Protein 1EQ9 (pdb70)

CATH classification: 2.40.10.10 (+1 more: 2.40.10.10)

Sequence (444 aa):
IVGGKDAPVGKYPYQVSLRLSGSHRCGASILDNNNVLTAAHCVDGLSNLNRLKVHVGTNYLSESGDVYDVEDAVVNKNYDDFLLRNDVALVHLTNPIKFNDLVQPIKLSTNDEDLESNPCTLTGWGSTRLGGNTPNALQEIELIVHPQKQCERDQWRVIDSHICTLTKRGEGACHGDSGGPLVANGAQIGIVSFGSPCALGEPDVYTRVSSFVSWINANLKKIVGGKDAPVGKYPYQVSLRLSGSHRCGASILDNNNVLTAAHCVDGLSNLNRLKVHVGTNYLSESGDVYDVEDAVVNKNYDDFLLRNDVALVHLTNPIKFNDLVQPIKLSTNDEDLESNPCTLTGWGSTRLGGNTPNALQEIELIVHPQKQCERDQWRVIDSHICTLTKRGEGACHGDSGGPLVANGAQIGIVSFGSPCALGEPDVYTRVSSFVSWINANLKK

Secondary structure (DSSP, 8-state):
-BS-EEPPTTS-TTEEEEEETTEEEEEEEE-SSSEEEE-HHHHTT-S-GGGEEEEES-SBTTS--EEEEEEEEEE-TT-BTTTTB---EEEEESS----BTTB---EEPS--TT-TTSEEEEEE---SSTTPPPPSB-EEEEEEEE-HHHHHHHSSS--TTEEEE---TT-B--TT-TT-EEEETTEEEEEEEE-STTTSSS-EEEEEGGGGHHHHHHTS--/-BS-EEPPTTS-TTEEEEEETTEEEEEEEEEETTEEEE-HHHHTT-S-GGGEEEEES-SBTTS--EEEEEEEEEE-TT-BTTTTB---EEEEESS----BTTB---EEPS--TT-TTSEEEEEE---SSTTPPPPSB-EEEEEEEE-HHHHHHHSSS--TTEEEE---TT-B--TT-TT-EEEETTEEEEEEEE-SSSSSSS-EEEEEGGGGHHHHHHTS--

InterPro domains:
  IPR001254 Serine proteases, trypsin domain [PF00089] (1-216)
  IPR001254 Serine proteases, trypsin domain [PS50240] (1-221)
  IPR001254 Serine proteases, trypsin domain [SM00020] (1-216)
  IPR001254 Serine proteases, trypsin domain [cd00190] (1-219)
  IPR001314 Peptidase S1A, chymotrypsin family [PR00722] (27-42)
  IPR001314 Peptidase S1A, chymotrypsin family [PR00722] (83-97)
  IPR001314 Peptidase S1A, chymotrypsin family [PR00722] (171-183)
  IPR009003 Peptidase S1, PA clan [SSF50494] (1-221)
  IPR018114 Serine proteases, trypsin family, histidine active site [PS00134] (37-42)
  IPR033116 Serine proteases, trypsin family, serine active site [PS00135] (172-183)

Organism: Solenopsis invicta (NCBI:txid13686)

Structure (mmCIF, N/CA/C/O backbone):
data_1EQ9
#
_entry.id   1EQ9
#
_cell.length_a   61.120
_cell.length_b   85.840
_cell.length_c   97.610
_cell.angle_alpha   90.00
_cell.angle_beta   90.00
_cell.angle_gamma   90.00
#
_symmetry.space_group_name_H-M   'P 21 21 21'
#
loop_
_entity.id
_entity.type
_entity.pdbx_description
1 polymer CHYMOTRYPSIN
2 non-polymer 'phenylmethanesulfonic acid'
3 water water
#
loop_
_atom_site.group_PDB
_atom_site.id
_atom_site.type_symbol
_atom_site.label_atom_id
_atom_site.label_alt_id
_atom_site.label_comp_id
_atom_site.label_asym_id
_atom_site.label_entity_id
_atom_site.label_seq_id
_atom_site.pdbx_PDB_ins_code
_atom_site.Cartn_x
_atom_site.Cartn_y
_atom_site.Cartn_z
_atom_site.occupancy
_atom_site.B_iso_or_equiv
_atom_site.auth_seq_id
_atom_site.auth_comp_id
_atom_site.auth_asym_id
_atom_site.auth_atom_id
_atom_site.pdbx_PDB_model_num
ATOM 1 N N . ILE A 1 1 ? 38.720 5.506 44.348 1.00 13.41 16 ILE A N 1
ATOM 2 C CA . ILE A 1 1 ? 39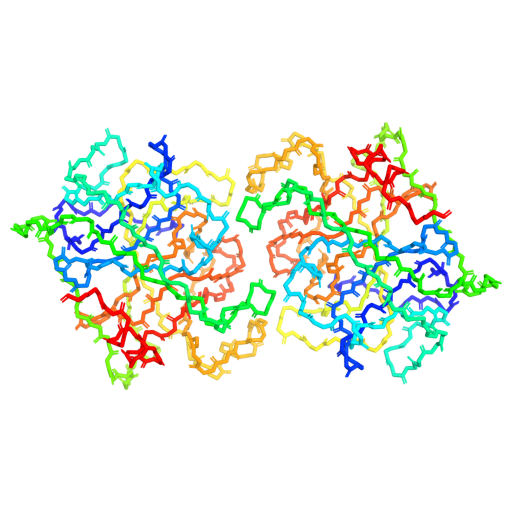.284 6.364 45.425 1.00 14.47 16 ILE A CA 1
ATOM 3 C C . ILE A 1 1 ? 40.674 5.894 45.832 1.00 14.56 16 ILE A C 1
ATOM 4 O O . ILE A 1 1 ? 40.883 4.715 46.132 1.00 14.56 16 ILE A O 1
ATOM 9 N N . VAL A 1 2 ? 41.619 6.826 45.828 1.00 15.06 17 VAL A N 1
ATOM 10 C CA . VAL A 1 2 ? 42.994 6.537 46.215 1.00 15.35 17 VAL A CA 1
ATOM 11 C C . VAL A 1 2 ? 43.176 6.972 47.665 1.00 15.56 17 VAL A C 1
ATOM 12 O O . VAL A 1 2 ? 42.746 8.060 48.041 1.00 15.20 17 VAL A O 1
ATOM 16 N N . GLY A 1 3 ? 43.792 6.116 48.477 1.00 15.83 18 GLY A N 1
ATOM 17 C CA . GLY A 1 3 ? 44.035 6.461 49.867 1.00 16.89 18 GLY A CA 1
ATOM 18 C C . GLY A 1 3 ? 42.854 6.365 50.814 1.00 17.47 18 GLY A C 1
ATOM 19 O O . GLY A 1 3 ? 42.885 6.934 51.911 1.00 17.40 18 GLY A O 1
ATOM 20 N N . GLY A 1 4 ? 41.814 5.650 50.405 1.00 17.75 19 GLY A N 1
ATOM 21 C CA . GLY A 1 4 ? 40.649 5.506 51.254 1.00 18.86 19 GLY A CA 1
ATOM 22 C C . GLY A 1 4 ? 40.691 4.218 52.052 1.00 19.68 19 GLY A C 1
ATOM 23 O O . GLY A 1 4 ? 41.761 3.645 52.274 1.00 19.78 19 GLY A O 1
ATOM 24 N N . LYS A 1 5 ? 39.524 3.762 52.488 1.00 20.26 20 LYS A N 1
ATOM 25 C CA . LYS A 1 5 ? 39.425 2.528 53.260 1.00 21.10 20 LYS A CA 1
ATOM 26 C C . LYS A 1 5 ? 38.113 1.825 52.940 1.00 21.03 20 LYS A C 1
ATOM 27 O O . LYS A 1 5 ? 37.178 2.451 52.438 1.00 20.84 20 LYS A O 1
ATOM 33 N N . ASP A 1 6 ? 38.044 0.524 53.217 1.00 20.98 21 ASP A N 1
ATOM 34 C CA . ASP A 1 6 ? 36.819 -0.231 52.972 1.00 21.34 21 ASP A CA 1
ATOM 35 C C . ASP A 1 6 ? 35.707 0.361 53.826 1.00 21.46 21 ASP A C 1
ATOM 36 O O . ASP A 1 6 ? 35.874 0.542 55.031 1.00 21.50 21 ASP A O 1
ATOM 41 N N . ALA A 1 7 ? 34.574 0.658 53.201 1.00 21.26 22 ALA A N 1
ATOM 42 C CA . ALA A 1 7 ? 33.440 1.220 53.919 1.00 21.57 22 ALA A CA 1
ATOM 43 C C . ALA A 1 7 ? 32.666 0.126 54.644 1.00 21.68 22 ALA A C 1
ATOM 44 O O . ALA A 1 7 ? 32.571 -1.001 54.163 1.00 21.61 22 ALA A O 1
ATOM 46 N N . PRO A 1 8 ? 32.116 0.442 55.825 1.00 21.91 23 PRO A N 1
ATOM 47 C CA . PRO A 1 8 ? 31.345 -0.544 56.585 1.00 22.23 23 PRO A CA 1
ATOM 48 C C . PRO A 1 8 ? 30.087 -0.894 55.796 1.00 22.41 23 PRO A C 1
ATOM 49 O O . PRO A 1 8 ? 29.568 -0.057 55.061 1.00 22.43 23 PRO A O 1
ATOM 53 N N . VAL A 1 9 ? 29.596 -2.118 55.943 1.00 22.71 24 VAL A N 1
ATO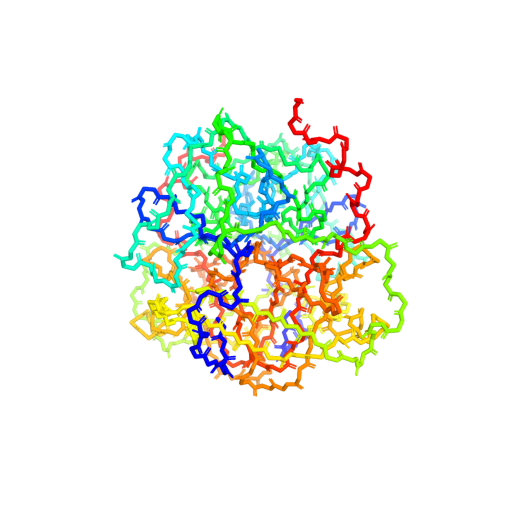M 54 C CA . VAL A 1 9 ? 28.384 -2.520 55.238 1.00 22.91 24 VAL A CA 1
ATOM 55 C C . VAL A 1 9 ? 27.193 -1.685 55.707 1.00 22.66 24 VAL A C 1
ATOM 56 O O . VAL A 1 9 ? 26.971 -1.523 56.907 1.00 22.75 24 VAL A O 1
ATOM 60 N N . GLY A 1 10 ? 26.443 -1.145 54.751 1.00 22.59 25 GLY A N 1
ATOM 61 C CA . GLY A 1 10 ? 25.271 -0.348 55.066 1.00 22.09 25 GLY A CA 1
ATOM 62 C C . GLY A 1 10 ? 25.487 1.074 55.563 1.00 21.98 25 GLY A C 1
ATOM 63 O O . GLY A 1 10 ? 24.522 1.769 55.871 1.00 22.05 25 GLY A O 1
ATOM 64 N N . LYS A 1 11 ? 26.735 1.526 55.632 1.00 21.55 26 LYS A N 1
ATOM 65 C CA . LYS A 1 11 ? 27.003 2.875 56.118 1.00 20.95 26 LYS A CA 1
ATOM 66 C C . LYS A 1 11 ? 26.567 3.961 55.136 1.00 20.26 26 LYS A C 1
ATOM 67 O O . LYS A 1 11 ? 26.236 5.074 55.542 1.00 19.99 26 LYS A O 1
ATOM 73 N N . TYR A 1 12 ? 26.568 3.637 53.846 1.00 19.41 27 TYR A N 1
ATOM 74 C CA . TYR A 1 12 ? 26.175 4.594 52.812 1.00 18.53 27 TYR A CA 1
ATOM 75 C C . TYR A 1 12 ? 25.047 4.019 51.969 1.00 17.96 27 TYR A C 1
ATOM 76 O O . TYR A 1 12 ? 25.246 3.629 50.820 1.00 17.64 27 TYR A O 1
ATOM 85 N N . PRO A 1 13 ? 23.832 3.980 52.533 1.00 17.56 28 PRO A N 1
ATOM 86 C CA . PRO A 1 13 ? 22.658 3.439 51.843 1.00 16.84 28 PRO A CA 1
ATOM 87 C C . PRO A 1 13 ? 22.183 4.180 50.597 1.00 16.18 28 PRO A C 1
ATOM 88 O O . PRO A 1 13 ? 21.370 3.653 49.844 1.00 15.92 28 PRO A O 1
ATOM 92 N N . TYR A 1 14 ? 22.689 5.393 50.383 1.00 15.16 29 TYR A N 1
ATOM 93 C CA . TYR A 1 14 ? 22.298 6.191 49.224 1.00 14.85 29 TYR A CA 1
ATOM 94 C C . TYR A 1 14 ? 23.220 5.957 48.028 1.00 14.52 29 TYR A C 1
ATOM 95 O O . TYR A 1 14 ? 22.965 6.458 46.931 1.00 14.02 29 TYR A O 1
ATOM 104 N N . GLN A 1 15 ? 24.286 5.188 48.242 1.00 14.70 30 GLN A N 1
ATOM 105 C CA . GLN A 1 15 ? 25.250 4.911 47.181 1.00 14.77 30 GLN A CA 1
ATOM 106 C C . GLN A 1 15 ? 24.711 3.977 46.106 1.00 14.63 30 GLN A C 1
ATOM 107 O O . GLN A 1 15 ? 24.120 2.934 46.399 1.00 14.68 30 GLN A O 1
ATOM 113 N N . VAL A 1 16 ? 24.937 4.365 44.857 1.00 14.30 31 VAL A N 1
ATOM 114 C CA . VAL A 1 16 ? 24.495 3.596 43.702 1.00 14.08 31 VAL A CA 1
ATOM 115 C C . VAL A 1 16 ? 25.679 3.216 42.820 1.00 14.02 31 VAL A C 1
ATOM 116 O O . VAL A 1 16 ? 26.647 3.967 42.706 1.00 13.17 31 VAL A O 1
ATOM 120 N N . SER A 1 17 ? 25.598 2.037 42.216 1.00 14.00 32 SER A N 1
ATOM 121 C CA . SER A 1 17 ? 26.611 1.583 41.281 1.00 14.22 32 SER A CA 1
ATOM 122 C C . SER A 1 17 ? 25.879 1.454 39.952 1.00 14.39 32 SER A C 1
ATOM 123 O O . SER A 1 17 ? 24.962 0.645 39.833 1.00 14.31 32 SER A O 1
ATOM 126 N N . LEU A 1 18 ? 26.243 2.277 38.973 1.00 14.08 33 LEU A N 1
ATOM 127 C CA . LEU A 1 18 ? 25.624 2.191 37.651 1.00 14.39 33 LEU A CA 1
ATOM 128 C C . LEU A 1 18 ? 26.471 1.200 36.870 1.00 14.62 33 LEU A C 1
ATOM 129 O O . LEU A 1 18 ? 27.655 1.437 36.643 1.00 13.99 33 LEU A O 1
ATOM 134 N N . ARG A 1 19 ? 25.864 0.090 36.461 1.00 14.42 34 ARG A N 1
ATOM 135 C CA . ARG A 1 19 ? 26.589 -0.934 35.725 1.00 14.74 34 ARG A CA 1
ATOM 136 C C . ARG A 1 19 ? 26.068 -1.100 34.304 1.00 15.28 34 ARG A C 1
ATOM 137 O O . ARG A 1 19 ? 24.858 -1.123 34.071 1.00 15.11 34 ARG A O 1
ATOM 145 N N . LEU A 1 20 ? 26.999 -1.192 33.361 1.00 15.64 35 LEU A N 1
ATOM 146 C CA . LEU A 1 20 ? 26.675 -1.350 31.950 1.00 16.84 35 LEU A CA 1
ATOM 147 C C . LEU A 1 20 ? 27.014 -2.784 31.561 1.00 17.42 35 LEU A C 1
ATOM 148 O O . LEU A 1 20 ? 28.180 -3.179 31.575 1.00 17.28 35 LEU A O 1
ATOM 153 N N . SER A 1 21 ? 25.985 -3.554 31.221 1.00 18.20 36 SER A N 1
ATOM 154 C CA . SER A 1 21 ? 26.154 -4.955 30.855 1.00 18.77 36 SER A CA 1
ATOM 155 C C . SER A 1 21 ? 26.889 -5.712 31.955 1.00 18.98 36 SER A C 1
ATOM 156 O O . SER A 1 21 ? 27.759 -6.546 31.687 1.00 19.34 36 SER A O 1
ATOM 159 N N . GLY A 1 22 ? 26.538 -5.399 33.200 1.00 18.78 38 GLY A N 1
ATOM 160 C CA . GLY A 1 22 ? 27.136 -6.068 34.340 1.00 18.65 38 GLY A CA 1
ATOM 161 C C . GLY A 1 22 ? 28.413 -5.486 34.924 1.00 18.67 38 GLY A C 1
ATOM 162 O O . GLY A 1 22 ? 28.837 -5.915 35.992 1.00 19.05 38 GLY A O 1
ATOM 163 N N . SER A 1 23 ? 29.028 -4.517 34.252 1.00 18.19 39 SER A N 1
ATOM 164 C CA . SER A 1 23 ? 30.270 -3.932 34.760 1.00 18.01 39 SER A CA 1
ATOM 165 C C . SER A 1 23 ? 30.124 -2.496 35.271 1.00 16.98 39 SER A C 1
ATOM 166 O O . SER A 1 23 ? 29.513 -1.650 34.616 1.00 16.81 39 SER A O 1
ATOM 169 N N . HIS A 1 24 ? 30.699 -2.230 36.439 1.00 16.02 40 HIS A N 1
ATOM 170 C CA . HIS A 1 24 ? 30.630 -0.902 37.037 1.00 15.38 40 HIS A CA 1
ATOM 171 C C . HIS A 1 24 ? 31.151 0.163 36.085 1.00 15.00 40 HIS A C 1
ATOM 172 O O . HIS A 1 24 ? 32.248 0.034 35.534 1.00 14.93 40 HIS A O 1
ATOM 179 N N . ARG A 1 25 ? 30.368 1.223 35.902 1.00 14.45 41 ARG A N 1
ATOM 180 C CA . ARG A 1 25 ? 30.762 2.318 35.021 1.00 13.83 41 ARG A CA 1
ATOM 181 C C . ARG A 1 25 ? 30.940 3.618 35.795 1.00 13.41 41 ARG A C 1
ATOM 182 O O . ARG A 1 25 ? 31.919 4.337 35.594 1.00 12.75 41 ARG A O 1
ATOM 190 N N . CYS A 1 26 ? 29.996 3.906 36.686 1.00 12.93 42 CYS A N 1
ATOM 191 C CA . CYS A 1 26 ? 30.028 5.135 37.477 1.00 12.75 42 CYS A CA 1
ATOM 192 C C . CYS A 1 26 ? 29.255 5.010 38.768 1.00 12.65 42 CYS A C 1
ATOM 193 O O . CYS A 1 26 ? 28.460 4.094 38.945 1.00 12.73 42 CYS A O 1
ATOM 196 N N . GLY A 1 27 ? 29.480 5.975 39.652 1.00 12.27 43 GLY A N 1
ATOM 197 C CA . GLY A 1 27 ? 28.748 6.011 40.896 1.00 12.10 43 GLY A CA 1
ATOM 198 C C . GLY A 1 27 ? 27.545 6.900 40.641 1.00 12.05 43 GLY A C 1
ATOM 199 O O . GLY A 1 27 ? 27.441 7.526 39.584 1.00 11.64 43 GLY A O 1
ATOM 200 N N . ALA A 1 28 ? 26.633 6.949 41.605 1.00 12.14 44 ALA A N 1
ATOM 201 C CA . ALA A 1 28 ? 25.436 7.776 41.506 1.00 12.20 44 ALA A CA 1
ATOM 202 C C . ALA A 1 28 ? 24.810 7.779 42.894 1.00 12.32 44 ALA A C 1
ATOM 203 O O . ALA A 1 28 ? 25.304 7.101 43.787 1.00 12.39 44 ALA A O 1
ATOM 205 N N . SER A 1 29 ? 23.738 8.542 43.082 1.00 12.82 45 SER A N 1
ATOM 206 C CA . SER A 1 29 ? 23.082 8.587 44.385 1.00 13.15 45 SER A CA 1
ATOM 207 C C . SER A 1 29 ? 21.572 8.528 44.229 1.00 13.60 45 SER A C 1
ATOM 208 O O . SER A 1 29 ? 21.032 8.901 43.187 1.00 13.12 45 SER A O 1
ATOM 211 N N . ILE A 1 30 ? 20.902 8.046 45.271 1.00 14.09 46 ILE A N 1
ATOM 212 C CA . ILE A 1 30 ? 19.446 7.933 45.276 1.00 14.71 46 ILE A CA 1
ATOM 213 C C . ILE A 1 30 ? 18.802 9.235 45.758 1.00 15.27 46 ILE A C 1
ATOM 214 O O . ILE A 1 30 ? 19.084 9.698 46.865 1.00 15.35 46 ILE A O 1
ATOM 219 N N . LEU A 1 31 ? 17.936 9.814 44.931 1.00 15.92 47 LEU A N 1
ATOM 220 C CA . LEU A 1 31 ? 17.238 11.044 45.296 1.00 16.78 47 LEU A CA 1
ATOM 221 C C . LEU A 1 31 ? 15.878 10.695 45.901 1.00 17.61 47 LEU A C 1
ATOM 222 O O . LEU A 1 31 ? 15.486 11.251 46.922 1.00 17.47 47 LEU A O 1
ATOM 227 N N . ASP A 1 32 ? 15.162 9.786 45.244 1.00 18.49 48 ASP A N 1
ATOM 228 C CA . ASP A 1 32 ? 13.863 9.316 45.724 1.00 19.48 48 ASP A CA 1
ATOM 229 C C . ASP A 1 32 ? 13.544 7.967 45.078 1.00 20.08 48 ASP A C 1
ATOM 230 O O . ASP A 1 32 ? 14.428 7.341 44.488 1.00 19.99 48 ASP A O 1
ATOM 235 N N . ASN A 1 33 ? 12.301 7.509 45.184 1.00 20.50 49 ASN A N 1
ATOM 236 C CA . ASN A 1 33 ? 11.943 6.202 44.635 1.00 21.14 49 ASN A CA 1
ATOM 237 C C . ASN A 1 33 ? 12.124 5.994 43.130 1.00 20.81 49 ASN A C 1
ATOM 238 O O . ASN A 1 33 ? 12.316 4.858 42.685 1.00 20.63 49 ASN A O 1
ATOM 243 N N . ASN A 1 34 ? 12.066 7.066 42.346 1.00 20.23 50 ASN A N 1
ATOM 244 C CA . ASN A 1 34 ? 12.214 6.926 40.899 1.00 19.92 50 ASN A CA 1
ATOM 245 C C . ASN A 1 34 ? 13.380 7.681 40.275 1.00 19.10 50 ASN A C 1
ATOM 246 O O . ASN A 1 34 ? 13.546 7.636 39.059 1.00 18.34 50 ASN A O 1
ATOM 251 N N . ASN A 1 35 ? 14.190 8.365 41.079 1.00 18.10 51 ASN A N 1
ATOM 252 C CA . ASN A 1 35 ? 15.285 9.132 40.499 1.00 17.13 51 ASN A CA 1
ATOM 253 C C . ASN A 1 35 ? 16.656 8.931 41.117 1.00 16.54 51 ASN A C 1
ATOM 254 O O . ASN A 1 35 ? 16.806 8.923 42.329 1.00 16.21 51 ASN A O 1
ATOM 259 N N . VAL A 1 36 ? 17.653 8.786 40.252 1.00 15.86 52 VAL A N 1
ATOM 260 C CA . VAL A 1 36 ? 19.037 8.611 40.679 1.00 15.33 52 VAL A CA 1
ATOM 261 C C . VAL A 1 36 ? 19.849 9.746 40.056 1.00 14.78 52 VAL A C 1
ATOM 262 O O . VAL A 1 36 ? 19.680 10.062 38.881 1.00 14.59 52 VAL A O 1
ATOM 266 N N . LEU A 1 37 ? 20.717 10.366 40.853 1.00 13.81 53 LEU A N 1
ATOM 267 C CA . LEU A 1 37 ? 21.535 11.480 40.385 1.00 13.22 53 LEU A CA 1
ATOM 268 C C . LEU A 1 37 ? 22.953 11.025 40.017 1.00 12.46 53 LEU A C 1
ATOM 269 O O . LEU A 1 37 ? 23.570 10.261 40.752 1.00 12.07 53 LEU A O 1
ATOM 274 N N . THR A 1 38 ? 23.453 11.493 38.873 1.00 12.03 54 THR A N 1
ATOM 275 C CA . THR A 1 38 ? 24.794 11.133 38.431 1.00 11.57 54 THR A CA 1
ATOM 276 C C . THR A 1 38 ? 25.395 12.225 37.547 1.00 11.73 54 THR A C 1
ATOM 277 O O . THR A 1 38 ? 24.842 13.315 37.440 1.00 11.15 54 THR A O 1
ATOM 281 N N . ALA A 1 39 ? 26.544 11.940 36.939 1.00 11.48 55 ALA A N 1
ATOM 282 C CA . ALA A 1 39 ? 27.196 12.898 36.059 1.00 11.87 55 ALA A CA 1
ATOM 283 C C . ALA A 1 39 ? 26.746 12.647 34.623 1.00 11.98 55 ALA A C 1
ATOM 284 O O . ALA A 1 39 ? 26.539 11.500 34.219 1.00 12.35 55 ALA A O 1
ATOM 286 N N . ALA A 1 40 ? 26.579 13.719 33.862 1.00 12.36 56 ALA A N 1
ATOM 287 C CA . ALA A 1 40 ? 26.165 13.600 32.471 1.00 12.77 56 ALA A CA 1
ATOM 288 C C . ALA A 1 40 ? 27.207 12.798 31.703 1.00 13.30 56 ALA A C 1
ATOM 289 O O . ALA A 1 40 ? 26.880 12.038 30.793 1.00 12.84 56 ALA A O 1
ATOM 291 N N . HIS A 1 41 ? 28.467 12.971 32.084 1.00 13.48 57 HIS A N 1
ATOM 292 C CA . HIS A 1 41 ? 29.571 12.282 31.432 1.00 14.43 57 HIS A CA 1
ATOM 293 C C . HIS A 1 41 ? 29.368 10.772 31.429 1.00 14.47 57 HIS A C 1
ATOM 294 O O . HIS A 1 41 ? 29.820 10.074 30.524 1.00 14.90 57 HIS A O 1
ATOM 301 N N . CYS A 1 42 ? 28.679 10.280 32.453 1.00 14.51 58 CYS A N 1
ATOM 302 C CA . CYS A 1 42 ? 28.428 8.854 32.607 1.00 15.15 58 CYS A CA 1
ATOM 303 C C . CYS A 1 42 ? 27.352 8.248 31.713 1.00 16.06 58 CYS A C 1
ATOM 304 O O . CYS A 1 42 ? 27.382 7.044 31.441 1.00 15.91 58 CYS A O 1
ATOM 307 N N . VAL A 1 43 ? 26.404 9.063 31.260 1.00 17.22 59 VAL A N 1
ATOM 308 C CA . VAL A 1 43 ? 25.320 8.534 30.438 1.00 18.73 59 VAL A CA 1
ATOM 309 C C . VAL A 1 43 ? 25.087 9.203 29.091 1.00 19.90 59 VAL A C 1
ATOM 310 O O . VAL A 1 43 ? 24.352 8.671 28.257 1.00 20.09 59 VAL A O 1
ATOM 314 N N . ASP A 1 44 ? 25.710 10.353 28.869 1.00 21.36 60 ASP A N 1
ATOM 315 C CA . ASP A 1 44 ? 25.516 11.086 27.624 1.00 23.32 60 ASP A CA 1
ATOM 316 C C . ASP A 1 44 ? 25.791 10.282 26.352 1.00 24.61 60 ASP A C 1
ATOM 317 O O . ASP A 1 44 ? 25.049 10.390 25.380 1.00 24.88 60 ASP A O 1
ATOM 322 N N . GLY A 1 45 A 26.837 9.464 26.356 1.00 25.91 60 GLY A N 1
ATOM 323 C CA . GLY A 1 45 A 27.156 8.697 25.161 1.00 28.26 60 GLY A CA 1
ATOM 324 C C . GLY A 1 45 A 26.532 7.322 25.000 1.00 29.42 60 GLY A C 1
ATOM 325 O O . GLY A 1 45 A 26.904 6.584 24.088 1.00 30.16 60 GLY A O 1
ATOM 326 N N . LEU A 1 46 B 25.578 6.970 25.857 1.00 30.34 60 LEU A N 1
ATOM 327 C CA . LEU A 1 46 B 24.940 5.657 25.781 1.00 31.26 60 LEU A CA 1
ATOM 328 C C . LEU A 1 46 B 23.800 5.604 24.768 1.00 31.90 60 LEU A C 1
ATOM 329 O O . LEU A 1 46 B 22.898 6.440 24.788 1.00 32.13 60 LEU A O 1
ATOM 334 N N . SER A 1 47 C 23.847 4.608 23.88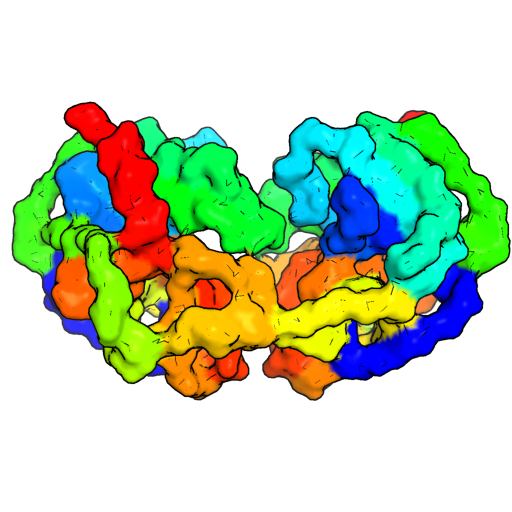5 1.00 32.77 60 SER A N 1
ATOM 335 C CA . SER A 1 47 C 22.827 4.442 22.852 1.00 33.39 60 SER A CA 1
ATOM 336 C C . SER A 1 47 C 21.677 3.530 23.271 1.00 33.58 60 SER A C 1
ATOM 337 O O . SER A 1 47 C 20.541 3.715 22.827 1.00 34.04 60 SER A O 1
ATOM 340 N N . ASN A 1 48 D 21.968 2.546 24.117 1.00 33.32 60 ASN A N 1
ATOM 341 C CA . ASN A 1 48 D 20.944 1.618 24.589 1.00 33.11 60 ASN A CA 1
ATOM 342 C C . ASN A 1 48 D 20.944 1.533 26.111 1.00 32.34 60 ASN A C 1
ATOM 343 O O . ASN A 1 48 D 21.794 0.876 26.710 1.00 32.50 60 ASN A O 1
ATOM 348 N N . LEU A 1 49 ? 19.973 2.196 26.731 1.00 31.48 61 LEU A N 1
ATOM 349 C CA . LEU A 1 49 ? 19.869 2.223 28.182 1.00 30.23 61 LEU A CA 1
ATOM 350 C C . LEU A 1 49 ? 19.403 0.910 28.788 1.00 29.44 61 LEU A C 1
ATOM 351 O O . LEU A 1 49 ? 19.501 0.713 29.997 1.00 29.05 61 LEU A O 1
ATOM 356 N N . ASN A 1 50 ? 18.893 0.009 27.956 1.00 28.36 62 ASN A N 1
ATOM 357 C CA . ASN A 1 50 ? 18.425 -1.276 28.456 1.00 27.44 62 ASN A CA 1
ATOM 358 C C . ASN A 1 50 ? 19.569 -2.076 29.067 1.00 26.21 62 ASN A C 1
ATOM 359 O O . ASN A 1 50 ? 19.342 -3.005 29.846 1.00 25.93 62 ASN A O 1
ATOM 364 N N . ARG A 1 51 ? 20.797 -1.705 28.716 1.00 24.73 63 ARG A N 1
ATOM 365 C CA . ARG A 1 51 ? 21.975 -2.385 29.233 1.00 23.94 63 ARG A CA 1
ATOM 366 C C . ARG A 1 51 ? 22.548 -1.696 30.472 1.00 22.43 63 ARG A C 1
ATOM 367 O O . ARG A 1 51 ? 23.501 -2.188 31.075 1.00 22.23 63 ARG A O 1
ATOM 375 N N . LEU A 1 52 A 21.964 -0.561 30.846 1.00 20.96 63 LEU A N 1
ATOM 376 C CA . LEU A 1 52 A 22.410 0.174 32.028 1.00 19.43 63 LEU A CA 1
ATOM 377 C C . LEU A 1 52 A 21.491 -0.157 33.196 1.00 18.58 63 LEU A C 1
ATOM 378 O O . LEU A 1 52 A 20.280 0.039 33.109 1.00 18.56 63 LEU A O 1
ATOM 383 N N . LYS A 1 53 ? 22.064 -0.652 34.289 1.00 17.50 64 LYS A N 1
ATOM 384 C CA . LYS A 1 53 ? 21.270 -1.008 35.457 1.00 16.97 64 LYS A CA 1
ATOM 385 C C . LYS A 1 53 ? 21.716 -0.254 36.704 1.00 16.69 64 LYS A C 1
ATOM 386 O O . LYS A 1 53 ? 22.887 0.097 36.850 1.00 16.27 64 LYS A O 1
ATOM 392 N N . VAL A 1 54 ? 20.759 -0.013 37.595 1.00 16.00 65 VAL A N 1
ATOM 393 C CA . VAL A 1 54 ? 20.995 0.690 38.850 1.00 15.98 65 VAL A CA 1
ATOM 394 C C . VAL A 1 54 ? 21.095 -0.343 39.965 1.00 15.89 65 VAL A C 1
ATOM 395 O O . VAL A 1 54 ? 20.145 -1.075 40.223 1.00 15.74 65 VAL A O 1
ATOM 399 N N . HIS A 1 55 ? 22.251 -0.404 40.618 1.00 15.54 66 HIS A N 1
ATOM 400 C CA . HIS A 1 55 ? 22.465 -1.359 41.701 1.00 15.61 66 HIS A CA 1
ATOM 401 C C . HIS A 1 55 ? 22.588 -0.658 43.046 1.00 15.99 66 HIS A C 1
ATOM 402 O O . HIS A 1 55 ? 23.421 0.232 43.220 1.00 15.57 66 HIS A O 1
ATOM 409 N N . VAL A 1 56 ? 21.752 -1.068 43.995 1.00 16.03 67 VAL A N 1
ATOM 410 C CA . VAL A 1 56 ? 21.762 -0.487 45.330 1.00 16.26 67 VAL A CA 1
ATOM 411 C C . VAL A 1 56 ? 21.696 -1.577 46.391 1.00 16.71 67 VAL A C 1
ATOM 412 O O . VAL A 1 56 ? 21.474 -2.746 46.077 1.00 16.11 67 VAL A O 1
ATOM 416 N N . GLY A 1 57 ? 21.903 -1.188 47.647 1.00 17.07 69 GLY A N 1
ATOM 417 C CA . GLY A 1 57 ? 21.834 -2.141 48.741 1.00 17.91 69 GLY A CA 1
ATOM 418 C C . GLY A 1 57 ? 23.026 -3.062 48.918 1.00 18.20 69 GLY A C 1
ATOM 419 O O . GLY A 1 57 ? 22.926 -4.060 49.628 1.00 18.79 69 GLY A O 1
ATOM 420 N N . THR A 1 58 ? 24.149 -2.746 48.280 1.00 18.27 70 THR A N 1
ATOM 421 C CA . THR A 1 58 ? 25.342 -3.578 48.405 1.00 18.48 70 THR A CA 1
ATOM 422 C C . THR A 1 58 ? 26.630 -2.762 48.382 1.00 18.54 70 THR A C 1
ATOM 423 O O . THR A 1 58 ? 26.696 -1.697 47.770 1.00 18.35 70 THR A O 1
ATOM 427 N N . ASN A 1 59 ? 27.650 -3.278 49.061 1.00 18.83 72 ASN A N 1
ATOM 428 C CA . ASN A 1 59 ? 28.957 -2.628 49.136 1.00 18.84 72 ASN A CA 1
ATOM 429 C C . ASN A 1 59 ? 29.937 -3.281 48.173 1.00 19.00 72 ASN A C 1
ATOM 430 O O . ASN A 1 59 ? 31.063 -2.808 48.010 1.00 18.78 72 ASN A O 1
ATOM 435 N N . TYR A 1 60 ? 29.506 -4.362 47.532 1.00 18.88 73 TYR A N 1
ATOM 436 C CA . TYR A 1 60 ? 30.384 -5.113 46.643 1.00 19.14 73 TYR A CA 1
ATOM 437 C C . TYR A 1 60 ? 29.970 -5.206 45.181 1.00 18.93 73 TYR A C 1
ATOM 438 O O . TYR A 1 60 ? 28.794 -5.366 44.862 1.00 18.47 73 TYR A O 1
ATOM 447 N N . LEU A 1 61 ? 30.953 -5.122 44.289 1.00 18.23 74 LEU A N 1
ATOM 448 C CA . LEU A 1 61 ? 30.669 -5.218 42.865 1.00 18.44 74 LEU A CA 1
ATOM 449 C C . LEU A 1 61 ? 30.363 -6.666 42.503 1.00 18.70 74 LEU A C 1
ATOM 450 O O . LEU A 1 61 ? 29.683 -6.935 41.514 1.00 18.59 74 LEU A O 1
ATOM 455 N N . SER A 1 62 ? 30.867 -7.593 43.311 1.00 19.11 75 SER A N 1
ATOM 456 C CA . SER A 1 62 ? 30.645 -9.019 43.073 1.00 20.02 75 SER A CA 1
ATOM 457 C C . SER A 1 62 ? 29.212 -9.422 43.422 1.00 20.43 75 SER A C 1
ATOM 458 O O . SER A 1 62 ? 28.775 -10.536 43.118 1.00 20.94 75 SER A O 1
ATOM 461 N N . GLU A 1 63 ? 28.484 -8.514 44.064 1.00 20.63 76 GLU A N 1
ATOM 462 C CA . GLU A 1 63 ? 27.098 -8.771 44.443 1.00 20.90 76 GLU A CA 1
ATOM 463 C C . GLU A 1 63 ? 26.161 -7.910 43.609 1.00 20.47 76 GLU A C 1
ATOM 464 O O . GLU A 1 63 ? 26.526 -6.821 43.174 1.00 20.46 76 GLU A O 1
ATOM 470 N N . SER A 1 64 ? 24.947 -8.404 43.391 1.00 19.73 77 SER A N 1
ATOM 471 C CA . SER A 1 64 ? 23.963 -7.675 42.609 1.00 19.23 77 SER A CA 1
ATOM 472 C C . SER A 1 64 ? 23.172 -6.667 43.438 1.00 19.04 77 SER A C 1
ATOM 473 O O . SER A 1 64 ? 22.778 -5.620 42.928 1.00 18.87 77 SER A O 1
ATOM 476 N N . GLY A 1 65 ? 22.942 -6.986 44.709 1.00 18.86 78 GLY A N 1
ATOM 477 C CA . GLY A 1 65 ? 22.161 -6.101 45.557 1.00 18.93 78 GLY A CA 1
ATOM 478 C C . GLY A 1 65 ? 20.773 -6.040 44.948 1.00 18.92 78 GLY A C 1
ATOM 479 O O . GLY A 1 65 ? 20.324 -7.023 44.356 1.00 19.00 78 GLY A O 1
ATOM 480 N N . ASP A 1 66 ? 20.089 -4.908 45.095 1.00 18.79 79 ASP A N 1
ATOM 481 C CA . ASP A 1 66 ? 18.764 -4.734 44.504 1.00 18.89 79 ASP A CA 1
ATOM 482 C C . ASP A 1 66 ? 18.995 -4.041 43.157 1.00 18.80 79 ASP A C 1
ATOM 483 O O . ASP A 1 66 ? 19.667 -3.013 43.086 1.00 18.36 79 ASP A O 1
ATOM 488 N N . VAL A 1 67 ? 18.439 -4.604 42.090 1.00 18.29 80 VAL A N 1
ATOM 489 C CA . VAL A 1 67 ? 18.652 -4.051 40.757 1.00 18.12 80 VAL A CA 1
ATOM 490 C C . VAL A 1 67 ? 17.407 -3.409 40.163 1.00 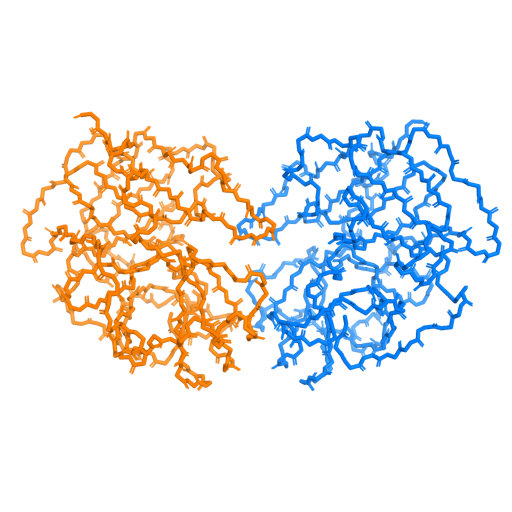18.29 80 VAL A C 1
ATOM 491 O O . VAL A 1 67 ? 16.328 -4.000 40.167 1.00 17.94 80 VAL A O 1
ATOM 495 N N . TYR A 1 68 ? 17.564 -2.191 39.656 1.00 18.31 83 TYR A N 1
ATOM 496 C CA . TYR A 1 68 ? 16.455 -1.473 39.050 1.00 18.63 83 TYR A CA 1
ATOM 497 C C . TYR A 1 68 ? 16.771 -1.112 37.610 1.00 18.82 83 TYR A C 1
ATOM 498 O O . TYR A 1 68 ? 17.924 -0.881 37.252 1.00 18.97 83 TYR A O 1
ATOM 507 N N . ASP A 1 69 ? 15.729 -1.075 36.790 1.00 19.41 84 ASP A N 1
ATOM 508 C CA . ASP A 1 69 ? 15.876 -0.787 35.375 1.00 19.75 84 ASP A CA 1
ATOM 509 C C . ASP A 1 69 ? 15.711 0.683 35.050 1.00 20.12 84 ASP A C 1
ATOM 510 O O . ASP A 1 69 ? 14.965 1.404 35.713 1.00 19.87 84 ASP A O 1
ATOM 515 N N . VAL A 1 70 ? 16.423 1.113 34.018 1.00 20.67 85 VAL A N 1
ATOM 516 C CA . VAL A 1 70 ? 16.402 2.500 33.583 1.00 21.44 85 VAL A CA 1
ATOM 517 C C . VAL A 1 70 ? 15.384 2.753 32.482 1.00 22.30 85 VAL A C 1
ATOM 518 O O . VAL A 1 70 ? 15.408 2.109 31.430 1.00 22.55 85 VAL A O 1
ATOM 522 N N . GLU A 1 71 ? 14.497 3.707 32.735 1.00 22.86 86 GLU A N 1
ATOM 523 C CA . GLU A 1 71 ? 13.463 4.079 31.784 1.00 24.03 86 GLU A CA 1
ATOM 524 C C . GLU A 1 71 ? 14.016 5.126 30.821 1.00 24.23 86 GLU A C 1
ATOM 525 O O . GLU A 1 71 ? 13.775 5.069 29.614 1.00 24.21 86 GLU A O 1
ATOM 531 N N . ASP A 1 72 ? 14.769 6.078 31.361 1.00 24.44 87 ASP A N 1
ATOM 532 C CA . ASP A 1 72 ? 15.366 7.130 30.553 1.00 24.58 87 ASP A CA 1
ATOM 533 C C . ASP A 1 72 ? 16.413 7.896 31.359 1.00 24.07 87 ASP A C 1
ATOM 534 O O . ASP A 1 72 ? 16.485 7.781 32.583 1.00 23.41 87 ASP A O 1
ATOM 539 N N . ALA A 1 73 ? 17.242 8.655 30.655 1.00 23.38 88 ALA A N 1
ATOM 540 C CA . ALA A 1 73 ? 18.273 9.454 31.296 1.00 23.16 88 ALA A CA 1
ATOM 541 C C . ALA A 1 73 ? 18.134 10.867 30.760 1.00 23.02 88 ALA A C 1
ATOM 542 O O . ALA A 1 73 ? 18.080 11.075 29.547 1.00 23.29 88 ALA A O 1
ATOM 544 N N . VAL A 1 74 ? 18.064 11.836 31.663 1.00 22.30 89 VAL A N 1
ATOM 545 C CA . VAL A 1 74 ? 17.918 13.229 31.272 1.00 21.90 89 VAL A CA 1
ATOM 546 C C . VAL A 1 74 ? 19.220 13.976 31.525 1.00 21.49 89 VAL A C 1
ATOM 547 O O . VAL A 1 74 ? 19.632 14.148 32.671 1.00 21.11 89 VAL A O 1
ATOM 551 N N . VAL A 1 75 ? 19.866 14.410 30.448 1.00 21.04 90 VAL A N 1
ATOM 552 C CA . VAL A 1 75 ? 21.125 15.141 30.544 1.00 20.88 90 VAL A CA 1
ATOM 553 C C . VAL A 1 75 ? 20.891 16.645 30.444 1.00 20.80 90 VAL A C 1
ATOM 554 O O . VAL A 1 75 ? 20.125 17.107 29.600 1.00 20.22 90 VAL A O 1
ATOM 558 N N . ASN A 1 76 ? 21.555 17.406 31.307 1.00 20.79 91 ASN A N 1
ATOM 559 C CA . ASN A 1 76 ? 21.408 18.858 31.290 1.00 21.32 91 ASN A CA 1
ATOM 560 C C . ASN A 1 76 ? 21.718 19.337 29.874 1.00 21.82 91 ASN A C 1
ATOM 561 O O . ASN A 1 76 ? 22.766 19.008 29.318 1.00 21.34 91 ASN A O 1
ATOM 566 N N . LYS A 1 77 ? 20.804 20.111 29.294 1.00 22.48 92 LYS A N 1
ATOM 567 C CA . LYS A 1 77 ? 20.982 20.601 27.930 1.00 23.22 92 LYS A CA 1
ATOM 568 C C . LYS A 1 77 ? 22.225 21.460 27.734 1.00 22.74 92 LYS A C 1
ATOM 569 O O . LYS A 1 77 ? 22.697 21.624 26.608 1.00 22.93 92 LYS A O 1
ATOM 575 N N . ASN A 1 78 ? 22.757 22.004 28.823 1.00 22.24 93 ASN A N 1
ATOM 576 C CA . ASN A 1 78 ? 23.939 22.853 28.744 1.00 22.01 93 ASN A CA 1
ATOM 577 C C . ASN A 1 78 ? 25.247 22.129 29.044 1.00 21.31 93 ASN A C 1
ATOM 578 O O . ASN A 1 78 ? 26.297 22.758 29.184 1.00 20.70 93 ASN A O 1
ATOM 583 N N . TYR A 1 79 ? 25.184 20.807 29.146 1.00 20.50 94 TYR A N 1
ATOM 584 C CA . TYR A 1 79 ? 26.381 20.018 29.409 1.00 20.12 94 TYR A CA 1
ATOM 585 C C . TYR A 1 79 ? 27.397 20.234 28.289 1.00 20.18 94 TYR A C 1
ATOM 586 O O . TYR A 1 79 ? 27.069 20.114 27.108 1.00 19.97 94 TYR A O 1
ATOM 595 N N . ASP A 1 80 ? 28.625 20.567 28.664 1.00 20.44 95 ASP A N 1
ATOM 596 C CA . ASP A 1 80 ? 29.690 20.780 27.691 1.00 20.83 95 ASP A CA 1
ATOM 597 C C . ASP A 1 80 ? 30.825 19.826 28.051 1.00 20.97 95 ASP A C 1
ATOM 598 O O . ASP A 1 80 ? 31.479 19.979 29.079 1.00 20.37 95 ASP A O 1
ATOM 603 N N . ASP A 1 81 ? 31.038 18.840 27.186 1.00 21.29 96 ASP A N 1
ATOM 604 C CA . ASP A 1 81 ? 32.056 17.812 27.377 1.00 21.93 96 ASP A CA 1
ATOM 605 C C . ASP A 1 81 ? 33.481 18.326 27.190 1.00 21.44 96 ASP A C 1
ATOM 606 O O . ASP A 1 81 ? 34.443 17.699 27.640 1.00 21.40 96 ASP A O 1
ATOM 611 N N . PHE A 1 82 ? 33.624 19.467 26.529 1.00 20.73 97 PHE A N 1
ATOM 612 C CA . PHE A 1 82 ? 34.952 20.024 26.307 1.00 20.28 97 PHE A CA 1
ATOM 613 C C . PHE A 1 82 ? 35.373 20.953 27.438 1.00 20.41 97 PHE A C 1
ATOM 614 O O . PHE A 1 82 ? 36.504 20.881 27.930 1.00 20.20 97 PHE A O 1
ATOM 622 N N . LEU A 1 83 ? 34.462 21.835 27.834 1.00 20.53 98 LEU A N 1
ATOM 623 C CA . LEU A 1 83 ? 34.731 22.785 28.907 1.00 21.23 98 LEU A CA 1
ATOM 624 C C . LEU A 1 83 ? 34.444 22.177 30.272 1.00 21.40 98 LEU A C 1
ATOM 625 O O . LEU A 1 83 ? 34.745 22.779 31.299 1.00 21.87 98 LEU A O 1
ATOM 630 N N . LEU A 1 84 ? 33.847 20.990 30.275 1.00 21.55 99 LEU A N 1
ATOM 631 C CA . LEU A 1 84 ? 33.536 20.298 31.517 1.00 21.57 99 LEU A CA 1
ATOM 632 C C . LEU A 1 84 ? 32.612 21.113 32.415 1.00 21.32 99 LEU A C 1
ATOM 633 O O . LEU A 1 84 ? 32.913 21.330 33.586 1.00 21.24 99 LEU A O 1
ATOM 638 N N . ARG A 1 85 ? 31.485 21.557 31.868 1.00 20.63 100 ARG A N 1
ATOM 639 C CA . ARG A 1 85 ? 30.531 22.352 32.639 1.00 20.24 100 ARG A CA 1
ATOM 640 C C . ARG A 1 85 ? 29.156 21.700 32.641 1.00 18.93 100 ARG A C 1
ATOM 641 O O . ARG A 1 85 ? 28.811 20.970 31.715 1.00 18.24 100 ARG A O 1
ATOM 649 N N . ASN A 1 86 ? 28.377 21.971 33.686 1.00 17.51 101 ASN A N 1
ATOM 650 C CA . ASN A 1 86 ? 27.030 21.436 33.810 1.00 16.73 101 ASN A CA 1
ATOM 651 C C . ASN A 1 86 ? 26.987 19.915 33.685 1.00 15.53 101 ASN A C 1
ATOM 652 O O . ASN A 1 86 ? 26.094 19.358 33.048 1.00 15.29 101 ASN A O 1
ATOM 657 N N . ASP A 1 87 ? 27.953 19.251 34.313 1.00 14.43 102 ASP A N 1
ATOM 658 C CA . ASP A 1 87 ? 28.055 17.794 34.280 1.00 13.73 102 ASP A CA 1
ATOM 659 C C . ASP A 1 87 ? 27.070 17.187 35.277 1.00 13.51 102 ASP A C 1
ATOM 660 O O . ASP A 1 87 ? 27.449 16.788 36.377 1.00 13.46 102 ASP A O 1
ATOM 665 N N . VAL A 1 88 ? 25.800 17.122 34.887 1.00 13.25 103 VAL A N 1
ATOM 666 C CA . VAL A 1 88 ? 24.769 16.583 35.761 1.00 13.12 103 VAL A CA 1
ATOM 667 C C . VAL A 1 88 ? 23.684 15.906 34.934 1.00 12.95 103 VAL A C 1
ATOM 668 O O . VAL A 1 88 ? 23.337 16.365 33.842 1.00 12.12 103 VAL A O 1
ATOM 672 N N . ALA A 1 89 ? 23.168 14.799 35.453 1.00 13.14 104 ALA A N 1
ATOM 673 C CA . ALA A 1 89 ? 22.122 14.060 34.768 1.00 13.57 104 ALA A CA 1
ATOM 674 C C . ALA A 1 89 ? 21.257 13.298 35.759 1.00 13.81 104 ALA A C 1
ATOM 675 O O . ALA A 1 89 ? 21.680 12.995 36.876 1.00 13.01 104 ALA A O 1
ATOM 677 N N . LEU A 1 90 ? 20.032 13.006 35.341 1.00 14.19 105 LEU A N 1
ATOM 678 C CA . LEU A 1 90 ? 19.109 12.239 36.160 1.00 15.17 105 LEU A CA 1
ATOM 679 C C . LEU A 1 90 ? 18.802 10.946 35.423 1.00 15.62 105 LEU A C 1
ATOM 680 O O . LEU A 1 90 ? 18.689 10.936 34.198 1.00 15.83 105 LEU A O 1
ATOM 685 N N . VAL A 1 91 ? 18.690 9.860 36.177 1.00 15.76 106 VAL A N 1
ATOM 686 C CA . VAL A 1 91 ? 18.354 8.564 35.614 1.00 16.25 106 VAL A CA 1
ATOM 687 C C . VAL A 1 91 ? 16.981 8.230 36.187 1.00 16.82 106 VAL A C 1
ATOM 688 O O . VAL A 1 91 ? 16.818 8.145 37.403 1.00 16.68 106 VAL A O 1
ATOM 692 N N . HIS A 1 92 ? 15.992 8.082 35.309 1.00 17.10 107 HIS A N 1
ATOM 693 C CA . HIS A 1 92 ? 14.635 7.754 35.735 1.00 17.86 107 HIS A CA 1
ATOM 694 C C . HIS A 1 92 ? 14.475 6.239 35.754 1.00 18.35 107 HIS A C 1
ATOM 695 O O . HIS A 1 92 ? 14.878 5.559 34.808 1.00 18.17 107 HIS A O 1
ATOM 702 N N . LEU A 1 93 ? 13.875 5.716 36.819 1.00 19.06 108 LEU A N 1
ATOM 703 C CA . LEU A 1 93 ? 13.670 4.278 36.949 1.00 20.07 108 LEU A CA 1
ATOM 704 C C . LEU A 1 93 ? 12.280 3.865 36.476 1.00 20.94 108 LEU A C 1
ATOM 705 O O . LEU A 1 93 ? 11.309 4.611 36.633 1.00 20.83 108 LEU A O 1
ATOM 710 N N . THR A 1 94 ? 12.193 2.673 35.896 1.00 21.71 109 THR A N 1
ATOM 711 C CA . THR A 1 94 ? 10.921 2.158 35.402 1.00 22.93 109 THR A CA 1
ATOM 712 C C . THR A 1 94 ? 10.010 1.808 36.571 1.00 23.34 109 THR A C 1
ATOM 713 O O . THR A 1 94 ? 8.818 2.119 36.556 1.00 23.54 109 THR A O 1
ATOM 717 N N . ASN A 1 95 ? 10.584 1.166 37.583 1.00 23.76 110 ASN A N 1
ATOM 718 C CA . ASN A 1 95 ? 9.852 0.782 38.786 1.00 24.44 110 ASN A CA 1
ATOM 719 C C . ASN A 1 95 ? 10.494 1.457 40.000 1.00 24.50 110 ASN A C 1
ATOM 720 O O . ASN A 1 95 ? 11.710 1.657 40.035 1.00 24.35 110 ASN A O 1
ATOM 725 N N . PRO A 1 96 ? 9.685 1.802 41.016 1.00 24.32 111 PRO A N 1
ATOM 726 C CA . PRO A 1 96 ? 10.163 2.462 42.235 1.00 24.16 111 PRO A CA 1
ATOM 727 C C . PRO A 1 96 ? 11.078 1.638 43.137 1.00 24.10 111 PRO A C 1
ATOM 728 O O . PRO A 1 96 ? 10.894 0.432 43.310 1.00 23.76 111 PRO A O 1
ATOM 732 N N . ILE A 1 97 ? 12.072 2.306 43.711 1.00 23.75 112 ILE A N 1
ATOM 733 C CA . ILE A 1 97 ? 13.010 1.650 44.611 1.00 23.77 112 ILE A CA 1
ATOM 734 C C . ILE A 1 97 ? 12.320 1.389 45.944 1.00 24.10 112 ILE A C 1
ATOM 735 O O . ILE A 1 97 ? 11.574 2.232 46.435 1.00 24.09 112 ILE A O 1
ATOM 740 N N . LYS A 1 98 ? 12.570 0.217 46.517 1.00 24.53 113 LYS A N 1
ATOM 741 C CA . LYS A 1 98 ? 12.001 -0.146 47.808 1.00 25.41 113 LYS A CA 1
ATOM 742 C C . LYS A 1 98 ? 13.033 0.187 48.880 1.00 25.50 113 LYS A C 1
ATOM 743 O O . LYS A 1 98 ? 14.054 -0.488 48.986 1.00 25.25 113 LYS A O 1
ATOM 749 N N . PHE A 1 99 ? 12.773 1.222 49.671 1.00 25.71 114 PHE A N 1
ATOM 750 C CA . PHE A 1 99 ? 13.715 1.614 50.716 1.00 26.06 114 PHE A CA 1
ATOM 751 C C . PHE A 1 99 ? 13.734 0.656 51.903 1.00 26.56 114 PHE A C 1
ATOM 752 O O . PHE A 1 99 ? 12.735 0.012 52.219 1.00 26.61 114 PHE A O 1
ATOM 760 N N . ASN A 1 100 ? 14.891 0.571 52.550 1.00 26.89 115 ASN A N 1
ATOM 761 C CA . ASN A 1 100 ? 15.079 -0.267 53.726 1.00 27.43 115 ASN A CA 1
ATOM 762 C C . ASN A 1 100 ? 16.345 0.202 54.434 1.00 27.42 115 ASN A C 1
ATOM 763 O O . ASN A 1 100 ? 16.880 1.261 54.108 1.00 27.63 115 ASN A O 1
ATOM 768 N N . ASP A 1 101 ? 16.824 -0.570 55.401 1.00 27.51 116 ASP A N 1
ATOM 769 C CA . ASP A 1 101 ? 18.020 -0.178 56.138 1.00 27.59 116 ASP A CA 1
ATOM 770 C C . ASP A 1 101 ? 19.256 -0.011 55.256 1.00 26.90 116 ASP A C 1
ATOM 771 O O . ASP A 1 101 ? 20.148 0.768 55.581 1.00 27.02 116 ASP A O 1
ATOM 776 N N . LEU A 1 102 ? 19.302 -0.727 54.137 1.00 25.76 117 LEU A N 1
ATOM 777 C CA . LEU A 1 102 ? 20.456 -0.663 53.240 1.00 24.75 117 LEU A CA 1
ATOM 778 C C . LEU A 1 102 ? 20.253 0.235 52.024 1.00 23.80 117 LEU A C 1
ATOM 779 O O . LEU A 1 102 ? 21.199 0.503 51.277 1.00 23.50 117 LEU A O 1
ATOM 784 N N . VAL A 1 103 ? 19.025 0.698 51.829 1.00 22.53 118 VAL A N 1
ATOM 785 C CA . VAL A 1 103 ? 18.700 1.539 50.685 1.00 21.95 118 VAL A CA 1
ATOM 786 C C . VAL A 1 103 ? 17.884 2.746 51.122 1.00 21.60 118 VAL A C 1
ATOM 787 O O . VAL A 1 103 ? 16.721 2.608 51.509 1.00 21.21 118 VAL A O 1
ATOM 791 N N . GLN A 1 104 ? 18.497 3.925 51.058 1.00 21.32 119 GLN A N 1
ATOM 792 C CA . GLN A 1 104 ? 17.836 5.164 51.452 1.00 21.25 119 GLN A CA 1
ATOM 793 C C . GLN A 1 104 ? 18.265 6.322 50.554 1.00 20.88 119 GLN A C 1
ATOM 794 O O . GLN A 1 104 ? 19.337 6.288 49.949 1.00 20.47 119 GLN A O 1
ATOM 800 N N . PRO A 1 105 ? 17.420 7.358 50.441 1.00 20.51 120 PRO A N 1
ATOM 801 C CA . PRO A 1 105 ? 17.761 8.511 49.606 1.00 20.27 120 PRO A CA 1
ATOM 802 C C . PRO A 1 105 ? 18.648 9.475 50.391 1.00 20.36 120 PRO A C 1
ATOM 803 O O . PRO A 1 105 ? 18.807 9.333 51.605 1.00 19.98 120 PRO A O 1
ATOM 807 N N . ILE A 1 106 ? 19.219 10.453 49.698 1.00 20.27 121 ILE A N 1
ATOM 808 C CA . ILE A 1 106 ? 20.078 11.444 50.340 1.00 20.36 121 ILE A CA 1
ATOM 809 C C . ILE A 1 106 ? 19.538 12.834 50.029 1.00 20.29 121 ILE A C 1
ATOM 810 O O . ILE A 1 106 ? 19.033 13.081 48.936 1.00 20.03 121 ILE A O 1
ATOM 815 N N . LYS A 1 107 ? 19.635 13.731 51.003 1.00 20.52 122 LYS A N 1
ATOM 816 C CA . LYS A 1 107 ? 19.163 15.100 50.854 1.00 21.03 122 LYS A CA 1
ATOM 817 C C . LYS A 1 107 ? 20.155 15.912 50.024 1.00 20.73 122 LYS A C 1
ATOM 818 O O . LYS A 1 107 ? 21.361 15.694 50.109 1.00 20.14 122 LYS A O 1
ATOM 824 N N . LEU A 1 108 ? 19.645 16.842 49.221 1.00 20.20 123 LEU A N 1
ATOM 825 C CA . LEU A 1 108 ? 20.506 17.684 48.398 1.00 20.20 123 LEU A CA 1
ATOM 826 C C . LEU A 1 108 ? 20.829 18.977 49.138 1.00 20.15 123 LEU A C 1
ATOM 827 O O . LEU A 1 108 ? 19.986 19.520 49.845 1.00 19.44 123 LEU A O 1
ATOM 832 N N . SER A 1 109 ? 22.053 19.465 48.982 1.00 19.97 124 SER A N 1
ATOM 833 C CA . SER A 1 109 ? 22.444 20.706 49.634 1.00 20.05 124 SER A CA 1
ATOM 834 C C . SER A 1 109 ? 21.775 21.893 48.953 1.00 20.46 124 SER A C 1
ATOM 835 O O . SER A 1 109 ? 21.833 22.035 47.733 1.00 19.97 124 SER A O 1
ATOM 838 N N . THR A 1 110 ? 21.131 22.736 49.751 1.00 21.07 125 THR A N 1
ATOM 839 C CA . THR A 1 110 ? 20.465 23.926 49.242 1.00 22.08 125 THR A CA 1
ATOM 840 C C . THR A 1 110 ? 21.113 25.151 49.883 1.00 22.63 125 THR A C 1
ATOM 841 O O . THR A 1 110 ? 20.675 26.279 49.678 1.00 22.91 125 THR A O 1
ATOM 845 N N . ASN A 1 111 ? 22.164 24.907 50.658 1.00 22.87 126 ASN A N 1
ATOM 846 C CA . ASN A 1 111 ? 22.889 25.963 51.360 1.00 23.55 126 ASN A CA 1
ATOM 847 C C . ASN A 1 111 ? 24.336 25.511 51.532 1.00 23.48 126 ASN A C 1
ATOM 848 O O . ASN A 1 111 ? 24.606 24.575 52.279 1.00 22.78 126 ASN A O 1
ATOM 853 N N . ASP A 1 112 ? 25.256 26.184 50.846 1.00 23.83 127 ASP A N 1
ATOM 854 C CA . ASP A 1 112 ? 26.673 25.835 50.895 1.00 24.52 127 ASP A CA 1
ATOM 855 C C . ASP A 1 112 ? 27.504 26.685 51.859 1.00 25.14 127 ASP A C 1
ATOM 856 O O . ASP A 1 112 ? 28.725 26.742 51.735 1.00 24.87 127 ASP A O 1
ATOM 861 N N . GLU A 1 113 ? 26.861 27.339 52.819 1.00 25.75 128 GLU A N 1
ATOM 862 C CA . GLU A 1 113 ? 27.610 28.176 53.753 1.00 26.68 128 GLU A CA 1
ATOM 863 C C . GLU A 1 113 ? 28.504 27.383 54.704 1.00 26.58 128 GLU A C 1
ATOM 864 O O . GLU A 1 113 ? 28.115 26.332 55.211 1.00 26.44 128 GLU A O 1
ATOM 870 N N . ASP A 1 114 ? 29.708 27.902 54.932 1.00 26.57 129 ASP A N 1
ATOM 871 C CA . ASP A 1 114 ? 30.679 27.288 55.833 1.00 26.49 129 ASP A CA 1
ATOM 872 C C . ASP A 1 114 ? 31.234 25.938 55.404 1.00 25.81 129 ASP A C 1
ATOM 873 O O . ASP A 1 114 ? 31.767 25.195 56.226 1.00 25.62 129 ASP A O 1
ATOM 878 N N . LEU A 1 115 ? 31.124 25.618 54.121 1.00 24.81 130 LEU A N 1
ATOM 879 C CA . LEU A 1 115 ? 31.636 24.346 53.628 1.00 24.02 130 LEU A CA 1
ATOM 880 C C . LEU A 1 115 ? 33.145 24.362 53.408 1.00 23.29 130 LEU A C 1
ATOM 881 O O . LEU A 1 115 ? 33.836 23.394 53.725 1.00 22.92 130 LEU A O 1
ATOM 886 N N . GLU A 1 116 ? 33.651 25.465 52.871 1.00 22.61 132 GLU A N 1
ATOM 887 C CA . GLU A 1 116 ? 35.073 25.580 52.569 1.00 22.10 132 GLU A CA 1
ATOM 888 C C . GLU A 1 116 ? 36.025 25.299 53.730 1.00 21.63 132 GLU A C 1
ATOM 889 O O . GLU A 1 116 ? 35.791 25.706 54.870 1.00 21.22 132 GLU A O 1
ATOM 895 N N . SER A 1 117 ? 37.107 24.594 53.403 1.00 20.65 133 SER A N 1
ATOM 896 C CA . SER A 1 117 ? 38.148 24.207 54.351 1.00 20.13 133 SER A CA 1
ATOM 897 C C . SER A 1 117 ? 37.662 23.262 55.448 1.00 20.08 133 SER A C 1
ATOM 898 O O . SER A 1 117 ? 38.393 22.972 56.399 1.00 19.58 133 SER A O 1
ATOM 901 N N . ASN A 1 118 ? 36.433 22.771 55.304 1.00 20.33 134 ASN A N 1
ATOM 902 C CA . ASN A 1 118 ? 35.858 21.846 56.273 1.00 20.49 134 ASN A CA 1
ATOM 903 C C . ASN A 1 118 ? 35.749 20.450 55.662 1.00 20.10 134 ASN A C 1
ATOM 904 O O . ASN A 1 118 ? 35.766 20.292 54.441 1.00 19.29 134 ASN A O 1
ATOM 909 N N . PRO A 1 119 ? 35.634 19.417 56.509 1.00 19.58 135 PRO A N 1
ATOM 910 C CA . PRO A 1 119 ? 35.532 18.027 56.054 1.00 19.07 135 PRO A CA 1
ATOM 911 C C . PRO A 1 119 ? 34.297 17.668 55.234 1.00 18.29 135 PRO A C 1
ATOM 912 O O . PRO A 1 119 ? 33.250 18.310 55.329 1.00 17.93 135 PRO A O 1
ATOM 916 N N . CYS A 1 120 ? 34.451 16.624 54.427 1.00 17.30 136 CYS A N 1
ATOM 917 C CA . CYS A 1 120 ? 33.381 16.096 53.597 1.00 16.47 136 CYS A CA 1
ATOM 918 C C . CYS A 1 120 ? 33.737 14.648 53.307 1.00 15.69 136 CYS A C 1
ATOM 919 O O . CYS A 1 120 ? 34.887 14.237 53.480 1.00 15.67 136 CYS A O 1
ATOM 922 N N . THR A 1 121 ? 32.755 13.868 52.880 1.00 14.97 137 THR A N 1
ATOM 923 C CA . THR A 1 121 ? 32.982 12.457 52.616 1.00 14.66 137 THR A CA 1
ATOM 924 C C . THR A 1 121 ? 32.721 12.067 51.170 1.00 13.78 137 THR A C 1
ATOM 925 O O . THR A 1 121 ? 31.736 12.494 50.576 1.00 13.19 137 THR A O 1
ATOM 929 N N . LEU A 1 122 ? 33.609 11.244 50.621 1.00 13.28 138 LEU A N 1
ATOM 930 C CA . LEU A 1 122 ? 33.460 10.752 49.260 1.00 13.18 138 LEU A CA 1
ATOM 931 C C . LEU A 1 122 ? 33.456 9.225 49.304 1.00 13.16 138 LEU A C 1
ATOM 932 O O . LEU A 1 122 ? 34.205 8.618 50.066 1.00 13.02 138 LEU A O 1
ATOM 937 N N . THR A 1 123 ? 32.607 8.610 48.489 1.00 13.10 139 THR A N 1
ATOM 938 C CA . THR A 1 123 ? 32.515 7.159 48.436 1.00 13.09 139 THR A CA 1
ATOM 939 C C . THR A 1 123 ? 32.445 6.708 46.983 1.00 13.42 139 THR A C 1
ATOM 940 O O . THR A 1 123 ? 31.971 7.443 46.117 1.00 13.53 139 THR A O 1
ATOM 944 N N . GLY A 1 124 ? 32.922 5.498 46.715 1.00 13.20 140 GLY A N 1
ATOM 945 C CA . GLY A 1 124 ? 32.883 5.001 45.352 1.00 13.37 140 GLY A CA 1
ATOM 946 C C . GLY A 1 124 ? 33.703 3.752 45.128 1.00 13.43 140 GLY A C 1
ATOM 947 O O . GLY A 1 124 ? 34.465 3.324 46.003 1.00 13.41 140 GLY A O 1
ATOM 948 N N . TRP A 1 125 ? 33.540 3.171 43.943 1.00 13.36 141 TRP A N 1
ATOM 949 C CA . TRP A 1 125 ? 34.260 1.963 43.549 1.00 13.62 141 TRP A CA 1
ATOM 950 C C . TRP A 1 125 ? 35.334 2.275 42.503 1.00 13.89 141 TRP A C 1
ATOM 951 O O . TRP A 1 125 ? 35.743 1.395 41.747 1.00 14.20 141 TRP A O 1
ATOM 962 N N . GLY A 1 126 ? 35.782 3.525 42.453 1.00 13.73 142 GLY A N 1
ATOM 963 C CA . GLY A 1 126 ? 36.806 3.892 41.490 1.00 14.23 142 GLY A CA 1
ATOM 964 C C . GLY A 1 126 ? 38.124 3.213 41.817 1.00 14.42 142 GLY A C 1
ATOM 965 O O . GLY A 1 126 ? 38.276 2.635 42.891 1.00 14.15 142 GLY A O 1
ATOM 966 N N . SER A 1 127 ? 39.078 3.284 40.894 1.00 14.95 143 SER A N 1
ATOM 967 C CA . SER A 1 127 ? 40.391 2.674 41.089 1.00 15.79 143 SER A CA 1
ATOM 968 C C . SER A 1 127 ? 41.065 3.203 42.351 1.00 15.83 143 SER A C 1
ATOM 969 O O . SER A 1 127 ? 40.832 4.340 42.763 1.00 15.31 143 SER A O 1
ATOM 972 N N . THR A 1 128 ? 41.912 2.382 42.961 1.00 16.39 144 THR A N 1
ATOM 973 C CA . THR A 1 128 ? 42.615 2.796 44.168 1.00 17.40 144 THR A CA 1
ATOM 974 C C . THR A 1 128 ? 44.007 3.310 43.810 1.00 18.14 144 THR A C 1
ATOM 975 O O . THR A 1 128 ? 44.820 3.593 44.687 1.00 17.69 144 THR A O 1
ATOM 979 N N . ARG A 1 129 ? 44.265 3.410 42.510 1.00 19.23 145 ARG A N 1
ATOM 980 C CA . ARG A 1 129 ? 45.528 3.916 41.972 1.00 20.82 145 ARG A CA 1
ATOM 981 C C . ARG A 1 129 ? 45.327 4.111 40.472 1.00 20.83 145 ARG A C 1
ATOM 982 O O . ARG A 1 129 ? 44.544 3.389 39.858 1.00 20.60 145 ARG A O 1
ATOM 990 N N . LEU A 1 130 ? 46.008 5.090 39.882 1.00 21.24 146 LEU A N 1
ATOM 991 C CA . LEU A 1 130 ? 45.874 5.324 38.448 1.00 21.79 146 LEU A CA 1
ATOM 992 C C . LEU A 1 130 ? 46.317 4.081 37.692 1.00 22.46 146 LEU A C 1
ATOM 993 O O . LEU A 1 130 ? 47.401 3.551 37.940 1.00 22.48 146 LEU A O 1
ATOM 998 N N . GLY A 1 131 ? 45.473 3.615 36.776 1.00 22.97 147 GLY A N 1
ATOM 999 C CA . GLY A 1 131 ? 45.801 2.432 36.002 1.00 23.91 147 GLY A CA 1
ATOM 1000 C C . GLY A 1 131 ? 45.513 1.150 36.760 1.00 24.34 147 GLY A C 1
ATOM 1001 O O . GLY A 1 131 ? 45.858 0.059 36.304 1.00 24.64 147 GLY A O 1
ATOM 1002 N N . GLY A 1 132 ? 44.876 1.281 37.920 1.00 24.44 148 GLY A N 1
ATOM 1003 C CA . GLY A 1 132 ? 44.556 0.115 38.723 1.00 24.85 148 GLY A CA 1
ATOM 1004 C C . GLY A 1 132 ? 43.154 -0.409 38.487 1.00 24.79 148 GLY A C 1
ATOM 1005 O O . GLY A 1 132 ? 42.316 0.265 37.885 1.00 25.35 148 GLY A O 1
ATOM 1006 N N . ASN A 1 133 ? 42.903 -1.621 38.967 1.00 33.69 150 ASN A N 1
ATOM 1007 C CA . ASN A 1 133 ? 41.601 -2.256 38.821 1.00 33.45 150 ASN A CA 1
ATOM 1008 C C . ASN A 1 133 ? 40.635 -1.713 39.859 1.00 32.64 150 ASN A C 1
ATOM 1009 O O . ASN A 1 133 ? 41.046 -1.187 40.891 1.00 33.29 150 ASN A O 1
ATOM 1014 N N . THR A 1 134 ? 39.346 -1.846 39.579 1.00 31.18 151 THR A N 1
ATOM 1015 C CA . THR A 1 134 ? 38.326 -1.383 40.504 1.00 29.52 151 THR A CA 1
ATOM 1016 C C . THR A 1 134 ? 38.284 -2.318 41.707 1.00 27.72 151 THR A C 1
ATOM 1017 O O . THR A 1 134 ? 38.364 -3.538 41.561 1.00 27.98 151 THR A O 1
ATOM 1021 N N . PRO A 1 135 ? 38.181 -1.754 42.918 1.00 25.97 152 PRO A N 1
ATOM 1022 C CA . PRO A 1 135 ? 38.126 -2.575 44.127 1.00 24.39 152 PRO A CA 1
ATOM 1023 C C . PRO A 1 135 ? 36.736 -3.189 44.228 1.00 23.34 152 PRO A C 1
ATOM 1024 O O . PRO A 1 135 ? 35.758 -2.600 43.766 1.00 22.65 152 PRO A O 1
ATOM 1028 N N . ASN A 1 136 ? 36.641 -4.366 44.830 1.00 21.79 153 ASN A N 1
ATOM 1029 C CA . ASN A 1 136 ? 35.344 -5.005 44.968 1.00 20.69 153 ASN A CA 1
ATOM 1030 C C . ASN A 1 136 ? 34.533 -4.307 46.053 1.00 19.72 153 ASN A C 1
ATOM 1031 O O . ASN A 1 136 ? 33.324 -4.119 45.916 1.00 19.63 153 ASN A O 1
ATOM 1036 N N . ALA A 1 137 ? 35.213 -3.907 47.122 1.00 18.49 154 ALA A N 1
ATOM 1037 C CA . ALA A 1 137 ? 34.568 -3.249 48.250 1.00 17.61 154 ALA A CA 1
ATOM 1038 C C . ALA A 1 137 ? 34.472 -1.738 48.096 1.00 16.72 154 ALA A C 1
ATOM 1039 O O . ALA A 1 137 ? 35.429 -1.085 47.689 1.00 16.06 154 ALA A O 1
ATOM 1041 N N . LEU A 1 138 ? 33.304 -1.193 48.420 1.00 16.15 155 LEU A N 1
ATOM 1042 C CA . LEU A 1 138 ? 33.083 0.245 48.353 1.00 15.99 155 LEU A CA 1
ATOM 1043 C C . LEU A 1 138 ? 34.108 0.928 49.249 1.00 15.94 155 LEU A C 1
ATOM 1044 O O . LEU A 1 138 ? 34.348 0.486 50.375 1.00 15.88 155 LEU A O 1
ATOM 1049 N N . GLN A 1 139 ? 34.708 2.002 48.745 1.00 15.65 156 GLN A N 1
ATOM 1050 C CA . GLN A 1 139 ? 35.710 2.756 49.491 1.00 15.83 156 GLN A CA 1
ATOM 1051 C C . GLN A 1 139 ? 35.124 4.058 50.016 1.00 15.94 156 GLN A C 1
ATOM 1052 O O . GLN A 1 139 ? 34.184 4.606 49.432 1.00 15.27 156 GLN A O 1
ATOM 1058 N N . GLU A 1 140 ? 35.680 4.543 51.121 1.00 16.04 157 GLU A N 1
ATOM 1059 C CA . GLU A 1 140 ? 35.243 5.797 51.717 1.00 16.86 157 GLU A CA 1
ATOM 1060 C C . GLU A 1 140 ? 36.487 6.609 52.063 1.00 16.69 157 GLU A C 1
ATOM 1061 O O . GLU A 1 140 ? 37.561 6.050 52.294 1.00 16.46 157 GLU A O 1
ATOM 1067 N N . ILE A 1 141 ? 36.349 7.929 52.080 1.00 16.74 158 ILE A N 1
ATOM 1068 C CA . ILE A 1 141 ? 37.476 8.790 52.410 1.00 17.11 158 ILE A CA 1
ATOM 1069 C C . ILE A 1 141 ? 36.980 10.156 52.844 1.00 17.55 158 ILE A C 1
ATOM 1070 O O . ILE A 1 141 ? 35.976 10.656 52.334 1.00 17.12 158 ILE A O 1
ATOM 1075 N N . GLU A 1 142 ? 37.664 10.740 53.819 1.00 18.00 159 GLU A N 1
ATOM 1076 C CA . GLU A 1 142 ? 37.297 12.061 54.295 1.00 18.98 159 GLU A CA 1
ATOM 1077 C C . GLU A 1 142 ? 38.243 13.052 53.639 1.00 18.70 159 GLU A C 1
ATOM 1078 O O . GLU A 1 142 ? 39.466 12.905 53.704 1.00 18.51 159 GLU A O 1
ATOM 1084 N N . LEU A 1 143 ? 37.667 14.051 52.987 1.00 18.20 160 LEU A N 1
ATOM 1085 C CA . LEU A 1 143 ? 38.442 15.074 52.307 1.00 17.96 160 LEU A CA 1
ATOM 1086 C C . LEU A 1 143 ? 38.137 16.439 52.917 1.00 18.08 160 LEU A C 1
ATOM 1087 O O . LEU A 1 143 ? 37.457 16.538 53.940 1.00 18.22 160 LEU A O 1
ATOM 1092 N N . ILE A 1 144 ? 38.647 17.483 52.275 1.00 17.96 161 ILE A N 1
ATOM 1093 C CA . ILE A 1 144 ? 38.445 18.857 52.713 1.00 18.48 161 ILE A CA 1
ATOM 1094 C C . ILE A 1 144 ? 37.984 19.653 51.498 1.00 17.95 161 ILE A C 1
ATOM 1095 O O . ILE A 1 144 ? 38.500 19.467 50.399 1.00 18.35 161 ILE A O 1
ATOM 1100 N N . VAL A 1 145 ? 37.001 20.525 51.677 1.00 17.65 162 VAL A N 1
ATOM 1101 C CA . VAL A 1 145 ? 36.537 21.336 50.561 1.00 17.21 162 VAL A CA 1
ATOM 1102 C C . VAL A 1 145 ? 37.585 22.419 50.311 1.00 17.36 162 VAL A C 1
ATOM 1103 O O . VAL A 1 145 ? 37.923 23.186 51.207 1.00 17.12 162 VAL A O 1
ATOM 1107 N N . HIS A 1 146 ? 38.105 22.459 49.090 1.00 16.99 163 HIS A N 1
ATOM 1108 C CA . HIS A 1 146 ? 39.131 23.425 48.699 1.00 17.31 163 HIS A CA 1
ATOM 1109 C C . HIS A 1 146 ? 38.465 24.761 48.370 1.00 17.34 163 HIS A C 1
ATOM 1110 O O . HIS A 1 146 ? 37.574 24.815 47.525 1.00 17.14 163 HIS A O 1
ATOM 1117 N N . PRO A 1 147 ? 38.884 25.857 49.032 1.00 17.54 164 PRO A N 1
ATOM 1118 C CA . PRO A 1 147 ? 38.286 27.172 48.771 1.00 17.80 164 PRO A CA 1
ATOM 1119 C C . PRO A 1 147 ? 38.130 27.475 47.287 1.00 18.11 164 PRO A C 1
ATOM 1120 O O . PRO A 1 147 ? 39.065 27.305 46.504 1.00 17.75 164 PRO A O 1
ATOM 1124 N N . GLN A 1 148 ? 36.941 27.935 46.908 1.00 18.48 165 GLN A N 1
ATOM 1125 C CA . GLN A 1 148 ? 36.640 28.230 45.514 1.00 19.59 165 GLN A CA 1
ATOM 1126 C C . GLN A 1 148 ? 37.655 29.174 44.884 1.00 20.43 165 GLN A C 1
ATOM 1127 O O . GLN A 1 148 ? 38.127 28.933 43.775 1.00 20.16 165 GLN A O 1
ATOM 1133 N N . LYS A 1 149 ? 37.991 30.240 45.602 1.00 21.32 166 LYS A N 1
ATOM 1134 C CA . LYS A 1 149 ? 38.938 31.233 45.109 1.00 22.71 166 LYS A CA 1
ATOM 1135 C C . LYS A 1 149 ? 40.258 30.573 44.729 1.00 22.68 166 LYS A C 1
ATOM 1136 O O . LYS A 1 149 ? 40.863 30.920 43.717 1.00 22.89 166 LYS A O 1
ATOM 1142 N N . GLN A 1 150 ? 40.698 29.617 45.540 1.00 22.69 167 GLN A N 1
ATOM 1143 C CA . GLN A 1 150 ? 41.941 28.909 45.268 1.00 22.78 167 GLN A CA 1
ATOM 1144 C C . GLN A 1 150 ? 41.766 27.905 44.138 1.00 22.20 167 GLN A C 1
ATOM 1145 O O . GLN A 1 150 ? 42.624 27.782 43.267 1.00 21.85 167 GLN A O 1
ATOM 1151 N N . CYS A 1 151 ? 40.650 27.186 44.143 1.00 21.38 168 CYS A N 1
ATOM 1152 C CA . CYS A 1 151 ? 40.426 26.203 43.099 1.00 20.94 168 CYS A CA 1
ATOM 1153 C C . CYS A 1 151 ? 40.376 26.852 41.722 1.00 21.72 168 CYS A C 1
ATOM 1154 O O . CYS A 1 151 ? 40.792 26.252 40.733 1.00 21.58 168 CYS A O 1
ATOM 1157 N N . GLU A 1 152 ? 39.862 28.075 41.655 1.00 22.76 169 GLU A N 1
ATOM 1158 C CA . GLU A 1 152 ? 39.775 28.782 40.383 1.00 23.98 169 GLU A CA 1
ATOM 1159 C C . GLU A 1 152 ? 41.164 29.048 39.816 1.00 24.06 169 GLU A C 1
ATOM 1160 O O . GLU A 1 152 ? 41.348 29.108 38.603 1.00 24.22 169 GLU A O 1
ATOM 1166 N N . ARG A 1 153 ? 42.140 29.207 40.701 1.00 23.93 170 ARG A N 1
ATOM 1167 C CA . ARG A 1 153 ? 43.513 29.470 40.284 1.00 24.04 170 ARG A CA 1
ATOM 1168 C C . ARG A 1 153 ? 44.257 28.162 40.003 1.00 23.33 170 ARG A C 1
ATOM 1169 O O . ARG A 1 153 ? 45.130 28.106 39.137 1.00 23.12 170 ARG A O 1
ATOM 1177 N N . ASP A 1 154 ? 43.901 27.120 40.747 1.00 22.48 171 ASP A N 1
ATOM 1178 C CA . ASP A 1 154 ? 44.548 25.816 40.644 1.00 22.40 171 ASP A CA 1
ATOM 1179 C C . ASP A 1 154 ? 44.129 24.892 39.505 1.00 22.27 171 ASP A C 1
ATOM 1180 O O . ASP A 1 154 ? 44.964 24.161 38.971 1.00 22.32 171 ASP A O 1
ATOM 1185 N N . GLN A 1 155 A 42.851 24.907 39.138 1.00 21.83 171 GLN A N 1
ATOM 1186 C CA . GLN A 1 155 A 42.376 24.037 38.064 1.00 21.79 171 GLN A CA 1
ATOM 1187 C C . GLN A 1 155 A 41.962 24.793 36.813 1.00 22.19 171 GLN A C 1
ATOM 1188 O O . GLN A 1 155 A 41.947 26.026 36.787 1.00 22.26 171 GLN A O 1
ATOM 1194 N N . TRP A 1 156 ? 41.616 24.036 35.778 1.00 22.65 172 TRP A N 1
ATOM 1195 C CA . TRP A 1 156 ? 41.237 24.606 34.496 1.00 23.51 172 TRP A CA 1
ATOM 1196 C C . TRP A 1 156 ? 39.759 24.965 34.372 1.00 23.70 172 TRP A C 1
ATOM 1197 O O . TRP A 1 156 ? 38.883 24.127 34.579 1.00 23.90 172 TRP A O 1
ATOM 1208 N N . ARG A 1 157 ? 39.508 26.225 34.034 1.00 24.32 174 ARG A N 1
ATOM 1209 C CA . ARG A 1 157 ? 38.165 26.750 33.830 1.00 24.67 174 ARG A CA 1
ATOM 1210 C C . ARG A 1 157 ? 37.105 26.376 34.864 1.00 24.16 174 ARG A C 1
ATOM 1211 O O . ARG A 1 157 ? 36.003 25.950 34.514 1.00 24.04 174 ARG A O 1
ATOM 1219 N N . VAL A 1 158 ? 37.439 26.550 36.135 1.00 23.31 175 VAL A N 1
ATOM 1220 C CA . VAL A 1 158 ? 36.507 26.261 37.216 1.00 22.50 175 VAL A CA 1
ATOM 1221 C C . VAL A 1 158 ? 35.567 27.455 37.345 1.00 22.17 175 VAL A C 1
ATOM 1222 O O . VAL A 1 158 ? 36.005 28.605 37.313 1.00 22.15 175 VAL A O 1
ATOM 1226 N N . ILE A 1 159 ? 34.270 27.186 37.460 1.00 21.32 176 ILE A N 1
ATOM 1227 C CA . ILE A 1 159 ? 33.290 28.254 37.597 1.00 20.68 176 ILE A CA 1
ATOM 1228 C C . ILE A 1 159 ? 32.470 28.058 38.867 1.00 20.22 176 ILE A C 1
ATOM 1229 O O . ILE A 1 159 ? 32.684 27.102 39.609 1.00 19.13 176 ILE A O 1
ATOM 1234 N N . ASP A 1 160 ? 31.537 28.972 39.112 1.00 19.94 178 ASP A N 1
ATOM 1235 C CA . ASP A 1 160 ? 30.706 28.924 40.310 1.00 19.85 178 ASP A CA 1
ATOM 1236 C C . ASP A 1 160 ? 29.870 27.666 40.504 1.00 18.78 178 ASP A C 1
ATOM 1237 O O . ASP A 1 160 ? 29.513 27.335 41.633 1.00 18.27 178 ASP A O 1
ATOM 1242 N N . SER A 1 161 ? 29.548 26.967 39.421 1.00 17.41 179 SER A N 1
ATOM 1243 C CA . SER A 1 161 ? 28.743 25.757 39.544 1.00 16.50 179 SER A CA 1
ATOM 1244 C C . SER A 1 161 ? 29.588 24.511 39.798 1.00 15.90 179 SER A C 1
ATOM 1245 O O . SER A 1 161 ? 29.118 23.390 39.628 1.00 15.30 179 SER A O 1
ATOM 1248 N N . HIS A 1 162 ? 30.841 24.730 40.200 1.00 15.24 180 HIS A N 1
ATOM 1249 C CA . HIS A 1 162 ? 31.765 23.648 40.541 1.00 15.06 180 HIS A CA 1
ATOM 1250 C C . HIS A 1 162 ? 32.101 23.784 42.020 1.00 14.62 180 HIS A C 1
ATOM 1251 O O . HIS A 1 162 ? 31.966 24.862 42.599 1.00 14.59 180 HIS A O 1
ATOM 1258 N N . ILE A 1 163 ? 32.540 22.687 42.624 1.00 14.34 181 ILE A N 1
ATOM 1259 C CA . ILE A 1 163 ? 32.993 22.703 44.010 1.00 14.37 181 ILE A CA 1
ATOM 1260 C C . ILE A 1 163 ? 34.226 21.797 43.995 1.00 14.64 181 ILE A C 1
ATOM 1261 O O . ILE A 1 163 ? 34.285 20.847 43.215 1.00 14.18 181 ILE A O 1
ATOM 1266 N N . CYS A 1 164 ? 35.222 22.096 44.820 1.00 14.61 182 CYS A N 1
ATOM 1267 C CA . CYS A 1 164 ? 36.436 21.287 44.805 1.00 14.63 182 CYS A CA 1
ATOM 1268 C C . CYS A 1 164 ? 36.863 20.711 46.145 1.00 14.69 182 CYS A C 1
ATOM 1269 O O . CYS A 1 164 ? 36.426 21.156 47.202 1.00 14.39 182 CYS A O 1
ATOM 1272 N N . THR A 1 165 ? 37.745 19.718 46.081 1.00 14.70 183 THR A N 1
ATOM 1273 C CA . THR A 1 165 ? 38.297 19.111 47.287 1.00 14.44 183 THR A CA 1
ATOM 1274 C C . THR A 1 165 ? 39.789 18.937 47.085 1.00 14.96 183 THR A C 1
ATOM 1275 O O . THR A 1 165 ? 40.270 18.858 45.953 1.00 14.37 183 THR A O 1
ATOM 1279 N N . LEU A 1 166 ? 40.520 18.894 48.191 1.00 15.22 184 LEU A N 1
ATOM 1280 C CA . LEU A 1 166 ? 41.957 18.708 48.133 1.00 16.17 184 LEU A CA 1
ATOM 1281 C C . LEU A 1 166 ? 42.537 18.514 49.516 1.00 16.26 184 LEU A C 1
ATOM 1282 O O . LEU A 1 166 ? 42.228 19.259 50.436 1.00 16.64 184 LEU A O 1
ATOM 1287 N N . THR A 1 167 ? 43.366 17.491 49.651 1.00 16.63 185 THR A N 1
ATOM 1288 C CA . THR A 1 167 ? 44.056 17.232 50.904 1.00 16.96 185 THR A CA 1
ATOM 1289 C C . THR A 1 167 ? 45.529 17.223 50.514 1.00 17.65 185 THR A C 1
ATOM 1290 O O . THR A 1 167 ? 46.215 18.242 50.634 1.00 17.80 185 THR A O 1
ATOM 1294 N N . LYS A 1 168 ? 45.996 16.088 50.001 1.00 17.98 186 LYS A N 1
ATOM 1295 C CA . LYS A 1 168 ? 47.385 15.940 49.581 1.00 18.42 186 LYS A CA 1
ATOM 1296 C C . LYS A 1 168 ? 47.533 14.811 48.566 1.00 18.27 186 LYS A C 1
ATOM 1297 O O . LYS A 1 168 ? 46.589 14.067 48.300 1.00 17.89 186 LYS A O 1
ATOM 1303 N N . ARG A 1 169 ? 48.728 14.693 47.995 1.00 18.14 187 ARG A N 1
ATOM 1304 C CA . ARG A 1 169 ? 49.007 13.630 47.038 1.00 18.14 187 ARG A CA 1
ATOM 1305 C C . ARG A 1 169 ? 48.777 12.305 47.763 1.00 17.69 187 ARG A C 1
ATOM 1306 O O . ARG A 1 169 ? 49.167 12.160 48.922 1.00 17.46 187 ARG A O 1
ATOM 1314 N N . GLY A 1 170 ? 48.148 11.345 47.088 1.00 17.08 188 GLY A N 1
ATOM 1315 C CA . GLY A 1 170 ? 47.894 10.055 47.708 1.00 16.49 188 GLY A CA 1
ATOM 1316 C C . GLY A 1 170 ? 46.458 9.879 48.171 1.00 16.34 188 GLY A C 1
ATOM 1317 O O . GLY A 1 170 ? 46.076 8.802 48.628 1.00 16.42 188 GLY A O 1
ATOM 1318 N N . GLU A 1 171 A 45.670 10.944 48.070 1.00 15.85 188 GLU A N 1
ATOM 1319 C CA . GLU A 1 171 A 44.262 10.908 48.461 1.00 15.75 188 GLU A CA 1
ATOM 1320 C C . GLU A 1 171 A 43.442 11.628 47.400 1.00 15.42 188 GLU A C 1
ATOM 1321 O O . GLU A 1 171 A 43.766 12.752 47.020 1.00 14.87 188 GLU A O 1
ATOM 1327 N N . GLY A 1 172 ? 42.384 10.982 46.919 1.00 14.43 189 GLY A N 1
ATOM 1328 C CA . GLY A 1 172 ? 41.555 11.618 45.914 1.00 14.03 189 GLY A CA 1
ATOM 1329 C C . GLY A 1 172 ? 40.700 10.658 45.110 1.00 13.39 189 GLY A C 1
ATOM 1330 O O . GLY A 1 172 ? 40.779 9.440 45.274 1.00 13.33 189 GLY A O 1
ATOM 1331 N N . ALA A 1 173 ? 39.880 11.222 44.232 1.00 12.94 190 ALA A N 1
ATOM 1332 C CA . ALA A 1 173 ? 38.996 10.437 43.383 1.00 12.96 190 ALA A CA 1
ATOM 1333 C C . ALA A 1 173 ? 39.788 9.812 42.236 1.00 13.41 190 ALA A C 1
ATOM 1334 O O . ALA A 1 173 ? 40.898 10.246 41.933 1.00 13.36 190 ALA A O 1
ATOM 1336 N N . CYS A 1 174 ? 39.220 8.798 41.595 1.00 13.47 191 CYS A N 1
ATOM 1337 C CA . CYS A 1 174 ? 39.891 8.158 40.469 1.00 13.84 191 CYS A CA 1
ATOM 1338 C C . CYS A 1 174 ? 38.842 7.567 39.533 1.00 14.20 191 CYS A C 1
ATOM 1339 O O . CYS A 1 174 ? 37.656 7.570 39.850 1.00 14.20 191 CYS A O 1
ATOM 1342 N N . HIS A 1 175 ? 39.282 7.076 38.378 1.00 14.29 192 HIS A N 1
ATOM 1343 C CA . HIS A 1 175 ? 38.380 6.497 37.382 1.00 14.52 192 HIS A CA 1
ATOM 1344 C C . HIS A 1 175 ? 37.412 5.504 38.010 1.00 14.42 192 HIS A C 1
ATOM 1345 O O . HIS A 1 175 ? 37.822 4.590 38.720 1.00 14.52 192 HIS A O 1
ATOM 1352 N N . GLY A 1 176 ? 36.125 5.691 37.731 1.00 13.96 193 GLY A N 1
ATOM 1353 C CA . GLY A 1 176 ? 35.111 4.826 38.295 1.00 13.88 193 GLY A CA 1
ATOM 1354 C C . GLY A 1 176 ? 34.337 5.531 39.397 1.00 13.75 193 GLY A C 1
ATOM 1355 O O . GLY A 1 176 ? 33.256 5.084 39.770 1.00 13.75 193 GLY A O 1
ATOM 1356 N N . ASP A 1 177 ? 34.887 6.628 39.922 1.00 13.24 194 ASP A N 1
ATOM 1357 C CA . ASP A 1 177 ? 34.218 7.388 40.988 1.00 12.94 194 ASP A CA 1
ATOM 1358 C C . ASP A 1 177 ? 33.295 8.462 40.433 1.00 12.97 194 ASP A C 1
ATOM 1359 O O . ASP A 1 177 ? 32.422 8.979 41.140 1.00 12.66 194 ASP A O 1
ATOM 1364 N N . SER A 1 178 ? 33.500 8.810 39.169 1.00 12.95 195 SER A N 1
ATOM 1365 C CA . SER A 1 178 ? 32.692 9.834 38.525 1.00 13.19 195 SER A CA 1
ATOM 1366 C C . SER A 1 178 ? 31.203 9.580 38.720 1.00 12.62 195 SER A C 1
ATOM 1367 O O . SER A 1 178 ? 30.751 8.436 38.663 1.00 12.17 195 SER A O 1
ATOM 1370 N N . GLY A 1 179 ? 30.451 10.654 38.933 1.00 12.38 196 GLY A N 1
ATOM 1371 C CA . GLY A 1 179 ? 29.016 10.540 39.126 1.00 12.38 196 GLY A CA 1
ATOM 1372 C C . GLY A 1 179 ? 28.634 10.298 40.571 1.00 12.51 196 GLY A C 1
ATOM 1373 O O . GLY A 1 179 ? 27.468 10.462 40.944 1.00 12.63 196 GLY A O 1
ATOM 1374 N N . GLY A 1 180 ? 29.621 9.905 41.374 1.00 12.40 197 GLY A N 1
ATOM 1375 C CA . GLY A 1 180 ? 29.415 9.627 42.784 1.00 12.44 197 GLY A CA 1
ATOM 1376 C C . GLY A 1 180 ? 29.130 10.826 43.673 1.00 12.28 197 GLY A C 1
ATOM 1377 O O . GLY A 1 180 ? 29.386 11.976 43.306 1.00 11.60 197 GLY A O 1
ATOM 1378 N N . PRO A 1 181 ? 28.625 10.574 44.890 1.00 12.15 198 PRO A N 1
ATOM 1379 C CA . PRO A 1 181 ? 28.290 11.630 45.842 1.00 12.15 198 PRO A CA 1
ATOM 1380 C C . PRO A 1 181 ? 29.356 12.117 46.823 1.00 12.35 198 PRO A C 1
ATOM 1381 O O . PRO A 1 181 ? 30.023 11.322 47.482 1.00 12.56 198 PRO A O 1
ATOM 1385 N N . LEU A 1 182 ? 29.509 13.436 46.891 1.00 12.23 199 LEU A N 1
ATOM 1386 C CA . LEU A 1 182 ? 30.418 14.073 47.849 1.00 12.90 199 LEU A CA 1
ATOM 1387 C C . LEU A 1 182 ? 29.417 14.617 48.868 1.00 13.45 199 LEU A C 1
ATOM 1388 O O . LEU A 1 182 ? 28.517 15.377 48.503 1.00 13.18 199 LEU A O 1
ATOM 1393 N N . VAL A 1 183 ? 29.568 14.244 50.133 1.00 14.09 200 VAL A N 1
ATOM 1394 C CA . VAL A 1 183 ? 28.614 14.679 51.145 1.00 15.58 200 VAL A CA 1
ATOM 1395 C C . VAL A 1 183 ? 29.222 15.366 52.359 1.00 16.50 200 VAL A C 1
ATOM 1396 O O . VAL A 1 183 ? 30.380 15.149 52.702 1.00 16.44 200 VAL A O 1
ATOM 1400 N N . ALA A 1 184 ? 28.415 16.202 53.000 1.00 17.68 201 ALA A N 1
ATOM 1401 C CA . ALA A 1 184 ? 28.834 16.917 54.197 1.00 19.08 201 ALA A CA 1
ATOM 1402 C C . ALA A 1 184 ? 27.582 17.274 54.986 1.00 20.06 201 ALA A C 1
ATOM 1403 O O . ALA A 1 184 ? 26.592 17.724 54.415 1.00 19.69 201 ALA A O 1
ATOM 1405 N N . ASN A 1 185 ? 27.620 17.053 56.294 1.00 21.66 202 ASN A N 1
ATOM 1406 C CA . ASN A 1 185 ? 26.478 17.384 57.142 1.00 23.12 202 ASN A CA 1
ATOM 1407 C C . ASN A 1 185 ? 25.209 16.638 56.730 1.00 23.07 202 ASN A C 1
ATOM 1408 O O . ASN A 1 185 ? 24.107 17.152 56.908 1.00 23.98 202 ASN A O 1
ATOM 1413 N N . GLY A 1 186 ? 25.366 15.444 56.164 1.00 22.76 207 GLY A N 1
ATOM 1414 C CA . GLY A 1 186 ? 24.215 14.656 55.755 1.00 22.05 207 GLY A CA 1
ATOM 1415 C C . GLY A 1 186 ? 23.519 15.086 54.473 1.00 21.47 207 GLY A C 1
ATOM 1416 O O . GLY A 1 186 ? 22.386 14.675 54.208 1.00 21.62 207 GLY A O 1
ATOM 1417 N N . ALA A 1 187 ? 24.186 15.910 53.674 1.00 20.11 208 ALA A N 1
ATOM 1418 C CA . ALA A 1 187 ? 23.613 16.380 52.416 1.00 18.86 208 ALA A CA 1
ATOM 1419 C C . ALA A 1 187 ? 24.642 16.263 51.296 1.00 18.03 208 ALA A C 1
ATOM 1420 O O . ALA A 1 187 ? 25.835 16.465 51.523 1.00 17.66 208 ALA A O 1
ATOM 1422 N N . GLN A 1 188 ? 24.189 15.937 50.090 1.00 16.82 209 GLN A N 1
ATOM 1423 C CA . GLN A 1 188 ? 25.121 15.828 48.975 1.00 15.73 209 GLN A CA 1
ATOM 1424 C C . GLN A 1 188 ? 25.433 17.227 48.456 1.00 14.97 209 GLN A C 1
ATOM 1425 O O . GLN A 1 188 ? 24.535 17.974 48.065 1.00 14.92 209 GLN A O 1
ATOM 1431 N N . ILE A 1 189 ? 26.716 17.575 48.441 1.00 13.96 210 ILE A N 1
ATOM 1432 C CA . ILE A 1 189 ? 27.148 18.891 47.990 1.00 13.22 210 ILE A CA 1
ATOM 1433 C C . ILE A 1 189 ? 27.813 18.866 46.615 1.00 12.51 210 ILE A C 1
ATOM 1434 O O . ILE A 1 189 ? 27.954 19.905 45.971 1.00 12.51 210 ILE A O 1
ATOM 1439 N N . GLY A 1 190 ? 28.214 17.683 46.164 1.00 11.86 211 GLY A N 1
ATOM 1440 C CA . GLY A 1 190 ? 28.851 17.582 44.862 1.00 11.58 211 GLY A CA 1
ATOM 1441 C C . GLY A 1 190 ? 28.706 16.246 44.153 1.00 11.45 211 GLY A C 1
ATOM 1442 O O . GLY A 1 190 ? 28.376 15.229 44.764 1.00 11.46 211 GLY A O 1
ATOM 1443 N N . ILE A 1 191 ? 28.946 16.262 42.843 1.00 10.98 212 ILE A N 1
ATOM 1444 C CA . ILE A 1 191 ? 28.896 15.056 42.012 1.00 10.67 212 ILE A CA 1
ATOM 1445 C C . ILE A 1 191 ? 30.296 14.951 41.410 1.00 10.58 212 ILE A C 1
ATOM 1446 O O . ILE A 1 191 ? 30.759 15.901 40.781 1.00 10.62 212 ILE A O 1
ATOM 1451 N N . VAL A 1 192 ? 30.973 13.822 41.606 1.00 10.09 213 VAL A N 1
ATOM 1452 C CA . VAL A 1 192 ? 32.327 13.667 41.062 1.00 10.43 213 VAL A CA 1
ATOM 1453 C C . VAL A 1 192 ? 32.307 13.913 39.556 1.00 10.42 213 VAL A C 1
ATOM 1454 O O . VAL A 1 192 ? 31.559 13.258 38.834 1.00 11.43 213 VAL A O 1
ATOM 1458 N N . SER A 1 193 ? 33.144 14.833 39.080 1.00 10.40 214 SER A N 1
ATOM 1459 C CA . SER A 1 193 ? 33.172 15.155 37.651 1.00 10.56 214 SER A CA 1
ATOM 1460 C C . SER A 1 193 ? 34.527 14.960 36.972 1.00 11.05 214 SER A C 1
ATOM 1461 O O . SER A 1 193 ? 34.641 14.166 36.040 1.00 10.73 214 SER A O 1
ATOM 1464 N N . PHE A 1 194 ? 35.547 15.688 37.423 1.00 11.50 215 PHE A N 1
ATOM 1465 C CA . PHE A 1 194 ? 36.873 15.558 36.822 1.00 12.32 215 PHE A CA 1
ATOM 1466 C C . PHE A 1 194 ? 38.004 15.967 37.762 1.00 13.03 215 PHE A C 1
ATOM 1467 O O . PHE A 1 194 ? 37.776 16.441 38.872 1.00 13.13 215 PHE A O 1
ATOM 1475 N N . GLY A 1 195 ? 39.231 15.781 37.298 1.00 13.29 216 GLY A N 1
ATOM 1476 C CA . GLY A 1 195 ? 40.377 16.143 38.105 1.00 14.08 216 GLY A CA 1
ATOM 1477 C C . GLY A 1 195 ? 41.630 15.853 37.317 1.00 14.59 216 GLY A C 1
ATOM 1478 O O . GLY A 1 195 ? 41.599 15.863 36.085 1.00 14.73 216 GLY A O 1
ATOM 1479 N N . SER A 1 196 ? 42.728 15.616 38.023 1.00 14.97 217 SER A N 1
ATOM 1480 C CA . SER A 1 196 ? 43.995 15.295 37.387 1.00 16.14 217 SER A CA 1
ATOM 1481 C C . SER A 1 196 ? 44.255 13.851 37.772 1.00 17.14 217 SER A C 1
ATOM 1482 O O . SER A 1 196 ? 44.865 13.565 38.806 1.00 17.20 217 SER A O 1
ATOM 1485 N N . PRO A 1 197 ? 43.769 12.922 36.939 1.00 18.42 219 PRO A N 1
ATOM 1486 C CA . PRO A 1 197 ? 43.867 11.483 37.078 1.00 19.39 219 PRO A CA 1
ATOM 1487 C C . PRO A 1 197 ? 44.553 10.893 38.285 1.00 19.92 219 PRO A C 1
ATOM 1488 O O . PRO A 1 197 ? 45.693 10.467 38.241 1.00 20.41 219 PRO A O 1
ATOM 1492 N N . CYS A 1 198 ? 43.810 10.932 39.384 1.00 19.79 220 CYS A N 1
ATOM 1493 C CA . CYS A 1 198 ? 44.163 10.323 40.652 1.00 17.66 220 CYS A CA 1
ATOM 1494 C C . CYS A 1 198 ? 45.237 10.713 41.648 1.00 17.01 220 CYS A C 1
ATOM 1495 O O . CYS A 1 198 ? 46.400 10.284 41.584 1.00 16.01 220 CYS A O 1
ATOM 1498 N N . ALA A 1 199 ? 44.771 11.494 42.613 1.00 16.60 221 ALA A N 1
ATOM 1499 C CA . ALA A 1 199 ? 45.533 11.934 43.763 1.00 16.17 221 ALA A CA 1
ATOM 1500 C C . ALA A 1 199 ? 46.981 12.325 43.556 1.00 15.96 221 ALA A C 1
ATOM 1501 O O . ALA A 1 199 ? 47.868 11.776 44.212 1.00 15.61 221 ALA A O 1
ATOM 1503 N N . LEU A 1 200 ? 47.218 13.293 42.680 1.00 15.59 222 LEU A N 1
ATOM 1504 C CA . LEU A 1 200 ? 48.571 13.753 42.413 1.00 15.90 222 LEU A CA 1
ATOM 1505 C C . LEU A 1 200 ? 48.840 15.091 43.100 1.00 15.68 222 LEU A C 1
ATOM 1506 O O . LEU A 1 200 ? 49.834 15.750 42.818 1.00 15.86 222 LEU A O 1
ATOM 1511 N N . GLY A 1 201 ? 47.951 15.492 44.005 1.00 15.16 223 GLY A N 1
ATOM 1512 C CA . GLY A 1 201 ? 48.154 16.747 44.704 1.00 15.19 223 GLY A CA 1
ATOM 1513 C C . GLY A 1 201 ? 47.432 17.935 44.097 1.00 15.04 223 GLY A C 1
ATOM 1514 O O . GLY A 1 201 ? 47.654 19.078 44.510 1.00 14.73 223 GLY A O 1
ATOM 1515 N N . GLU A 1 202 ? 46.588 17.679 43.101 1.00 14.77 224 GLU A N 1
ATOM 1516 C CA . GLU A 1 202 ? 45.814 18.743 42.473 1.00 15.13 224 GLU A CA 1
ATOM 1517 C C . GLU A 1 202 ? 44.361 18.516 42.883 1.00 14.88 224 GLU A C 1
ATOM 1518 O O . GLU A 1 202 ? 43.932 17.380 43.083 1.00 14.42 224 GLU A O 1
ATOM 1524 N N . PRO A 1 203 ? 43.581 19.593 43.006 1.00 14.87 225 PRO A N 1
ATOM 1525 C CA . PRO A 1 203 ? 42.181 19.430 43.410 1.00 14.59 225 PRO A CA 1
ATOM 1526 C C . PRO A 1 203 ? 41.292 18.614 42.483 1.00 14.43 225 PRO A C 1
ATOM 1527 O O . PRO A 1 203 ? 41.479 18.611 41.262 1.00 13.56 225 PRO A O 1
ATOM 1531 N N . ASP A 1 204 ? 40.340 17.901 43.086 1.00 13.63 226 ASP A N 1
ATOM 1532 C CA . ASP A 1 204 ? 39.360 17.125 42.332 1.00 13.51 226 ASP A CA 1
ATOM 1533 C C . ASP A 1 204 ? 38.175 18.080 42.175 1.00 13.23 226 ASP A C 1
ATOM 1534 O O . ASP A 1 204 ? 37.870 18.846 43.086 1.00 12.82 226 ASP A O 1
ATOM 1539 N N . VAL A 1 205 ? 37.521 18.048 41.019 1.00 12.83 227 VAL A N 1
ATOM 1540 C CA . VAL A 1 205 ? 36.410 18.954 40.761 1.00 12.74 227 VAL A CA 1
ATOM 1541 C C . VAL A 1 205 ? 35.084 18.226 40.666 1.00 12.59 227 VAL A C 1
ATOM 1542 O O . VAL A 1 205 ? 34.983 17.166 40.048 1.00 11.54 227 VAL A O 1
ATOM 1546 N N . TYR A 1 206 ? 34.069 18.815 41.289 1.00 12.18 228 TYR A N 1
ATOM 1547 C CA . TYR A 1 206 ? 32.734 18.234 41.317 1.00 12.25 228 TYR A CA 1
ATOM 1548 C C . TYR A 1 206 ? 31.692 19.228 40.834 1.00 12.09 228 TYR A C 1
ATOM 1549 O O . TYR A 1 206 ? 31.903 20.437 40.858 1.00 11.88 228 TYR A O 1
ATOM 1558 N N . THR A 1 207 ? 30.559 18.702 40.398 1.00 12.15 229 THR A N 1
ATOM 1559 C CA . THR A 1 207 ? 29.459 19.556 39.990 1.00 12.45 229 THR A CA 1
ATOM 1560 C C . THR A 1 207 ? 28.848 19.973 41.329 1.00 12.47 229 THR A C 1
ATOM 1561 O O . THR A 1 207 ? 28.591 19.122 42.173 1.00 11.81 229 THR A O 1
ATOM 1565 N N . ARG A 1 208 ? 28.650 21.273 41.531 1.00 12.39 230 ARG A N 1
ATOM 1566 C CA . ARG A 1 208 ? 28.078 21.782 42.776 1.00 12.97 230 ARG A CA 1
ATOM 1567 C C . ARG A 1 208 ? 26.566 21.555 42.752 1.00 13.20 230 ARG A C 1
ATOM 1568 O O . ARG A 1 208 ? 25.849 22.166 41.963 1.00 12.85 230 ARG A O 1
ATOM 1576 N N . VAL A 1 209 ? 26.091 20.673 43.623 1.00 13.32 231 VAL A N 1
ATOM 1577 C CA . VAL A 1 209 ? 24.673 20.340 43.669 1.00 14.00 231 VAL A CA 1
ATOM 1578 C C . VAL A 1 209 ? 23.732 21.527 43.865 1.00 14.48 231 VAL A C 1
ATOM 1579 O O . VAL A 1 209 ? 22.724 21.632 43.170 1.00 14.50 231 VAL A O 1
ATOM 1583 N N . SER A 1 210 ? 24.059 22.420 44.794 1.00 14.74 232 SER A N 1
ATOM 1584 C CA . SER A 1 210 ? 23.193 23.570 45.068 1.00 15.49 232 SER A CA 1
ATOM 1585 C C . SER A 1 210 ? 22.881 24.411 43.831 1.00 16.02 232 SER A C 1
ATOM 1586 O O . SER A 1 210 ? 21.814 25.024 43.745 1.00 16.29 232 SER A O 1
ATOM 1589 N N . SER A 1 211 ? 23.809 24.444 42.881 1.00 15.95 233 SER A N 1
ATOM 1590 C CA . SER A 1 211 ? 23.622 25.218 41.658 1.00 16.48 233 SER A CA 1
ATOM 1591 C C . SER A 1 211 ? 22.591 24.612 40.709 1.00 16.91 233 SER A C 1
ATOM 1592 O O . SER A 1 211 ? 22.099 25.296 39.807 1.00 16.84 233 SER A O 1
ATOM 1595 N N . PHE A 1 212 ? 22.269 23.335 40.897 1.00 17.04 234 PHE A N 1
ATOM 1596 C CA . PHE A 1 212 ? 21.313 22.674 40.013 1.00 17.78 234 PHE A CA 1
ATOM 1597 C C . PHE A 1 212 ? 20.051 22.147 40.683 1.00 18.33 234 PHE A C 1
ATOM 1598 O O . PHE A 1 212 ? 19.300 21.394 40.072 1.00 18.25 234 PHE A O 1
ATOM 1606 N N . VAL A 1 213 ? 19.803 22.543 41.927 1.00 19.21 235 VAL A N 1
ATOM 1607 C CA . VAL A 1 213 ? 18.608 22.063 42.618 1.00 20.31 235 VAL A CA 1
ATOM 1608 C C . VAL A 1 213 ? 17.344 22.330 41.799 1.00 20.56 235 VAL A C 1
ATOM 1609 O O . VAL A 1 213 ? 16.482 21.462 41.669 1.00 20.74 235 VAL A O 1
ATOM 1613 N N . SER A 1 214 ? 17.242 23.531 41.247 1.00 20.99 236 SER A N 1
ATOM 1614 C CA . SER A 1 214 ? 16.082 23.901 40.445 1.00 21.56 236 SER A CA 1
ATOM 1615 C C . SER A 1 214 ? 15.934 23.005 39.218 1.00 21.35 236 SER A C 1
ATOM 1616 O O . SER A 1 214 ? 14.842 22.511 38.922 1.00 21.17 236 SER A O 1
ATOM 1619 N N . TRP A 1 215 ? 17.037 22.805 38.505 1.00 20.91 237 TRP A N 1
ATOM 1620 C CA . TRP A 1 215 ? 17.034 21.965 37.316 1.00 21.02 237 TRP A CA 1
ATOM 1621 C C . TRP A 1 215 ? 16.646 20.538 37.682 1.00 21.01 237 TRP A C 1
ATOM 1622 O O . TRP A 1 215 ? 15.892 19.886 36.961 1.00 20.73 237 TRP A O 1
ATOM 1633 N N . ILE A 1 216 ? 17.169 20.052 38.804 1.00 20.97 238 ILE A N 1
ATOM 1634 C CA . ILE A 1 216 ? 16.866 18.700 39.250 1.00 21.35 238 ILE A CA 1
ATOM 1635 C C . ILE A 1 216 ? 15.373 18.537 39.535 1.00 22.16 238 ILE A C 1
ATOM 1636 O O . ILE A 1 216 ? 14.736 17.605 39.045 1.00 21.39 238 ILE A O 1
ATOM 1641 N N . ASN A 1 217 ? 14.815 19.453 40.319 1.00 22.94 239 ASN A N 1
ATOM 1642 C CA . ASN A 1 217 ? 13.398 19.382 40.662 1.00 24.36 239 ASN A CA 1
ATOM 1643 C C . ASN A 1 217 ? 12.501 19.455 39.433 1.00 24.91 239 ASN A C 1
ATOM 1644 O O . ASN A 1 217 ? 11.447 18.825 39.390 1.00 24.82 239 ASN A O 1
ATOM 1649 N N . ALA A 1 218 ? 12.928 20.217 38.435 1.00 25.69 240 ALA A N 1
ATOM 1650 C CA . ALA A 1 218 ? 12.152 20.381 37.215 1.00 26.78 240 ALA A CA 1
ATOM 1651 C C . ALA A 1 218 ? 12.181 19.149 36.319 1.00 27.70 240 ALA A C 1
ATOM 1652 O O . ALA A 1 218 ? 11.287 18.958 35.495 1.00 27.57 240 ALA A O 1
ATOM 1654 N N . ASN A 1 219 ? 13.199 18.309 36.478 1.00 28.83 241 ASN A N 1
ATOM 1655 C CA . ASN A 1 219 ? 13.309 17.121 35.644 1.00 30.14 241 ASN A CA 1
ATOM 1656 C C . ASN A 1 219 ? 13.098 15.792 36.351 1.00 31.30 241 ASN A C 1
ATOM 1657 O O . ASN A 1 219 ? 13.376 14.739 35.786 1.00 30.89 241 ASN A O 1
ATOM 1662 N N . LEU A 1 220 ? 12.605 15.844 37.582 1.00 32.90 242 LEU A N 1
ATOM 1663 C CA . LEU A 1 220 ? 12.331 14.636 38.350 1.00 34.82 242 LEU A CA 1
ATOM 1664 C C . LEU A 1 220 ? 11.215 13.876 37.641 1.00 36.50 242 LEU A C 1
ATOM 1665 O O . LEU A 1 220 ? 10.349 14.487 37.017 1.00 36.37 242 LEU A O 1
ATOM 1670 N N . LYS A 1 221 ? 11.235 12.551 37.730 1.00 38.15 243 LYS A N 1
ATOM 1671 C CA . LYS A 1 221 ? 10.202 11.747 37.087 1.00 39.81 243 LYS A CA 1
ATOM 1672 C C . LYS A 1 221 ? 8.831 12.175 37.607 1.00 40.88 243 LYS A C 1
ATOM 1673 O O . LYS A 1 221 ? 8.699 12.602 38.750 1.00 41.20 243 LYS A O 1
ATOM 1679 N N . LYS A 1 222 ? 7.810 12.056 36.766 1.00 41.86 244 LYS A N 1
ATOM 1680 C CA . LYS A 1 222 ? 6.460 12.440 37.160 1.00 42.75 244 LYS A CA 1
ATOM 1681 C C . LYS A 1 222 ? 5.867 11.449 38.158 1.00 43.13 244 LYS A C 1
ATOM 1682 O O . LYS A 1 222 ? 5.541 11.879 39.284 1.00 43.54 244 LYS A O 1
ATOM 1689 N N . ILE B 1 1 ? 51.710 23.418 26.689 1.00 14.20 316 ILE B N 1
ATOM 1690 C CA . ILE B 1 1 ? 52.927 22.615 26.983 1.00 14.73 316 ILE B CA 1
ATOM 1691 C C . ILE B 1 1 ? 53.655 23.160 28.202 1.00 14.83 316 ILE B C 1
ATOM 1692 O O . ILE B 1 1 ? 53.956 24.353 28.282 1.00 14.85 316 ILE B O 1
ATOM 1697 N N . VAL B 1 2 ? 53.929 22.270 29.151 1.00 15.39 317 VAL B N 1
ATOM 1698 C CA . VAL B 1 2 ? 54.640 22.632 30.369 1.00 15.56 317 VAL B CA 1
ATOM 1699 C C . VAL B 1 2 ? 56.114 22.267 30.191 1.00 15.85 317 VAL B C 1
ATOM 1700 O O . VAL B 1 2 ? 56.428 21.175 29.726 1.00 16.04 317 VAL B O 1
ATOM 1704 N N . GLY B 1 3 ? 57.004 23.190 30.545 1.00 16.28 318 GLY B N 1
ATOM 1705 C CA . GLY B 1 3 ? 58.432 22.927 30.448 1.00 17.07 318 GLY B CA 1
ATOM 1706 C C . GLY B 1 3 ? 59.038 23.000 29.060 1.00 17.76 318 GLY B C 1
ATOM 1707 O O . GLY B 1 3 ? 60.140 22.496 28.838 1.00 18.09 318 GLY B O 1
ATOM 1708 N N . GLY B 1 4 ? 58.331 23.626 28.126 1.00 18.21 319 GLY B N 1
ATOM 1709 C CA . GLY B 1 4 ? 58.846 23.746 26.773 1.00 19.11 319 GLY B CA 1
ATOM 1710 C C . GLY B 1 4 ? 59.573 25.061 26.557 1.00 19.76 319 GLY B C 1
ATOM 1711 O O . GLY B 1 4 ? 60.015 25.700 27.512 1.00 19.87 319 GLY B O 1
ATOM 1712 N N . LYS B 1 5 ? 59.701 25.468 25.298 1.00 20.32 320 LYS B N 1
ATOM 1713 C CA . LYS B 1 5 ? 60.371 26.717 24.966 1.00 21.34 320 LYS B CA 1
ATOM 1714 C C . LYS B 1 5 ? 59.710 27.340 23.745 1.00 21.22 320 LYS B C 1
ATOM 1715 O O . LYS B 1 5 ? 59.031 26.649 22.984 1.00 21.36 320 LYS B O 1
ATOM 1721 N N . ASP B 1 6 ? 59.904 28.643 23.566 1.00 21.46 321 ASP B N 1
ATOM 1722 C CA . ASP B 1 6 ? 59.331 29.341 22.422 1.00 21.72 321 ASP B CA 1
ATOM 1723 C C . ASP B 1 6 ? 59.879 28.721 21.146 1.00 21.78 321 ASP B C 1
ATOM 1724 O O . ASP B 1 6 ? 61.088 28.558 21.000 1.00 21.93 321 ASP B O 1
ATOM 1729 N N . ALA B 1 7 ? 58.990 28.368 20.225 1.00 21.50 322 ALA B N 1
ATOM 1730 C CA . ALA B 1 7 ? 59.403 27.767 18.966 1.00 21.74 322 ALA B CA 1
ATOM 1731 C C . ALA B 1 7 ? 59.858 28.850 17.991 1.00 21.88 322 ALA B C 1
ATOM 1732 O O . ALA B 1 7 ? 59.309 29.951 17.974 1.00 22.11 322 ALA B O 1
ATOM 1734 N N . PRO B 1 8 ? 60.889 28.560 17.182 1.00 22.25 323 PRO B N 1
ATOM 1735 C CA . PRO B 1 8 ? 61.378 29.544 16.212 1.00 22.43 323 PRO B CA 1
ATOM 1736 C C . PRO B 1 8 ? 60.285 29.801 15.180 1.00 22.59 323 PRO B C 1
ATOM 1737 O O . PRO B 1 8 ? 59.485 28.913 14.889 1.00 22.66 323 PRO B O 1
ATOM 1741 N N . VAL B 1 9 ? 60.242 31.009 14.631 1.00 22.87 324 VAL B N 1
ATOM 1742 C CA . VAL B 1 9 ? 59.239 31.331 13.626 1.00 23.17 324 VAL B CA 1
ATOM 1743 C C . VAL B 1 9 ? 59.432 30.473 12.377 1.00 23.08 324 VAL B C 1
ATOM 1744 O O . VAL B 1 9 ? 60.542 30.371 11.849 1.00 23.30 324 VAL B O 1
ATOM 1748 N N . GLY B 1 10 ? 58.349 29.845 11.926 1.00 22.87 325 GLY B N 1
ATOM 1749 C CA . GLY B 1 10 ? 58.393 29.017 10.734 1.00 22.52 325 GLY B CA 1
ATOM 1750 C C . GLY B 1 10 ? 58.971 27.618 10.865 1.00 22.25 325 GLY B C 1
ATOM 1751 O O . GLY B 1 10 ? 59.021 26.877 9.885 1.00 22.72 325 GLY B O 1
ATOM 1752 N N . LYS B 1 11 ? 59.402 27.236 12.062 1.00 22.02 326 LYS B N 1
ATOM 1753 C CA . LYS B 1 11 ? 59.981 25.910 12.251 1.00 21.43 326 LYS B CA 1
ATOM 1754 C C . LYS B 1 11 ? 58.960 24.784 12.103 1.00 20.68 326 LYS B C 1
ATOM 1755 O O . LYS B 1 11 ? 59.299 23.675 11.674 1.00 20.45 326 LYS B O 1
ATOM 1761 N N . TYR B 1 12 ? 57.709 25.063 12.456 1.00 19.86 327 TYR B N 1
ATOM 1762 C CA . TYR B 1 12 ? 56.655 24.056 12.359 1.00 18.88 327 TYR B CA 1
ATOM 1763 C C . TYR B 1 12 ? 55.519 24.542 11.469 1.00 18.38 327 TYR B C 1
ATOM 1764 O O . TYR B 1 12 ? 54.441 24.880 11.953 1.00 18.21 327 TYR B O 1
ATOM 1773 N N . PRO B 1 13 ? 55.745 24.558 10.145 1.00 17.94 328 PRO B N 1
ATOM 1774 C CA . PRO B 1 13 ? 54.752 25.011 9.164 1.00 17.28 328 PRO B CA 1
ATOM 1775 C C . PRO B 1 13 ? 53.461 24.209 9.061 1.00 16.52 328 PRO B C 1
ATOM 1776 O O . PRO B 1 13 ? 52.491 24.678 8.461 1.00 16.60 328 PRO B O 1
ATOM 1780 N N . TYR B 1 14 ? 53.443 23.008 9.633 1.00 15.75 329 TYR B N 1
ATOM 1781 C CA . TYR B 1 14 ? 52.254 22.160 9.594 1.00 15.41 329 TYR B CA 1
ATOM 1782 C C . TYR B 1 14 ? 51.315 22.409 10.779 1.00 15.13 329 TYR B C 1
ATOM 1783 O O . TYR B 1 14 ? 50.204 21.883 10.814 1.00 15.04 329 TYR B O 1
ATOM 1792 N N . GLN B 1 15 ? 51.762 23.216 11.737 1.00 15.16 330 GLN B N 1
ATOM 1793 C CA . GLN B 1 15 ? 50.965 23.511 12.929 1.00 15.30 330 GLN B CA 1
ATOM 1794 C C . GLN B 1 15 ? 49.750 24.383 12.645 1.00 15.22 330 GLN B C 1
ATOM 1795 O O . GLN B 1 15 ? 49.838 25.407 11.965 1.00 15.62 330 GLN B O 1
ATOM 1801 N N . VAL B 1 16 ? 48.618 23.969 13.197 1.00 14.80 331 VAL B N 1
ATOM 1802 C CA . VAL B 1 16 ? 47.359 24.678 13.028 1.00 14.60 331 VAL B CA 1
ATOM 1803 C C . VAL B 1 16 ? 46.807 25.085 14.388 1.00 14.44 331 VAL B C 1
ATOM 1804 O O . VAL B 1 16 ? 47.040 24.407 15.387 1.00 14.17 331 VAL B O 1
ATOM 1808 N N . SER B 1 17 ? 46.106 26.214 14.419 1.00 14.67 332 SER B N 1
ATOM 1809 C CA . SER B 1 17 ? 45.449 26.684 15.631 1.00 14.61 332 SER B CA 1
ATOM 1810 C C . SER B 1 17 ? 43.975 26.745 15.266 1.00 14.71 332 SER B C 1
ATOM 1811 O O . SER B 1 17 ? 43.597 27.520 14.393 1.00 14.82 332 SER B O 1
ATOM 1814 N N . LEU B 1 18 ? 43.156 25.906 15.893 1.00 14.64 333 LEU B N 1
ATOM 1815 C CA . LEU B 1 18 ? 41.719 25.923 15.635 1.00 14.72 333 LEU B CA 1
ATOM 1816 C C . LEU B 1 18 ? 41.137 26.925 16.622 1.00 14.74 333 LEU B C 1
ATOM 1817 O O . LEU B 1 18 ? 41.231 26.731 17.835 1.00 14.55 333 LEU B O 1
ATOM 1822 N N . ARG B 1 19 ? 40.544 27.997 16.105 1.00 14.78 334 ARG B N 1
ATOM 1823 C CA . ARG B 1 19 ? 39.982 29.031 16.962 1.00 14.90 334 ARG B CA 1
ATOM 1824 C C . ARG B 1 19 ? 38.467 29.125 16.836 1.00 15.38 334 ARG B C 1
ATOM 1825 O O . ARG B 1 19 ? 37.914 29.085 15.737 1.00 15.17 334 ARG B O 1
ATOM 1833 N N . LEU B 1 20 ? 37.802 29.234 17.981 1.00 15.96 335 LEU B N 1
ATOM 1834 C CA . LEU B 1 20 ? 36.347 29.337 18.018 1.00 16.92 335 LEU B CA 1
ATOM 1835 C C . LEU B 1 20 ? 35.998 30.773 18.389 1.00 17.43 335 LEU B C 1
ATOM 1836 O O . LEU B 1 20 ? 36.293 31.227 19.495 1.00 17.29 335 LEU B O 1
ATOM 1841 N N . SER B 1 21 ? 35.379 31.484 17.451 1.00 18.34 336 SER B N 1
ATOM 1842 C CA . SER B 1 21 ? 35.007 32.876 17.661 1.00 18.97 336 SER B CA 1
ATOM 1843 C C . SER B 1 21 ? 36.216 33.699 18.070 1.00 19.06 336 SER B C 1
ATOM 1844 O O . SER B 1 21 ? 36.132 34.555 18.954 1.00 19.49 336 SER B O 1
ATOM 1847 N N . GLY B 1 22 ? 37.347 33.421 17.426 1.00 18.87 338 GLY B N 1
ATOM 1848 C CA . GLY B 1 22 ? 38.563 34.160 17.700 1.00 18.95 338 GLY B CA 1
ATOM 1849 C C . GLY B 1 22 ? 39.490 33.651 18.789 1.00 18.63 338 GLY B C 1
ATOM 1850 O O . GLY B 1 22 ? 40.614 34.137 18.900 1.00 19.29 338 GLY B O 1
ATOM 1851 N N . SER B 1 23 ? 39.048 32.682 19.587 1.00 18.42 339 SER B N 1
ATOM 1852 C CA . SER B 1 23 ? 39.887 32.167 20.671 1.00 18.08 339 SER B CA 1
ATOM 1853 C C . SER B 1 23 ? 40.394 30.744 20.439 1.00 17.20 339 SER B C 1
ATOM 1854 O O . SER B 1 23 ? 39.634 29.857 20.060 1.00 16.88 339 SER B O 1
ATOM 1857 N N . HIS B 1 24 ? 41.688 30.538 20.681 1.00 16.44 340 HIS B N 1
ATOM 1858 C CA . HIS B 1 24 ? 42.303 29.224 20.512 1.00 15.64 340 HIS B CA 1
ATOM 1859 C C . HIS B 1 24 ? 41.554 28.157 21.306 1.00 15.27 340 HIS B C 1
ATOM 1860 O O . HIS B 1 24 ? 41.281 28.331 22.496 1.00 15.38 340 HIS B O 1
ATOM 1867 N N . ARG B 1 25 ? 41.236 27.048 20.646 1.00 14.50 341 ARG B N 1
ATOM 1868 C CA . ARG B 1 25 ? 40.520 25.946 21.285 1.00 14.20 341 ARG B CA 1
ATOM 1869 C C . ARG B 1 25 ? 41.359 24.677 21.299 1.00 13.83 341 ARG B C 1
ATOM 1870 O O . ARG B 1 25 ? 41.439 23.992 22.316 1.00 13.21 341 ARG B O 1
ATOM 1878 N N . CYS B 1 26 ? 41.979 24.368 20.161 1.00 13.48 342 CYS B N 1
ATOM 1879 C CA . CYS B 1 26 ? 42.804 23.172 20.027 1.00 12.95 342 CYS B CA 1
ATOM 1880 C C . CYS B 1 26 ? 43.863 23.309 18.955 1.00 12.92 342 CYS B C 1
ATOM 1881 O O . CYS B 1 26 ? 43.821 24.215 18.140 1.00 13.08 342 CYS B O 1
ATOM 1884 N N . GLY B 1 27 ? 44.804 22.374 18.970 1.00 12.57 343 GLY B N 1
ATOM 1885 C CA . GLY B 1 27 ? 45.838 22.348 17.956 1.00 12.40 343 GLY B CA 1
ATOM 1886 C C . GLY B 1 27 ? 45.327 21.419 16.872 1.00 12.35 343 GLY B C 1
ATOM 1887 O O . GLY B 1 27 ? 44.279 20.788 17.030 1.00 12.49 343 GLY B O 1
ATOM 1888 N N . ALA B 1 28 ? 46.049 21.343 15.763 1.00 12.60 344 ALA B N 1
ATOM 1889 C CA . ALA B 1 28 ? 45.682 20.477 14.654 1.00 12.68 344 ALA B CA 1
ATOM 1890 C C . ALA B 1 28 ? 46.862 20.499 13.696 1.00 12.76 344 ALA B C 1
ATOM 1891 O O . ALA B 1 28 ? 47.829 21.224 13.925 1.00 12.81 344 ALA B O 1
ATOM 1893 N N . SER B 1 29 ? 46.790 19.710 12.630 1.00 13.24 345 SER B N 1
ATOM 1894 C CA . SER B 1 29 ? 47.878 19.663 11.660 1.00 13.48 345 SER B CA 1
ATOM 1895 C C . SER B 1 29 ? 47.345 19.634 10.235 1.00 13.93 345 SER B C 1
ATOM 1896 O O . SER B 1 29 ? 46.225 19.188 9.987 1.00 13.98 345 SER B O 1
ATOM 1899 N N . ILE B 1 30 ? 48.161 20.117 9.305 1.00 14.53 346 ILE B N 1
ATOM 1900 C CA . ILE B 1 30 ? 47.797 20.167 7.891 1.00 15.25 346 ILE B CA 1
ATOM 1901 C C . ILE B 1 30 ? 48.149 18.863 7.180 1.00 15.69 346 ILE B C 1
ATOM 1902 O O . ILE B 1 30 ? 49.309 18.463 7.164 1.00 15.94 346 ILE B O 1
ATOM 1907 N N . LEU B 1 31 ? 47.148 18.211 6.593 1.00 16.46 347 LEU B N 1
ATOM 1908 C CA . LEU B 1 31 ? 47.372 16.967 5.863 1.00 17.48 347 LEU B CA 1
ATOM 1909 C C . LEU B 1 31 ? 47.594 17.288 4.388 1.00 18.32 347 LEU B C 1
ATOM 1910 O O . LEU B 1 31 ? 48.517 16.768 3.766 1.00 18.67 347 LEU B O 1
ATOM 1915 N N . ASP B 1 32 ? 46.737 18.145 3.837 1.00 19.16 348 ASP B N 1
ATOM 1916 C CA . ASP B 1 32 ? 46.855 18.572 2.447 1.00 20.01 348 ASP B CA 1
ATOM 1917 C C . ASP B 1 32 ? 46.081 19.875 2.260 1.00 20.60 348 ASP B C 1
ATOM 1918 O O . ASP B 1 32 ? 45.681 20.501 3.239 1.00 20.70 348 ASP B O 1
ATOM 1923 N N . ASN B 1 33 ? 45.859 20.285 1.016 1.00 21.24 349 ASN B N 1
ATOM 1924 C CA . ASN B 1 33 ? 45.172 21.549 0.764 1.00 21.44 349 ASN B CA 1
ATOM 1925 C C . ASN B 1 33 ? 43.761 21.718 1.323 1.00 21.24 349 ASN B C 1
ATOM 1926 O O . ASN B 1 33 ? 43.335 22.845 1.580 1.00 20.88 349 ASN B O 1
ATOM 1931 N N . ASN B 1 34 ? 43.035 20.622 1.521 1.00 20.66 350 ASN B N 1
ATOM 1932 C CA . ASN B 1 34 ? 41.672 20.734 2.033 1.00 20.26 350 ASN B CA 1
ATOM 1933 C C . ASN B 1 34 ? 41.396 20.012 3.342 1.00 19.58 350 ASN B C 1
ATOM 1934 O O . ASN B 1 34 ? 40.260 20.017 3.807 1.00 19.29 350 ASN B O 1
ATOM 1939 N N . ASN B 1 35 ? 42.405 19.393 3.941 1.00 18.66 351 ASN B N 1
ATOM 1940 C CA . ASN B 1 35 ? 42.150 18.656 5.173 1.00 17.65 351 ASN B CA 1
ATOM 1941 C C . ASN B 1 35 ? 43.092 18.937 6.331 1.00 16.99 351 ASN B C 1
ATOM 1942 O O . ASN B 1 35 ? 44.303 18.996 6.165 1.00 16.65 351 ASN B O 1
ATOM 1947 N N . VAL B 1 36 ? 42.508 19.105 7.512 1.00 16.37 352 VAL B N 1
ATOM 1948 C CA . VAL B 1 36 ? 43.270 19.351 8.728 1.00 15.99 352 VAL B CA 1
ATOM 1949 C C . VAL B 1 36 ? 42.924 18.231 9.713 1.00 15.20 352 VAL B C 1
ATOM 1950 O O . VAL B 1 36 ? 41.760 17.871 9.866 1.00 15.43 352 VAL B O 1
ATOM 1954 N N . LEU B 1 37 ? 43.945 17.675 10.362 1.00 14.50 353 LEU B N 1
ATOM 1955 C CA . LEU B 1 37 ? 43.759 16.583 11.310 1.00 13.89 353 LEU B CA 1
ATOM 1956 C C . LEU B 1 37 ? 43.736 17.077 12.757 1.00 12.97 353 LEU B C 1
ATOM 1957 O O . LEU B 1 37 ? 44.576 17.877 13.158 1.00 13.03 353 LEU B O 1
ATOM 1962 N N . THR B 1 38 ? 42.780 16.591 13.543 1.00 12.86 354 THR B N 1
ATOM 1963 C CA . THR B 1 38 ? 42.683 17.001 14.941 1.00 12.36 354 THR B CA 1
ATOM 1964 C C . THR B 1 38 ? 42.010 15.913 15.776 1.00 12.48 354 THR B C 1
ATOM 1965 O O . THR B 1 38 ? 41.763 14.810 15.287 1.00 12.48 354 THR B O 1
ATOM 1969 N N . ALA B 1 39 ? 41.725 16.219 17.039 1.00 12.24 355 ALA B N 1
ATOM 1970 C CA . ALA B 1 39 ? 41.064 15.265 17.918 1.00 12.36 355 ALA B CA 1
ATOM 1971 C C . ALA B 1 39 ? 39.552 15.447 17.837 1.00 12.57 355 ALA B C 1
ATOM 1972 O O . ALA B 1 39 ? 39.053 16.566 17.692 1.00 12.75 355 ALA B O 1
ATOM 1974 N N . ALA B 1 40 ? 38.826 14.340 17.920 1.00 12.84 356 ALA B N 1
ATOM 1975 C CA . ALA B 1 40 ? 37.369 14.388 17.877 1.00 12.97 356 ALA B CA 1
ATOM 1976 C C . ALA B 1 40 ? 36.852 15.203 19.064 1.00 13.47 356 ALA B C 1
ATOM 1977 O O . ALA B 1 40 ? 35.834 15.897 18.972 1.00 13.32 356 ALA B O 1
ATOM 1979 N N . HIS B 1 41 ? 37.567 15.115 20.179 1.00 13.73 357 HIS B N 1
ATOM 1980 C CA . HIS B 1 41 ? 37.192 15.830 21.392 1.00 14.65 357 HIS B CA 1
ATOM 1981 C C . HIS B 1 41 ? 37.067 17.334 21.155 1.00 14.49 357 HIS B C 1
ATOM 1982 O O . HIS B 1 41 ? 36.289 18.021 21.820 1.00 15.17 357 HIS B O 1
ATOM 1989 N N . CYS B 1 42 ? 37.841 17.831 20.198 1.00 14.81 358 CYS B N 1
ATOM 1990 C CA . CYS B 1 42 ? 37.865 19.250 19.870 1.00 15.18 358 CYS B CA 1
ATOM 1991 C C . CYS B 1 42 ? 36.707 19.777 19.040 1.00 16.10 358 CYS B C 1
ATOM 1992 O O . CYS B 1 42 ? 36.416 20.970 19.083 1.00 16.18 358 CYS B O 1
ATOM 1995 N N . VAL B 1 43 ? 36.050 18.906 18.284 1.00 17.25 359 VAL B N 1
ATOM 1996 C CA . VAL B 1 43 ? 34.963 19.363 17.424 1.00 18.80 359 VAL B CA 1
ATOM 1997 C C . VAL B 1 43 ? 33.642 18.626 17.552 1.00 19.94 359 VAL B C 1
ATOM 1998 O O . VAL B 1 43 ? 32.634 19.075 17.014 1.00 20.09 359 VAL B O 1
ATOM 2002 N N . ASP B 1 44 ? 33.638 17.504 18.260 1.00 21.46 360 ASP B N 1
ATOM 2003 C CA . ASP B 1 44 ? 32.420 16.717 18.404 1.00 23.45 360 ASP B CA 1
ATOM 2004 C C . ASP B 1 44 ? 31.241 17.480 19.000 1.00 24.63 360 ASP B C 1
ATOM 2005 O O . ASP B 1 44 ? 30.109 17.347 18.530 1.00 25.09 360 ASP B O 1
ATOM 2010 N N . GLY B 1 45 A 31.507 18.279 20.029 1.00 25.89 360 GLY B N 1
ATOM 2011 C CA . GLY B 1 45 A 30.441 19.027 20.673 1.00 27.65 360 GLY B CA 1
ATOM 2012 C C . GLY B 1 45 A 30.008 20.336 20.031 1.00 28.82 360 GLY B C 1
ATOM 2013 O O . GLY B 1 45 A 29.136 21.024 20.569 1.00 29.14 360 GLY B O 1
ATOM 2014 N N . LEU B 1 46 B 30.595 20.687 18.889 1.00 29.71 360 LEU B N 1
ATOM 2015 C CA . LEU B 1 46 B 30.248 21.936 18.210 1.00 30.70 360 LEU B CA 1
ATOM 2016 C C . LEU B 1 46 B 29.040 21.791 17.290 1.00 31.39 360 LEU B C 1
ATOM 2017 O O . LEU B 1 46 B 28.872 20.767 16.629 1.00 32.01 360 LEU B O 1
ATOM 2022 N N . SER B 1 47 C 28.203 22.825 17.245 1.00 32.12 360 SER B N 1
ATOM 2023 C CA . SER B 1 47 C 27.011 22.804 16.403 1.00 32.60 360 SER B CA 1
ATOM 2024 C C . SER B 1 47 C 27.086 23.792 15.238 1.00 32.49 360 SER B C 1
ATOM 2025 O O . SER B 1 47 C 26.575 23.517 14.153 1.00 33.09 360 SER B O 1
ATOM 2028 N N . ASN B 1 48 D 27.718 24.941 15.460 1.00 32.09 360 ASN B N 1
ATOM 2029 C CA . ASN B 1 48 D 27.854 25.945 14.408 1.00 31.46 360 ASN B CA 1
ATOM 2030 C C . ASN B 1 48 D 29.313 26.076 13.984 1.00 30.66 360 ASN B C 1
ATOM 2031 O O . ASN B 1 48 D 30.077 26.844 14.574 1.00 30.61 360 ASN B O 1
ATOM 2036 N N . LEU B 1 49 ? 29.692 25.336 12.949 1.00 29.86 361 LEU B N 1
ATOM 2037 C CA . LEU B 1 49 ? 31.065 25.357 12.455 1.00 29.00 361 LEU B CA 1
ATOM 2038 C C . LEU B 1 49 ? 31.455 26.663 11.770 1.00 28.24 361 LEU B C 1
ATOM 2039 O O . LEU B 1 49 ? 32.604 26.834 11.360 1.00 27.85 361 LEU B O 1
ATOM 2044 N N . ASN B 1 50 ? 30.506 27.584 11.641 1.00 27.46 362 ASN B N 1
ATOM 2045 C CA . ASN B 1 50 ? 30.805 28.861 11.008 1.00 26.83 362 ASN B CA 1
ATOM 2046 C C . ASN B 1 50 ? 31.635 29.705 11.970 1.00 25.82 362 ASN B C 1
ATOM 2047 O O . ASN B 1 50 ? 32.264 30.685 11.571 1.00 25.60 362 ASN B O 1
ATOM 2052 N N . ARG B 1 51 ? 31.628 29.306 13.240 1.00 24.51 363 ARG B N 1
ATOM 2053 C CA . ARG B 1 51 ? 32.366 29.998 14.296 1.00 23.33 363 ARG B CA 1
ATOM 2054 C C . ARG B 1 51 ? 33.793 29.470 14.432 1.00 21.84 363 ARG B C 1
ATOM 2055 O O . ARG B 1 51 ? 34.631 30.089 15.083 1.00 21.06 363 ARG B O 1
ATOM 2063 N N . LEU B 1 52 A 34.054 28.316 13.831 1.00 20.37 363 LEU B N 1
ATOM 2064 C CA . LEU B 1 52 A 35.370 27.686 13.906 1.00 19.46 363 LEU B CA 1
ATOM 2065 C C . LEU B 1 52 A 36.226 28.043 12.696 1.00 18.47 363 LEU B C 1
ATOM 2066 O O . LEU B 1 52 A 35.790 27.884 11.557 1.00 18.43 363 LEU B O 1
ATOM 2071 N N . LYS B 1 53 ? 37.444 28.521 12.945 1.00 17.68 364 LYS B N 1
ATOM 2072 C CA . LYS B 1 53 ? 38.354 28.889 11.869 1.00 16.99 364 LYS B CA 1
ATOM 2073 C C . LYS B 1 53 ? 39.705 28.194 12.009 1.00 16.68 364 LYS B C 1
ATOM 2074 O O . LYS B 1 53 ? 40.163 27.909 13.116 1.00 16.57 364 LYS B O 1
ATOM 2080 N N . VAL B 1 54 ? 40.326 27.925 10.867 1.00 16.25 365 VAL B N 1
ATOM 2081 C CA . VAL B 1 54 ? 41.629 27.270 10.805 1.00 16.02 365 VAL B CA 1
ATOM 2082 C C . VAL B 1 54 ? 42.688 28.341 10.581 1.00 15.94 365 VAL B C 1
ATOM 2083 O O . VAL B 1 54 ? 42.645 29.058 9.582 1.00 16.03 365 VAL B O 1
ATOM 2087 N N . HIS B 1 55 ? 43.627 28.457 11.515 1.00 15.70 366 HIS B N 1
ATOM 2088 C CA . HIS B 1 55 ? 44.687 29.456 11.415 1.00 15.62 366 HIS B CA 1
ATOM 2089 C C . HIS B 1 55 ? 46.048 28.811 11.204 1.00 16.14 366 HIS B C 1
ATOM 2090 O O . HIS B 1 55 ? 46.472 27.964 11.989 1.00 16.23 366 HIS B O 1
ATOM 2097 N N . VAL B 1 56 ? 46.733 29.223 10.142 1.00 16.20 367 VAL B N 1
ATOM 2098 C CA . VAL B 1 56 ? 48.053 28.686 9.833 1.00 16.66 367 VAL B CA 1
ATOM 2099 C C . VAL B 1 56 ? 49.014 29.808 9.469 1.00 16.88 367 VAL B C 1
ATOM 2100 O O . VAL B 1 56 ? 48.603 30.959 9.308 1.00 16.82 367 VAL B O 1
ATOM 2104 N N . GLY B 1 57 ? 50.295 29.473 9.350 1.00 17.34 369 GLY B N 1
ATOM 2105 C CA . GLY B 1 57 ? 51.288 30.467 8.979 1.00 18.08 369 GLY B CA 1
ATOM 2106 C C . GLY B 1 57 ? 51.721 31.436 10.065 1.00 18.52 369 GLY B C 1
ATOM 2107 O O . GLY B 1 57 ? 52.322 32.466 9.766 1.00 19.05 369 GLY B O 1
ATOM 2108 N N . THR B 1 58 ? 51.421 31.123 11.322 1.00 18.54 370 THR B N 1
ATOM 2109 C CA . THR B 1 58 ? 51.807 31.999 12.419 1.00 18.89 370 THR B CA 1
ATOM 2110 C C . THR B 1 58 ? 52.156 31.237 13.691 1.00 18.76 370 THR B C 1
ATOM 2111 O O . THR B 1 58 ? 51.651 30.140 13.936 1.00 18.79 370 THR B O 1
ATOM 2115 N N . ASN B 1 59 ? 53.034 31.832 14.490 1.00 19.12 372 ASN B N 1
ATOM 2116 C CA . ASN B 1 59 ? 53.476 31.249 15.754 1.00 19.22 372 ASN B CA 1
ATOM 2117 C C . ASN B 1 59 ? 52.769 31.918 16.922 1.00 19.15 372 ASN B C 1
ATOM 2118 O O . ASN B 1 59 ? 52.919 31.495 18.066 1.00 19.58 372 ASN B O 1
ATOM 2123 N N . TYR B 1 60 ? 51.993 32.957 16.635 1.00 19.21 373 TYR B N 1
ATOM 2124 C CA . TYR B 1 60 ? 51.337 33.709 17.695 1.00 19.25 373 TYR B CA 1
ATOM 2125 C C . TYR B 1 60 ? 49.816 33.725 17.669 1.00 19.03 373 TYR B C 1
ATOM 2126 O O . TYR B 1 60 ? 49.197 33.788 16.608 1.00 18.75 373 TYR B O 1
ATOM 2135 N N . LEU B 1 61 ? 49.212 33.669 18.852 1.00 18.69 374 LEU B N 1
ATOM 2136 C CA . LEU B 1 61 ? 47.757 33.706 18.945 1.00 18.52 374 LEU B CA 1
ATOM 2137 C C . LEU B 1 61 ? 47.264 35.132 18.697 1.00 19.00 374 LEU B C 1
ATOM 2138 O O . LEU B 1 61 ? 46.121 35.349 18.288 1.00 18.60 374 LEU B O 1
ATOM 2143 N N . SER B 1 62 ? 48.138 36.10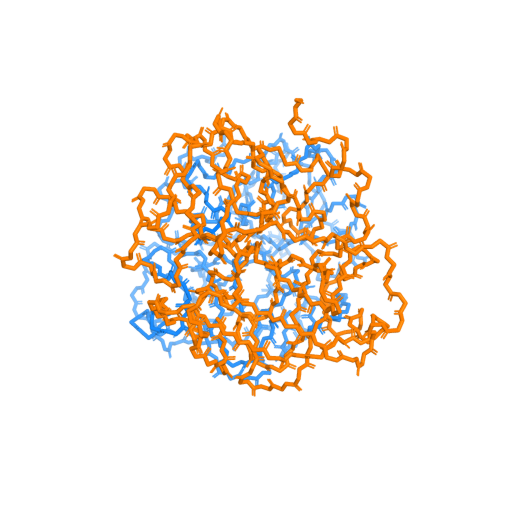4 18.941 1.00 19.29 375 SER B N 1
ATOM 2144 C CA . SER B 1 62 ? 47.794 37.509 18.744 1.00 20.02 375 SER B CA 1
ATOM 2145 C C . SER B 1 62 ? 47.755 37.868 17.260 1.00 20.52 375 SER B C 1
ATOM 2146 O O . SER B 1 62 ? 47.312 38.955 16.888 1.00 20.80 375 SER B O 1
ATOM 2149 N N . GLU B 1 63 ? 48.233 36.957 16.420 1.00 20.71 376 GLU B N 1
ATOM 2150 C CA . GLU B 1 63 ? 48.237 37.174 14.978 1.00 21.01 376 GLU B CA 1
ATOM 2151 C C . GLU B 1 63 ? 47.229 36.241 14.334 1.00 20.66 376 GLU B C 1
ATOM 2152 O O . GLU B 1 63 ? 46.936 35.173 14.872 1.00 20.50 376 GLU B O 1
ATOM 2158 N N . SER B 1 64 ? 46.709 36.642 13.178 1.00 19.76 377 SER B N 1
ATOM 2159 C CA . SER B 1 64 ? 45.728 35.837 12.464 1.00 19.34 377 SER B CA 1
ATOM 2160 C C . SER B 1 64 ? 46.364 34.837 11.500 1.00 19.15 377 SER B C 1
ATOM 2161 O O . SER B 1 64 ? 45.829 33.751 11.291 1.00 19.25 377 SER B O 1
ATOM 2164 N N . GLY B 1 65 ? 47.504 35.203 10.920 1.00 19.12 378 GLY B N 1
ATOM 2165 C CA . GLY B 1 65 ? 48.151 34.329 9.957 1.00 18.94 378 GLY B CA 1
ATOM 2166 C C . GLY B 1 65 ? 47.202 34.175 8.782 1.00 18.91 378 GLY B C 1
ATOM 2167 O O . GLY B 1 65 ? 46.469 35.113 8.456 1.00 19.08 378 GLY B O 1
ATOM 2168 N N . ASP B 1 66 ? 47.222 33.019 8.130 1.00 18.57 379 ASP B N 1
ATOM 2169 C CA . ASP B 1 66 ? 46.316 32.761 7.015 1.00 18.90 379 ASP B CA 1
ATOM 2170 C C . ASP B 1 66 ? 45.109 32.035 7.598 1.00 18.75 379 ASP B C 1
ATOM 2171 O O . ASP B 1 66 ? 45.255 31.014 8.274 1.00 18.72 379 ASP B O 1
ATOM 2176 N N . VAL B 1 67 ? 43.918 32.564 7.342 1.00 18.51 380 VAL B N 1
ATOM 2177 C CA . VAL B 1 67 ? 42.701 31.985 7.893 1.00 18.33 380 VAL B CA 1
ATOM 2178 C C . VAL B 1 67 ? 41.832 31.270 6.866 1.00 18.42 380 VAL B C 1
ATOM 2179 O O . VAL B 1 67 ? 41.537 31.806 5.797 1.00 18.22 380 VAL B O 1
ATOM 2183 N N . TYR B 1 68 ? 41.425 30.052 7.199 1.00 18.43 383 TYR B N 1
ATOM 2184 C CA . TYR B 1 68 ? 40.579 29.275 6.312 1.00 18.74 383 TYR B CA 1
ATOM 2185 C C . TYR B 1 68 ? 39.279 28.887 6.994 1.00 18.96 383 TYR B C 1
ATOM 2186 O O . TYR B 1 68 ? 39.234 28.658 8.204 1.00 18.84 383 TYR B O 1
ATOM 2195 N N . ASP B 1 69 ? 38.219 28.824 6.198 1.00 19.33 384 ASP B N 1
ATOM 2196 C CA . ASP B 1 69 ? 36.900 28.492 6.702 1.00 19.83 384 ASP B CA 1
ATOM 2197 C C . ASP B 1 69 ? 36.622 26.997 6.661 1.00 20.25 384 ASP B C 1
ATOM 2198 O O . ASP B 1 69 ? 37.107 26.282 5.780 1.00 19.95 384 ASP B O 1
ATOM 2203 N N . VAL B 1 70 ? 35.833 26.545 7.628 1.00 20.77 385 VAL B N 1
ATOM 2204 C CA . VAL B 1 70 ? 35.473 25.141 7.763 1.00 21.52 385 VAL B CA 1
ATOM 2205 C C . VAL B 1 70 ? 34.157 24.798 7.069 1.00 22.26 385 VAL B C 1
ATOM 2206 O O . VAL B 1 70 ? 33.123 25.412 7.325 1.00 22.57 385 VAL B O 1
ATOM 2210 N N . GLU B 1 71 ? 34.212 23.805 6.192 1.00 23.07 386 GLU B N 1
ATOM 2211 C CA . GLU B 1 71 ? 33.041 23.358 5.453 1.00 24.20 386 GLU B CA 1
ATOM 2212 C C . GLU B 1 71 ? 32.304 22.305 6.278 1.00 24.38 386 GLU B C 1
ATOM 2213 O O . GLU B 1 71 ? 31.074 22.316 6.369 1.00 24.63 386 GLU B O 1
ATOM 2219 N N . ASP B 1 72 ? 33.066 21.399 6.882 1.00 24.69 387 ASP B N 1
ATOM 2220 C CA . ASP B 1 72 ? 32.486 20.350 7.708 1.00 24.74 387 ASP B CA 1
ATOM 2221 C C . ASP B 1 72 ? 33.561 19.665 8.542 1.00 24.24 387 ASP B C 1
ATOM 2222 O O . ASP B 1 72 ? 34.754 19.832 8.296 1.00 23.76 387 ASP B O 1
ATOM 2227 N N . ALA B 1 73 ? 33.127 18.909 9.543 1.00 23.65 388 ALA B N 1
ATOM 2228 C CA . ALA B 1 73 ? 34.038 18.181 10.411 1.00 23.21 388 ALA B CA 1
ATOM 2229 C C . ALA B 1 73 ? 33.554 16.739 10.455 1.00 23.00 388 ALA B C 1
ATOM 2230 O O . ALA B 1 73 ? 32.375 16.482 10.702 1.00 23.32 388 ALA B O 1
ATOM 2232 N N . VAL B 1 74 ? 34.459 15.803 10.199 1.00 22.58 389 VAL B N 1
ATOM 2233 C CA . VAL B 1 74 ? 34.102 14.391 10.214 1.00 22.07 389 VAL B CA 1
ATOM 2234 C C . VAL B 1 74 ? 34.707 13.713 11.433 1.00 21.58 389 VAL B C 1
ATOM 2235 O O . VAL B 1 74 ? 35.925 13.601 11.544 1.00 21.05 389 VAL B O 1
ATOM 2239 N N . VAL B 1 75 ? 33.847 13.263 12.343 1.00 21.27 390 VAL B N 1
ATOM 2240 C CA . VAL B 1 75 ? 34.287 12.591 13.558 1.00 21.09 390 VAL B CA 1
ATOM 2241 C C . VAL B 1 75 ? 34.186 11.076 13.400 1.00 21.13 390 VAL B C 1
ATOM 2242 O O . VAL B 1 75 ? 33.192 10.561 12.877 1.00 20.90 390 VAL B O 1
ATOM 2246 N N . ASN B 1 76 ? 35.218 10.366 13.844 1.00 21.15 391 ASN B N 1
ATOM 2247 C CA . ASN B 1 76 ? 35.227 8.913 13.756 1.00 21.73 391 ASN B CA 1
ATOM 2248 C C . ASN B 1 76 ? 33.962 8.404 14.442 1.00 22.16 391 ASN B C 1
ATOM 2249 O O . ASN B 1 76 ? 33.685 8.760 15.585 1.00 22.13 391 ASN B O 1
ATOM 2254 N N . LYS B 1 77 ? 33.196 7.574 13.742 1.00 22.94 392 LYS B N 1
ATOM 2255 C CA . LYS B 1 77 ? 31.947 7.048 14.288 1.00 23.33 392 LYS B CA 1
ATOM 2256 C C . LYS B 1 77 ? 32.120 6.238 15.572 1.00 23.04 392 LYS B C 1
ATOM 2257 O O . LYS B 1 77 ? 31.166 6.066 16.329 1.00 23.17 392 LYS B O 1
ATOM 2263 N N . ASN B 1 78 ? 33.331 5.752 15.821 1.00 22.54 393 ASN B N 1
ATOM 2264 C CA . ASN B 1 78 ? 33.593 4.954 17.014 1.00 22.19 393 ASN B CA 1
ATOM 2265 C C . ASN B 1 78 ? 34.194 5.748 18.170 1.00 21.45 393 ASN B C 1
ATOM 2266 O O . ASN B 1 78 ? 34.630 5.175 19.167 1.00 21.03 393 ASN B O 1
ATOM 2271 N N . TYR B 1 79 ? 34.226 7.066 18.031 1.00 20.74 394 TYR B N 1
ATOM 2272 C CA . TYR B 1 79 ? 34.752 7.916 19.090 1.00 20.31 394 TYR B CA 1
ATOM 2273 C C . TYR B 1 79 ? 33.924 7.721 20.358 1.00 20.36 394 TYR B C 1
ATOM 2274 O O . TYR B 1 79 ? 32.695 7.796 20.324 1.00 20.19 394 TYR B O 1
ATOM 2283 N N . ASP B 1 80 ? 34.604 7.463 21.469 1.00 20.61 395 ASP B N 1
ATOM 2284 C CA . ASP B 1 80 ? 33.945 7.267 22.760 1.00 21.10 395 ASP B CA 1
ATOM 2285 C C . ASP B 1 80 ? 34.593 8.255 23.723 1.00 21.33 395 ASP B C 1
ATOM 2286 O O . ASP B 1 80 ? 35.761 8.098 24.079 1.00 20.70 395 ASP B O 1
ATOM 2291 N N . ASP B 1 81 ? 33.854 9.277 24.146 1.00 21.95 396 ASP B N 1
ATOM 2292 C CA . ASP B 1 81 ? 34.451 10.254 25.049 1.00 22.79 396 ASP B CA 1
ATOM 2293 C C . ASP B 1 81 ? 34.515 9.814 26.505 1.00 22.41 396 ASP B C 1
ATOM 2294 O O . ASP B 1 81 ? 35.096 10.508 27.340 1.00 22.52 396 ASP B O 1
ATOM 2299 N N . PHE B 1 82 ? 33.928 8.667 26.822 1.00 21.73 397 PHE B N 1
ATOM 2300 C CA . PHE B 1 82 ? 33.988 8.190 28.197 1.00 21.33 397 PHE B CA 1
ATOM 2301 C C . PHE B 1 82 ? 35.217 7.302 28.357 1.00 21.54 397 PHE B C 1
ATOM 2302 O O . PHE B 1 82 ? 35.982 7.442 29.313 1.00 21.47 397 PHE B O 1
ATOM 2310 N N . LEU B 1 83 ? 35.400 6.386 27.414 1.00 21.91 398 LEU B N 1
ATOM 2311 C CA . LEU B 1 83 ? 36.537 5.481 27.449 1.00 22.54 398 LEU B CA 1
ATOM 2312 C C . LEU B 1 83 ? 37.756 6.120 26.797 1.00 22.47 398 LEU B C 1
ATOM 2313 O O . LEU B 1 83 ? 38.863 5.593 26.897 1.00 23.12 398 LEU B O 1
ATOM 2318 N N . LEU B 1 84 ? 37.544 7.254 26.133 1.00 22.14 399 LEU B N 1
ATOM 2319 C CA . LEU B 1 84 ? 38.623 7.988 25.480 1.00 21.90 399 LEU B CA 1
ATOM 2320 C C . LEU B 1 84 ? 39.287 7.182 24.368 1.00 21.47 399 LEU B C 1
ATOM 2321 O O . LEU B 1 84 ? 40.512 7.032 24.350 1.00 21.34 399 LEU B O 1
ATOM 2326 N N . ARG B 1 85 ? 38.482 6.677 23.441 1.00 20.80 400 ARG B N 1
ATOM 2327 C CA . ARG B 1 85 ? 38.999 5.878 22.333 1.00 20.63 400 ARG B CA 1
ATOM 2328 C C . ARG B 1 85 ? 38.639 6.471 20.981 1.00 19.26 400 ARG B C 1
ATOM 2329 O O . ARG B 1 85 ? 37.633 7.163 20.847 1.00 19.07 400 ARG B O 1
ATOM 2337 N N . ASN B 1 86 ? 39.467 6.192 19.980 1.00 17.83 401 ASN B N 1
ATOM 2338 C CA . ASN B 1 86 ? 39.220 6.669 18.624 1.00 17.03 401 ASN B CA 1
ATOM 2339 C C . ASN B 1 86 ? 39.028 8.180 18.569 1.00 15.97 401 ASN B C 1
ATOM 2340 O O . ASN B 1 86 ? 38.164 8.681 17.845 1.00 15.58 401 ASN B O 1
ATOM 2345 N N . ASP B 1 87 ? 39.845 8.899 19.333 1.00 14.89 402 ASP B N 1
ATOM 2346 C CA . ASP B 1 87 ? 39.783 10.359 19.392 1.00 14.20 402 ASP B CA 1
ATOM 2347 C C . ASP B 1 87 ? 40.478 10.945 18.162 1.00 14.04 402 ASP B C 1
ATOM 2348 O O . ASP B 1 87 ? 41.632 11.367 18.227 1.00 14.60 402 ASP B O 1
ATOM 2353 N N . VAL B 1 88 ? 39.766 10.957 17.041 1.00 14.10 403 VAL B N 1
ATOM 2354 C CA . VAL B 1 88 ? 40.317 11.472 15.796 1.00 13.85 403 VAL B CA 1
ATOM 2355 C C . VAL B 1 88 ? 39.210 12.066 14.928 1.00 13.54 403 VAL B C 1
ATOM 2356 O O . VAL B 1 88 ? 38.089 11.555 14.885 1.00 13.43 403 VAL B O 1
ATOM 2360 N N . ALA B 1 89 ? 39.532 13.154 14.241 1.00 13.54 404 ALA B N 1
ATOM 2361 C CA . ALA B 1 89 ? 38.572 13.818 13.381 1.00 14.07 404 ALA B CA 1
ATOM 2362 C C . ALA B 1 89 ? 39.285 14.587 12.282 1.00 14.09 404 ALA B C 1
ATOM 2363 O O . ALA B 1 89 ? 40.467 14.914 12.398 1.00 14.13 404 ALA B O 1
ATOM 2365 N N . LEU B 1 90 ? 38.558 14.852 11.205 1.00 14.83 405 LEU B N 1
ATOM 2366 C CA . LEU B 1 90 ? 39.089 15.616 10.091 1.00 15.48 405 LEU B CA 1
ATOM 2367 C C . LEU B 1 90 ? 38.239 16.864 9.933 1.00 15.70 405 LEU B C 1
ATOM 2368 O O . LEU B 1 90 ? 37.023 16.835 10.135 1.00 15.68 405 LEU B O 1
ATOM 2373 N N . VAL B 1 91 ? 38.893 17.964 9.591 1.00 15.95 406 VAL B N 1
ATOM 2374 C CA . VAL B 1 91 ? 38.206 19.221 9.359 1.00 16.39 406 VAL B CA 1
ATOM 2375 C C . VAL B 1 91 ? 38.388 19.518 7.875 1.00 16.83 406 VAL B C 1
ATOM 2376 O O . VAL B 1 91 ? 39.518 19.639 7.393 1.00 17.15 406 VAL B O 1
ATOM 2380 N N . HIS B 1 92 ? 37.277 19.591 7.146 1.00 17.43 407 HIS B N 1
ATOM 2381 C CA . HIS B 1 92 ? 37.320 19.874 5.713 1.00 18.19 407 HIS B CA 1
ATOM 2382 C C . HIS B 1 92 ? 37.228 21.378 5.499 1.00 18.59 407 HIS B C 1
ATOM 2383 O O . HIS B 1 92 ? 36.362 22.036 6.072 1.00 18.69 407 HIS B O 1
ATOM 2390 N N . LEU B 1 93 ? 38.114 21.914 4.665 1.00 19.35 408 LEU B N 1
ATOM 2391 C CA . LEU B 1 93 ? 38.126 23.343 4.372 1.00 20.37 408 LEU B CA 1
ATOM 2392 C C . LEU B 1 93 ? 37.297 23.677 3.135 1.00 21.23 408 LEU B C 1
ATOM 2393 O O . LEU B 1 93 ? 37.244 22.897 2.183 1.00 21.52 408 LEU B O 1
ATOM 2398 N N . THR B 1 94 ? 36.661 24.845 3.151 1.00 22.07 409 THR B N 1
ATOM 2399 C CA . THR B 1 94 ? 35.832 25.279 2.032 1.00 23.35 409 THR B CA 1
ATOM 2400 C C . THR B 1 94 ? 36.710 25.632 0.837 1.00 23.64 409 THR B C 1
ATOM 2401 O O . THR B 1 94 ? 36.382 25.310 -0.304 1.00 24.16 409 THR B O 1
ATOM 2405 N N . ASN B 1 95 ? 37.832 26.289 1.113 1.00 24.27 410 ASN B N 1
ATOM 2406 C CA . ASN B 1 95 ? 38.777 26.676 0.075 1.00 24.70 410 ASN B CA 1
ATOM 2407 C C . ASN B 1 95 ? 40.135 26.054 0.386 1.00 24.75 410 ASN B C 1
ATOM 2408 O O . ASN B 1 95 ? 40.482 25.847 1.548 1.00 24.91 410 ASN B O 1
ATOM 2413 N N . PRO B 1 96 ? 40.924 25.740 -0.654 1.00 24.60 411 PRO B N 1
ATOM 2414 C CA . PRO B 1 96 ? 42.248 25.132 -0.484 1.00 24.35 411 PRO B CA 1
ATOM 2415 C C . PRO B 1 96 ? 43.317 26.025 0.143 1.00 24.26 411 PRO B C 1
ATOM 2416 O O . PRO B 1 96 ? 43.389 27.225 -0.129 1.00 24.27 411 PRO B O 1
ATOM 2420 N N . ILE B 1 97 ? 44.154 25.423 0.980 1.00 23.95 412 ILE B N 1
ATOM 2421 C CA . ILE B 1 97 ? 45.233 26.143 1.638 1.00 23.95 412 ILE B CA 1
ATOM 2422 C C . ILE B 1 97 ? 46.342 26.419 0.632 1.00 24.34 412 ILE B C 1
ATOM 2423 O O . ILE B 1 97 ? 46.682 25.555 -0.174 1.00 24.30 412 ILE B O 1
ATOM 2428 N N . LYS B 1 98 ? 46.896 27.625 0.679 1.00 24.74 413 LYS B N 1
ATOM 2429 C CA . LYS B 1 98 ? 47.989 28.003 -0.207 1.00 25.60 413 LYS B CA 1
ATOM 2430 C C . LYS B 1 98 ? 49.304 27.748 0.528 1.00 25.62 413 LYS B C 1
ATOM 2431 O O . LYS B 1 98 ? 49.639 28.458 1.473 1.00 25.32 413 LYS B O 1
ATOM 2437 N N . PHE B 1 99 ? 50.053 26.738 0.098 1.00 25.85 414 PHE B N 1
ATOM 2438 C CA . PHE B 1 99 ? 51.312 26.424 0.762 1.00 26.24 414 PHE B CA 1
ATOM 2439 C C . PHE B 1 99 ? 52.419 27.422 0.450 1.00 26.73 414 PHE B C 1
ATOM 2440 O O . PHE B 1 99 ? 52.426 28.057 -0.603 1.00 26.90 414 PHE B O 1
ATOM 2448 N N . ASN B 1 100 ? 53.345 27.562 1.393 1.00 27.07 415 ASN B N 1
ATOM 2449 C CA . ASN B 1 100 ? 54.491 28.448 1.249 1.00 27.52 415 ASN B CA 1
ATOM 2450 C C . ASN B 1 100 ? 55.521 28.051 2.299 1.00 27.58 415 ASN B C 1
ATOM 2451 O O . ASN B 1 100 ? 55.395 26.999 2.921 1.00 27.91 415 ASN B O 1
ATOM 2456 N N . ASP B 1 101 ? 56.539 28.877 2.497 1.00 27.63 416 ASP B N 1
ATOM 2457 C CA . ASP B 1 101 ? 57.571 28.557 3.474 1.00 27.79 416 ASP B CA 1
ATOM 2458 C C . ASP B 1 101 ? 57.039 28.417 4.903 1.00 27.09 416 ASP B C 1
ATOM 2459 O O . ASP B 1 101 ? 57.618 27.696 5.718 1.00 27.27 416 ASP B O 1
ATO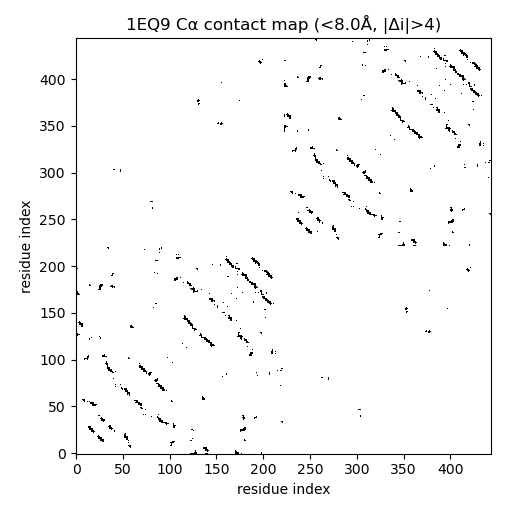M 2464 N N . LEU B 1 102 ? 55.935 29.095 5.203 1.00 26.04 417 LEU B N 1
ATOM 2465 C CA . LEU B 1 102 ? 55.366 29.053 6.550 1.00 25.07 417 LEU B CA 1
ATOM 2466 C C . LEU B 1 102 ? 54.176 28.110 6.689 1.00 24.25 417 LEU B C 1
ATOM 2467 O O . LEU B 1 102 ? 53.706 27.855 7.801 1.00 24.26 417 LEU B O 1
ATOM 2472 N N . VAL B 1 103 ? 53.690 27.596 5.567 1.00 22.96 418 VAL B N 1
ATOM 2473 C CA . VAL B 1 103 ? 52.539 26.702 5.574 1.00 22.19 418 VAL B CA 1
ATOM 2474 C C . VAL B 1 103 ? 52.802 25.473 4.717 1.00 21.88 418 VAL B C 1
ATOM 2475 O O . VAL B 1 103 ? 52.857 25.561 3.488 1.00 21.48 418 VAL B O 1
ATOM 2479 N N . GLN B 1 104 ? 52.956 24.326 5.371 1.00 21.61 419 GLN B N 1
ATOM 2480 C CA . GLN B 1 104 ? 53.224 23.071 4.678 1.00 21.66 419 GLN B CA 1
ATOM 2481 C C . GLN B 1 104 ? 52.519 21.903 5.362 1.00 21.13 419 GLN B C 1
ATOM 2482 O O . GLN B 1 104 ? 52.219 21.954 6.556 1.00 20.77 419 GLN B O 1
ATOM 2488 N N . PRO B 1 105 ? 52.232 20.836 4.605 1.00 20.84 420 PRO B N 1
ATOM 2489 C CA . PRO B 1 105 ? 51.564 19.671 5.186 1.00 20.70 420 PRO B CA 1
ATOM 2490 C C . PRO B 1 105 ? 52.591 18.777 5.874 1.00 20.59 420 PRO B C 1
ATOM 2491 O O . PRO B 1 105 ? 53.800 18.982 5.736 1.00 20.48 420 PRO B O 1
ATOM 2495 N N . ILE B 1 106 ? 52.107 17.797 6.623 1.00 20.82 421 ILE B N 1
ATOM 2496 C CA . ILE B 1 106 ? 52.983 16.867 7.321 1.00 20.74 421 ILE B CA 1
ATOM 2497 C C . ILE B 1 106 ? 52.603 15.447 6.919 1.00 20.68 421 ILE B C 1
ATOM 2498 O O . ILE B 1 106 ? 51.430 15.142 6.688 1.00 20.33 421 ILE B O 1
ATOM 2503 N N . LYS B 1 107 ? 53.608 14.586 6.814 1.00 21.02 422 LYS B N 1
ATOM 2504 C CA . LYS B 1 107 ? 53.398 13.192 6.450 1.00 21.51 422 LYS B CA 1
ATOM 2505 C C . LYS B 1 107 ? 52.892 12.403 7.656 1.00 21.30 422 LYS B C 1
ATOM 2506 O O . LYS B 1 107 ? 53.277 12.678 8.792 1.00 21.40 422 LYS B O 1
ATOM 2512 N N . LEU B 1 108 ? 52.033 11.423 7.404 1.00 21.03 423 LEU B N 1
ATOM 2513 C CA . LEU B 1 108 ? 51.493 10.591 8.474 1.00 21.01 423 LEU B CA 1
ATOM 2514 C C . LEU B 1 108 ? 52.335 9.333 8.642 1.00 20.86 423 LEU B C 1
ATOM 2515 O O . LEU B 1 108 ? 52.827 8.771 7.664 1.00 20.62 423 LEU B O 1
ATOM 2520 N N . SER B 1 109 ? 52.506 8.894 9.884 1.00 20.70 424 SER B N 1
ATOM 2521 C CA . SER B 1 109 ? 53.282 7.693 10.138 1.00 20.90 424 SER B CA 1
ATOM 2522 C C . SER B 1 109 ? 52.480 6.468 9.725 1.00 21.09 424 SER B C 1
ATOM 2523 O O . SER B 1 109 ? 51.315 6.322 10.091 1.00 20.89 424 SER B O 1
ATOM 2526 N N . THR B 1 110 ? 53.113 5.592 8.954 1.00 21.79 425 THR B N 1
ATOM 2527 C CA . THR B 1 110 ? 52.474 4.370 8.488 1.00 22.57 425 THR B CA 1
ATOM 2528 C C . THR B 1 110 ? 53.286 3.188 8.997 1.00 23.16 425 THR B C 1
ATOM 2529 O O . THR B 1 110 ? 52.977 2.037 8.699 1.00 24.02 425 THR B O 1
ATOM 2533 N N . ASN B 1 111 ? 54.323 3.495 9.767 1.00 23.64 426 ASN B N 1
ATOM 2534 C CA . ASN B 1 111 ? 55.231 2.492 10.318 1.00 24.31 426 ASN B CA 1
ATOM 2535 C C . ASN B 1 111 ? 55.769 3.000 11.644 1.00 24.09 426 ASN B C 1
ATOM 2536 O O . ASN B 1 111 ? 56.562 3.941 11.677 1.00 24.29 426 ASN B O 1
ATOM 2541 N N . ASP B 1 112 ? 55.355 2.364 12.735 1.00 24.55 427 ASP B N 1
ATOM 2542 C CA . ASP B 1 112 ? 55.776 2.780 14.067 1.00 24.95 427 ASP B CA 1
ATOM 2543 C C . ASP B 1 112 ? 56.952 1.996 14.652 1.00 25.65 427 ASP B C 1
ATOM 2544 O O . ASP B 1 112 ? 57.145 1.986 15.866 1.00 25.39 427 ASP B O 1
ATOM 2549 N N . GLU B 1 113 ? 57.747 1.345 13.808 1.00 26.32 428 GLU B N 1
ATOM 2550 C CA . GLU B 1 113 ? 58.879 0.580 14.323 1.00 27.12 428 GLU B CA 1
ATOM 2551 C C . GLU B 1 113 ? 59.993 1.453 14.896 1.00 26.98 428 GLU B C 1
ATOM 2552 O O . GLU B 1 113 ? 60.314 2.511 14.351 1.00 27.25 428 GLU B O 1
ATOM 2558 N N . ASP B 1 114 ? 60.572 0.995 16.005 1.00 26.90 429 ASP B N 1
ATOM 2559 C CA . ASP B 1 114 ? 61.670 1.685 16.677 1.00 26.93 429 ASP B CA 1
ATOM 2560 C C . ASP B 1 114 ? 61.342 3.050 17.269 1.00 26.37 429 ASP B C 1
ATOM 2561 O O . ASP B 1 114 ? 62.239 3.851 17.531 1.00 26.44 429 ASP B O 1
ATOM 2566 N N . LEU B 1 115 ? 60.063 3.316 17.493 1.00 25.52 430 LEU B N 1
ATOM 2567 C CA . LEU B 1 115 ? 59.659 4.589 18.069 1.00 24.75 430 LEU B CA 1
ATOM 2568 C C . LEU B 1 115 ? 59.842 4.624 19.578 1.00 24.01 430 LEU B C 1
ATOM 2569 O O . LEU B 1 115 ? 60.322 5.612 20.126 1.00 24.19 430 LEU B O 1
ATOM 2574 N N . GLU B 1 116 ? 59.473 3.536 20.245 1.00 23.71 432 GLU B N 1
ATOM 2575 C CA . GLU B 1 116 ? 59.557 3.479 21.700 1.00 23.19 432 GLU B CA 1
ATOM 2576 C C . GLU B 1 116 ? 60.923 3.816 22.275 1.00 22.97 432 GLU B C 1
ATOM 2577 O O . GLU B 1 116 ? 61.961 3.456 21.713 1.00 22.84 432 GLU B O 1
ATOM 2583 N N . SER B 1 117 ? 60.906 4.523 23.401 1.00 23.25 433 SER B N 1
ATOM 2584 C CA . SER B 1 117 ? 62.119 4.926 24.101 1.00 23.61 433 SER B CA 1
ATOM 2585 C C . SER B 1 117 ? 62.981 5.897 23.309 1.00 23.15 433 SER B C 1
ATOM 2586 O O . SER B 1 117 ? 64.107 6.194 23.699 1.00 23.76 433 SER B O 1
ATOM 2589 N N . ASN B 1 118 ? 62.452 6.397 22.198 1.00 22.29 434 ASN B N 1
ATOM 2590 C CA . ASN B 1 118 ? 63.182 7.349 21.371 1.00 21.50 434 ASN B CA 1
ATOM 2591 C C . ASN B 1 118 ? 62.502 8.720 21.388 1.00 20.98 434 ASN B C 1
ATOM 2592 O O . ASN B 1 118 ? 61.320 8.831 21.716 1.00 20.77 434 ASN B O 1
ATOM 2597 N N . PRO B 1 119 ? 63.246 9.781 21.032 1.00 20.34 435 PRO B N 1
ATOM 2598 C CA . PRO B 1 119 ? 62.724 11.151 21.014 1.00 19.71 435 PRO B CA 1
ATOM 2599 C C . PRO B 1 119 ? 61.598 11.428 20.024 1.00 18.90 435 PRO B C 1
ATOM 2600 O O . PRO B 1 119 ? 61.438 10.738 19.014 1.00 18.84 435 PRO B O 1
ATOM 2604 N N . CYS B 1 120 ? 60.817 12.453 20.344 1.00 18.02 436 CYS B N 1
ATOM 2605 C CA . CYS B 1 120 ? 59.710 12.903 19.512 1.00 17.00 436 CYS B CA 1
ATOM 2606 C C . CYS B 1 120 ? 59.476 14.358 19.887 1.00 16.20 436 CYS B C 1
ATOM 2607 O O . CYS B 1 120 ? 59.940 14.812 20.933 1.00 16.23 436 CYS B O 1
ATOM 2610 N N . THR B 1 121 ? 58.762 15.086 19.036 1.00 15.50 437 THR B N 1
ATOM 2611 C CA . THR B 1 121 ? 58.518 16.504 19.269 1.00 15.01 437 THR B CA 1
ATOM 2612 C C . THR B 1 121 ? 57.037 16.828 19.363 1.00 14.29 437 THR B C 1
ATOM 2613 O O . THR B 1 121 ? 56.232 16.321 18.582 1.00 14.27 437 THR B O 1
ATOM 2617 N N . LEU B 1 122 ? 56.697 17.669 20.334 1.00 13.78 438 LEU B N 1
ATOM 2618 C CA . LEU B 1 122 ? 55.321 18.117 20.531 1.00 13.54 438 LEU B CA 1
ATOM 2619 C C . LEU B 1 122 ? 55.291 19.642 20.465 1.00 13.33 438 LEU B C 1
ATOM 2620 O O . LEU B 1 122 ? 56.175 20.311 20.994 1.00 13.54 438 LEU B O 1
ATOM 2625 N N . THR B 1 123 ? 54.271 20.185 19.811 1.00 13.45 439 THR B N 1
ATOM 2626 C CA . THR B 1 123 ? 54.125 21.629 19.679 1.00 13.34 439 THR B CA 1
ATOM 2627 C C . THR B 1 123 ? 52.677 22.017 19.962 1.00 13.77 439 THR B C 1
ATOM 2628 O O . THR B 1 123 ? 51.758 21.233 19.715 1.00 14.26 439 THR B O 1
ATOM 2632 N N . GLY B 1 124 ? 52.485 23.221 20.490 1.00 13.71 440 GLY B N 1
ATOM 2633 C CA . GLY B 1 124 ? 51.140 23.679 20.788 1.00 13.75 440 GLY B CA 1
ATOM 2634 C C . GLY B 1 124 ? 51.094 24.969 21.573 1.00 13.70 440 GLY B C 1
ATOM 2635 O O . GLY B 1 124 ? 52.121 25.479 22.022 1.00 14.27 440 GLY B O 1
ATOM 2636 N N . TRP B 1 125 ? 49.885 25.498 21.728 1.00 13.73 441 TRP B N 1
ATOM 2637 C CA . TRP B 1 125 ? 49.653 26.734 22.466 1.00 14.01 441 TRP B CA 1
ATOM 2638 C C . TRP B 1 125 ? 48.940 26.443 23.785 1.00 14.23 441 TRP B C 1
ATOM 2639 O O . TRP B 1 125 ? 48.292 27.320 24.354 1.00 14.73 441 TRP B O 1
ATOM 2650 N N . GLY B 1 126 ? 49.047 25.210 24.265 1.00 14.35 442 GLY B N 1
ATOM 2651 C CA . GLY B 1 126 ? 48.401 24.868 25.520 1.00 14.41 442 GLY B CA 1
ATOM 2652 C C . GLY B 1 126 ? 49.029 25.613 26.687 1.00 14.66 442 GLY B C 1
ATOM 2653 O O . GLY B 1 126 ? 50.103 26.208 26.553 1.00 13.90 442 GLY B O 1
ATOM 2654 N N . SER B 1 127 ? 48.362 25.584 27.836 1.00 15.08 443 SER B N 1
ATOM 2655 C CA . SER B 1 127 ? 48.859 26.254 29.034 1.00 15.88 443 SER B CA 1
ATOM 2656 C C . SER B 1 127 ? 50.261 25.770 29.387 1.00 15.88 443 SER B C 1
ATOM 2657 O O . SER B 1 127 ? 50.608 24.622 29.123 1.00 16.02 443 SER B O 1
ATOM 2660 N N . THR B 1 128 ? 51.055 26.642 30.000 1.00 16.45 444 THR B N 1
ATOM 2661 C CA . THR B 1 128 ? 52.412 26.276 30.395 1.00 17.47 444 THR B CA 1
ATOM 2662 C C . THR B 1 128 ? 52.439 25.803 31.846 1.00 18.29 444 THR B C 1
ATOM 2663 O O . THR B 1 128 ? 53.502 25.567 32.412 1.00 18.01 444 THR B O 1
ATOM 2667 N N . ARG B 1 129 ? 51.253 25.680 32.436 1.00 19.25 445 ARG B N 1
ATOM 2668 C CA . ARG B 1 129 ? 51.083 25.211 33.810 1.00 20.73 445 ARG B CA 1
ATOM 2669 C C . ARG B 1 129 ? 49.591 24.955 34.008 1.00 20.64 445 ARG B C 1
ATOM 2670 O O . ARG B 1 129 ? 48.765 25.656 33.432 1.00 20.45 445 ARG B O 1
ATOM 2678 N N . LEU B 1 130 ? 49.242 23.940 34.792 1.00 20.78 446 LEU B N 1
ATOM 2679 C CA . LEU B 1 130 ? 47.830 23.648 35.033 1.00 20.94 446 LEU B CA 1
ATOM 2680 C C . LEU B 1 130 ? 47.1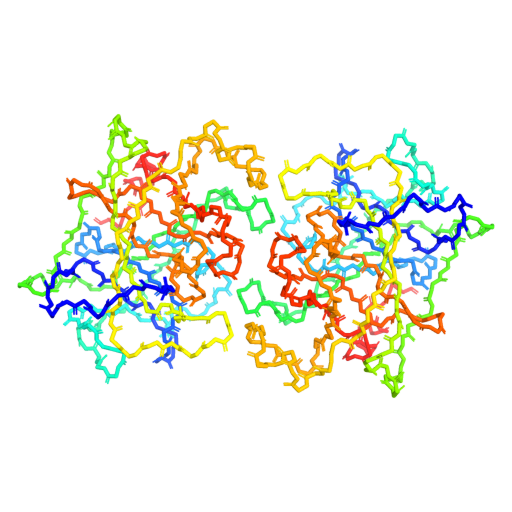43 24.890 35.588 1.00 21.36 446 LEU B C 1
ATOM 2681 O O . LEU B 1 130 ? 47.639 25.511 36.529 1.00 21.25 446 LEU B O 1
ATOM 2686 N N . GLY B 1 131 ? 46.003 25.245 35.002 1.00 21.67 447 GLY B N 1
ATOM 2687 C CA . GLY B 1 131 ? 45.267 26.409 35.459 1.00 22.44 447 GLY B CA 1
ATOM 2688 C C . GLY B 1 131 ? 45.856 27.720 34.978 1.00 22.91 447 GLY B C 1
ATOM 2689 O O . GLY B 1 131 ? 45.412 28.793 35.390 1.00 23.09 447 GLY B O 1
ATOM 2690 N N . GLY B 1 132 ? 46.859 27.639 34.108 1.00 23.18 448 GLY B N 1
ATOM 2691 C CA . GLY B 1 132 ? 47.491 28.843 33.596 1.00 23.57 448 GLY B CA 1
ATOM 2692 C C . GLY B 1 132 ? 46.912 29.316 32.276 1.00 23.57 448 GLY B C 1
ATOM 2693 O O . GLY B 1 132 ? 46.163 28.593 31.620 1.00 23.73 448 GLY B O 1
ATOM 2694 N N . ASN B 1 133 ? 47.262 30.537 31.886 1.00 33.82 450 ASN B N 1
ATOM 2695 C CA . ASN B 1 133 ? 46.778 31.116 30.637 1.00 33.41 450 ASN B CA 1
ATOM 2696 C C . ASN B 1 133 ? 47.555 30.563 29.453 1.00 32.65 450 ASN B C 1
ATOM 2697 O O . ASN B 1 133 ? 48.672 30.072 29.603 1.00 33.27 450 ASN B O 1
ATOM 2702 N N . THR B 1 134 ? 46.957 30.646 28.271 1.00 31.17 451 THR B N 1
ATOM 2703 C CA . THR B 1 134 ? 47.613 30.169 27.067 1.00 29.49 451 THR B CA 1
ATOM 2704 C C . THR B 1 134 ? 48.733 31.133 26.682 1.00 27.73 451 THR B C 1
ATOM 2705 O O . THR B 1 134 ? 48.572 32.352 26.748 1.00 27.96 451 THR B O 1
ATOM 2709 N N . PRO B 1 135 ? 49.899 30.596 26.300 1.00 25.93 452 PRO B N 1
ATOM 2710 C CA . PRO B 1 135 ? 51.020 31.452 25.908 1.00 24.56 452 PRO B CA 1
ATOM 2711 C C . PRO B 1 135 ? 50.734 32.021 24.523 1.00 23.25 452 PRO B C 1
ATOM 2712 O O . PRO B 1 135 ? 50.029 31.403 23.734 1.00 22.90 452 PRO B O 1
ATOM 2716 N N . ASN B 1 136 ? 51.272 33.196 24.227 1.00 22.02 453 ASN B N 1
ATOM 2717 C CA . ASN B 1 136 ? 51.036 33.787 22.920 1.00 21.05 453 ASN B CA 1
ATOM 2718 C C . ASN B 1 136 ? 51.887 33.091 21.872 1.00 19.92 453 ASN B C 1
ATOM 2719 O O . ASN B 1 136 ? 51.441 32.851 20.752 1.00 19.92 453 ASN B O 1
ATOM 2724 N N . ALA B 1 137 ? 53.114 32.753 22.257 1.00 19.09 454 ALA B N 1
ATOM 2725 C CA . ALA B 1 137 ? 54.058 32.095 21.362 1.00 17.95 454 ALA B CA 1
ATOM 2726 C C . ALA B 1 137 ? 53.952 30.575 21.367 1.00 17.13 454 ALA B C 1
ATOM 2727 O O . ALA B 1 137 ? 53.881 29.949 22.423 1.00 16.65 454 ALA B O 1
ATOM 2729 N N . LEU B 1 138 ? 53.952 29.992 20.172 1.00 16.51 455 LEU B N 1
ATOM 2730 C CA . LEU B 1 138 ? 53.887 28.542 20.019 1.00 16.27 455 LEU B CA 1
ATOM 2731 C C . LEU B 1 138 ? 55.055 27.940 20.793 1.00 16.26 455 LEU B C 1
ATOM 2732 O O . LEU B 1 138 ? 56.180 28.426 20.694 1.00 16.38 455 LEU B O 1
ATOM 2737 N N . GLN B 1 139 ? 54.778 26.880 21.548 1.00 16.31 456 GLN B N 1
ATOM 2738 C CA . GLN B 1 139 ? 55.785 26.197 22.355 1.00 16.30 456 GLN B CA 1
ATOM 2739 C C . GLN B 1 139 ? 56.195 24.878 21.721 1.00 16.43 456 GLN B C 1
ATOM 2740 O O . GLN B 1 139 ? 55.407 24.241 21.027 1.00 15.83 456 GLN B O 1
ATOM 2746 N N . GLU B 1 140 ? 57.438 24.475 21.962 1.00 16.87 457 GLU B N 1
ATOM 2747 C CA . GLU B 1 140 ? 57.944 23.216 21.435 1.00 17.28 457 GLU B CA 1
ATOM 2748 C C . GLU B 1 140 ? 58.629 22.473 22.577 1.00 16.89 457 GLU B C 1
ATOM 2749 O O . GLU B 1 140 ? 59.124 23.090 23.513 1.00 16.64 457 GLU B O 1
ATOM 2755 N N . ILE B 1 141 ? 58.647 21.149 22.502 1.00 17.07 458 ILE B N 1
ATOM 2756 C CA . ILE B 1 141 ? 59.294 20.351 23.532 1.00 17.40 458 ILE B CA 1
ATOM 2757 C C . ILE B 1 141 ? 59.657 18.984 22.984 1.00 17.81 458 ILE B C 1
ATOM 2758 O O . ILE B 1 141 ? 58.927 18.419 22.169 1.00 17.90 458 ILE B O 1
ATOM 2763 N N . GLU B 1 142 ? 60.806 18.468 23.409 1.00 18.30 459 GLU B N 1
ATOM 2764 C CA . GLU B 1 142 ? 61.233 17.153 22.970 1.00 19.18 459 GLU B CA 1
ATOM 2765 C C . GLU B 1 142 ? 60.870 16.173 24.075 1.00 18.80 459 GLU B C 1
ATOM 2766 O O . GLU B 1 142 ? 61.214 16.380 25.240 1.00 18.91 459 GLU B O 1
ATOM 2772 N N . LEU B 1 143 ? 60.156 15.119 23.706 1.00 18.50 460 LEU B N 1
ATOM 2773 C CA . LEU B 1 143 ? 59.731 14.107 24.662 1.00 18.43 460 LEU B CA 1
ATOM 2774 C C . LEU B 1 143 ? 60.289 12.751 24.262 1.00 18.57 460 LEU B C 1
ATOM 2775 O O . LEU B 1 143 ? 61.099 12.648 23.336 1.00 19.02 460 LEU B O 1
ATOM 2780 N N . ILE B 1 144 ? 59.856 11.717 24.975 1.00 18.68 461 ILE B N 1
ATOM 2781 C CA . ILE B 1 144 ? 60.283 10.347 24.715 1.00 19.08 461 ILE B CA 1
ATOM 2782 C C . ILE B 1 144 ? 59.028 9.494 24.615 1.00 18.46 461 ILE B C 1
ATOM 2783 O O . ILE B 1 144 ? 58.093 9.675 25.395 1.00 19.18 461 ILE B O 1
ATOM 2788 N N . VAL B 1 145 ? 58.993 8.577 23.653 1.00 18.34 462 VAL B N 1
ATOM 2789 C CA . VAL B 1 145 ? 57.838 7.700 23.506 1.00 17.98 462 VAL B CA 1
ATOM 2790 C C . VAL B 1 145 ? 57.906 6.644 24.612 1.00 18.21 462 VAL B C 1
ATOM 2791 O O . VAL B 1 145 ? 58.880 5.901 24.722 1.00 18.24 462 VAL B O 1
ATOM 2795 N N . HIS B 1 146 ? 56.868 6.601 25.437 1.00 17.97 463 HIS B N 1
ATOM 2796 C CA . HIS B 1 146 ? 56.789 5.668 26.553 1.00 17.97 463 HIS B CA 1
ATOM 2797 C C . HIS B 1 146 ? 56.353 4.292 26.044 1.00 17.85 463 HIS B C 1
ATOM 2798 O O . HIS B 1 146 ? 55.317 4.162 25.390 1.00 18.15 463 HIS B O 1
ATOM 2805 N N . PRO B 1 147 ? 57.147 3.243 26.325 1.00 18.16 464 PRO B N 1
ATOM 2806 C CA . PRO B 1 147 ? 56.808 1.890 25.874 1.00 18.22 464 PRO B CA 1
ATOM 2807 C C . PRO B 1 147 ? 55.346 1.544 26.121 1.00 18.52 464 PRO B C 1
ATOM 2808 O O . PRO B 1 147 ? 54.838 1.724 27.225 1.00 18.86 464 PRO B O 1
ATOM 2812 N N . GLN B 1 148 ? 54.679 1.046 25.085 1.00 19.17 465 GLN B N 1
ATOM 2813 C CA . GLN B 1 148 ? 53.265 0.689 25.164 1.00 19.95 465 GLN B CA 1
ATOM 2814 C C . GLN B 1 148 ? 52.968 -0.237 26.338 1.00 21.06 465 GLN B C 1
ATOM 2815 O O . GLN B 1 148 ? 52.011 -0.023 27.082 1.00 21.11 465 GLN B O 1
ATOM 2821 N N . LYS B 1 149 ? 53.794 -1.267 26.500 1.00 21.87 466 LYS B N 1
ATOM 2822 C CA . LYS B 1 149 ? 53.608 -2.231 27.579 1.00 23.05 466 LYS B CA 1
ATOM 2823 C C . LYS B 1 149 ? 53.554 -1.535 28.936 1.00 22.97 466 LYS B C 1
ATOM 2824 O O . LYS B 1 149 ? 52.763 -1.906 29.803 1.00 23.53 466 LYS B O 1
ATOM 2830 N N . GLN B 1 150 ? 54.393 -0.522 29.118 1.00 22.92 467 GLN B N 1
ATOM 2831 C CA . GLN B 1 150 ? 54.417 0.218 30.372 1.00 23.07 467 GLN B CA 1
ATOM 2832 C C . GLN B 1 150 ? 53.249 1.189 30.464 1.00 22.62 467 GLN B C 1
ATOM 2833 O O . GLN B 1 150 ? 52.649 1.353 31.527 1.00 22.45 467 GLN B O 1
ATOM 2839 N N . CYS B 1 151 ? 52.920 1.833 29.351 1.00 21.86 468 CYS B N 1
ATOM 2840 C CA . CYS B 1 151 ? 51.819 2.784 29.362 1.00 21.49 468 CYS B CA 1
ATOM 2841 C C . CYS B 1 151 ? 50.501 2.098 29.691 1.00 22.21 468 CYS B C 1
ATOM 2842 O O . CYS B 1 151 ? 49.636 2.684 30.338 1.00 22.27 468 CYS B O 1
ATOM 2845 N N . GLU B 1 152 ? 50.351 0.854 29.248 1.00 23.23 469 GLU B N 1
ATOM 2846 C CA . GLU B 1 152 ? 49.132 0.104 29.520 1.00 24.59 469 GLU B CA 1
ATOM 2847 C C . GLU B 1 152 ? 48.953 -0.120 31.020 1.00 24.93 469 GLU B C 1
ATOM 2848 O O . GLU B 1 152 ? 47.831 -0.266 31.509 1.00 25.04 469 GLU B O 1
ATOM 2854 N N . ARG B 1 153 ? 50.064 -0.141 31.749 1.00 25.89 470 ARG B N 1
ATOM 2855 C CA . ARG B 1 153 ? 50.027 -0.355 33.191 1.00 26.93 470 ARG B CA 1
ATOM 2856 C C . ARG B 1 153 ? 49.950 0.955 33.972 1.00 26.70 470 ARG B C 1
ATOM 2857 O O . ARG B 1 153 ? 49.443 0.984 35.095 1.00 27.05 470 ARG B O 1
ATOM 2865 N N . ASP B 1 154 ? 50.435 2.035 33.364 1.00 26.53 471 ASP B N 1
ATOM 2866 C CA . ASP B 1 154 ? 50.454 3.354 33.997 1.00 26.37 471 ASP B CA 1
ATOM 2867 C C . ASP B 1 154 ? 49.169 4.177 33.870 1.00 26.33 471 ASP B C 1
ATOM 2868 O O . ASP B 1 154 ? 48.789 4.883 34.809 1.00 26.28 471 ASP B O 1
ATOM 2873 N N . GLN B 1 155 A 48.512 4.102 32.717 1.00 26.33 471 GLN B N 1
ATOM 2874 C CA . GLN B 1 155 A 47.285 4.865 32.489 1.00 26.14 471 GLN B CA 1
ATOM 2875 C C . GLN B 1 155 A 46.014 4.027 32.452 1.00 26.12 471 GLN B C 1
ATOM 2876 O O . GLN B 1 155 A 46.058 2.798 32.470 1.00 26.28 471 GLN B O 1
ATOM 2882 N N . TRP B 1 156 ? 44.878 4.717 32.387 1.00 26.07 472 TRP B N 1
ATOM 2883 C CA . TRP B 1 156 ? 43.571 4.070 32.368 1.00 26.16 472 TRP B CA 1
ATOM 2884 C C . TRP B 1 156 ? 43.098 3.678 30.968 1.00 25.74 472 TRP B C 1
ATOM 2885 O O . TRP B 1 156 ? 43.008 4.513 30.070 1.00 25.82 472 TRP B O 1
ATOM 2896 N N . ARG B 1 157 ? 42.798 2.393 30.812 1.00 25.39 474 ARG B N 1
ATOM 2897 C CA . ARG B 1 157 ? 42.303 1.813 29.568 1.00 25.21 474 ARG B CA 1
ATOM 2898 C C . ARG B 1 157 ? 43.007 2.207 28.274 1.00 24.54 474 ARG B C 1
ATOM 2899 O O . ARG B 1 157 ? 42.373 2.586 27.287 1.00 24.45 474 ARG B O 1
ATOM 2907 N N . VAL B 1 158 ? 44.329 2.096 28.283 1.00 23.64 475 VAL B N 1
ATOM 2908 C CA . VAL B 1 158 ? 45.129 2.395 27.104 1.00 22.88 475 VAL B CA 1
ATOM 2909 C C . VAL B 1 158 ? 45.073 1.163 26.206 1.00 22.44 475 VAL B C 1
ATOM 2910 O O . VAL B 1 158 ? 45.221 0.036 26.685 1.00 22.52 475 VAL B O 1
ATOM 2914 N N . ILE B 1 159 ? 44.836 1.372 24.914 1.00 21.45 476 ILE B N 1
ATOM 2915 C CA . ILE B 1 159 ? 44.769 0.264 23.968 1.00 20.98 476 ILE B CA 1
ATOM 2916 C C . ILE B 1 159 ? 45.771 0.453 22.835 1.00 20.46 476 ILE B C 1
ATOM 2917 O O . ILE B 1 159 ? 46.507 1.437 22.808 1.00 19.99 476 ILE B O 1
ATOM 2922 N N . ASP B 1 160 ? 45.795 -0.492 21.899 1.00 20.56 478 ASP B N 1
ATOM 2923 C CA . ASP B 1 160 ? 46.741 -0.440 20.787 1.00 20.31 478 ASP B CA 1
ATOM 2924 C C . ASP B 1 160 ? 46.673 0.792 19.893 1.00 19.30 478 ASP B C 1
ATOM 2925 O O . ASP B 1 160 ? 47.673 1.153 19.274 1.00 19.11 478 ASP B O 1
ATOM 2930 N N . SER B 1 161 ? 45.513 1.439 19.820 1.00 18.34 479 SER B N 1
ATOM 2931 C CA . SER B 1 161 ? 45.376 2.627 18.976 1.00 17.32 479 SER B CA 1
ATOM 2932 C C . SER B 1 161 ? 45.772 3.917 19.694 1.00 16.62 479 SER B C 1
ATOM 2933 O O . SER B 1 161 ? 45.423 5.021 19.268 1.00 16.54 479 SER B O 1
ATOM 2936 N N . HIS B 1 162 ? 46.506 3.758 20.789 1.00 16.12 480 HIS B N 1
ATOM 2937 C CA . HIS B 1 162 ? 47.018 4.878 21.574 1.00 15.52 480 HIS B CA 1
ATOM 2938 C C . HIS B 1 162 ? 48.532 4.778 21.539 1.00 15.12 480 HIS B C 1
ATOM 2939 O O . HIS B 1 162 ? 49.083 3.690 21.337 1.00 15.14 480 HIS B O 1
ATOM 2946 N N . ILE B 1 163 ? 49.191 5.911 21.749 1.00 15.09 481 ILE B N 1
ATOM 2947 C CA . ILE B 1 163 ? 50.642 5.966 21.833 1.00 15.06 481 ILE B CA 1
ATOM 2948 C C . ILE B 1 163 ? 50.903 6.931 22.997 1.00 15.31 481 ILE B C 1
ATOM 2949 O O . ILE B 1 163 ? 50.120 7.857 23.227 1.00 15.43 481 ILE B O 1
ATOM 2954 N N . CYS B 1 164 ? 51.980 6.722 23.745 1.00 15.38 482 CYS B N 1
ATOM 2955 C CA . CYS B 1 164 ? 52.245 7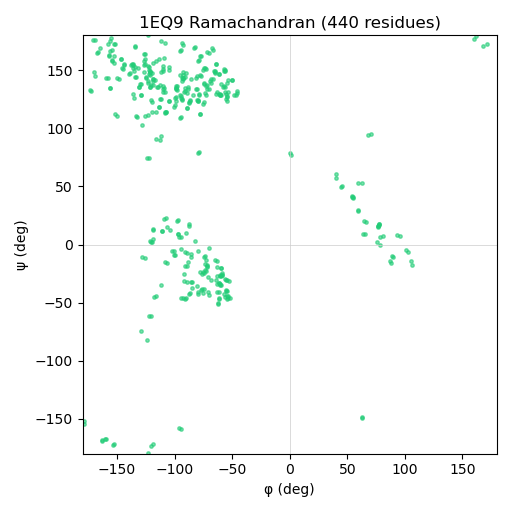.578 24.897 1.00 15.42 482 CYS B CA 1
ATOM 2956 C C . CYS B 1 164 ? 53.621 8.214 24.935 1.00 15.17 482 CYS B C 1
ATOM 2957 O O . CYS B 1 164 ? 54.534 7.796 24.230 1.00 15.35 482 CYS B O 1
ATOM 2960 N N . THR B 1 165 ? 53.753 9.236 25.774 1.00 15.20 483 THR B N 1
ATOM 2961 C CA . THR B 1 165 ? 55.028 9.905 25.976 1.00 14.96 483 THR B CA 1
ATOM 2962 C C . THR B 1 165 ? 55.196 10.139 27.467 1.00 15.38 483 THR B C 1
ATOM 2963 O O . THR B 1 165 ? 54.213 10.189 28.213 1.00 15.36 483 THR B O 1
ATOM 2967 N N . LEU B 1 166 ? 56.446 10.263 27.900 1.00 15.92 484 LEU B N 1
ATOM 2968 C CA . LEU B 1 166 ? 56.747 10.505 29.300 1.00 16.73 484 LEU B CA 1
ATOM 2969 C C . LEU B 1 166 ? 58.223 10.773 29.506 1.00 17.27 484 LEU B C 1
ATOM 2970 O O . LEU B 1 166 ? 59.075 10.056 28.980 1.00 17.49 484 LEU B O 1
ATOM 2975 N N . THR B 1 167 ? 58.514 11.824 30.262 1.00 18.65 485 THR B N 1
ATOM 2976 C CA . THR B 1 167 ? 59.883 12.182 30.593 1.00 19.62 485 THR B CA 1
ATOM 2977 C C . THR B 1 167 ? 59.941 12.366 32.105 1.00 20.21 485 THR B C 1
ATOM 2978 O O . THR B 1 167 ? 60.448 11.501 32.820 1.00 20.64 485 THR B O 1
ATOM 2982 N N . LYS B 1 168 ? 59.397 13.471 32.602 1.00 20.44 486 LYS B N 1
ATOM 2983 C CA . LYS B 1 168 ? 59.412 13.716 34.040 1.00 20.60 486 LYS B CA 1
ATOM 2984 C C . LYS B 1 168 ? 58.441 14.815 34.444 1.00 20.14 486 LYS B C 1
ATOM 2985 O O . LYS B 1 168 ? 57.910 15.535 33.593 1.00 19.67 486 LYS B O 1
ATOM 2991 N N . ARG B 1 169 ? 58.219 14.947 35.748 1.00 19.58 487 ARG B N 1
ATOM 2992 C CA . ARG B 1 169 ? 57.332 15.979 36.254 1.00 19.13 487 ARG B CA 1
ATOM 2993 C C . ARG B 1 169 ? 57.865 17.317 35.762 1.00 18.70 487 ARG B C 1
ATOM 2994 O O . ARG B 1 169 ? 59.071 17.573 35.794 1.00 18.50 487 ARG B O 1
ATOM 3002 N N . GLY B 1 170 ? 56.966 18.171 35.295 1.00 17.83 488 GLY B N 1
ATOM 3003 C CA . GLY B 1 170 ? 57.391 19.468 34.814 1.00 17.08 488 GLY B CA 1
ATOM 3004 C C . GLY B 1 170 ? 57.484 19.552 33.307 1.00 16.64 488 GLY B C 1
ATOM 3005 O O . GLY B 1 170 ? 57.761 20.620 32.765 1.00 16.82 488 GLY B O 1
ATOM 3006 N N . GLU B 1 171 A 57.265 18.429 32.629 1.00 16.38 488 GLU B N 1
ATOM 3007 C CA . GLU B 1 171 A 57.301 18.393 31.170 1.00 16.19 488 GLU B CA 1
ATOM 3008 C C . GLU B 1 171 A 56.109 17.602 30.642 1.00 15.74 488 GLU B C 1
ATOM 3009 O O . GLU B 1 171 A 55.888 16.462 31.043 1.00 15.80 488 GLU B O 1
ATOM 3015 N N . GLY B 1 172 ? 55.336 18.204 29.744 1.00 14.92 489 GLY B N 1
ATOM 3016 C CA . GLY B 1 172 ? 54.197 17.493 29.197 1.00 14.23 489 GLY B CA 1
ATOM 3017 C C . GLY B 1 172 ? 53.165 18.384 28.540 1.00 13.69 489 GLY B C 1
ATOM 3018 O O . GLY B 1 172 ? 53.314 19.605 28.495 1.00 13.98 489 GLY B O 1
ATOM 3019 N N . ALA B 1 173 ? 52.117 17.759 28.024 1.00 13.27 490 ALA B N 1
ATOM 3020 C CA . ALA B 1 173 ? 51.035 18.479 27.363 1.00 13.29 490 ALA B CA 1
ATOM 3021 C C . ALA B 1 173 ? 50.111 19.102 28.404 1.00 13.68 490 ALA B C 1
ATOM 3022 O O . ALA B 1 173 ? 50.123 18.710 29.568 1.00 13.50 490 ALA B O 1
ATOM 3024 N N . CYS B 1 174 ? 49.310 20.076 27.982 1.00 13.67 491 CYS B N 1
ATOM 3025 C CA . CYS B 1 174 ? 48.368 20.706 28.894 1.00 14.14 491 CYS B CA 1
ATOM 3026 C C . CYS B 1 174 ? 47.168 21.219 28.101 1.00 14.13 491 CYS B C 1
ATOM 3027 O O . CYS B 1 174 ? 47.162 21.179 26.866 1.00 14.35 491 CYS B O 1
ATOM 3030 N N . HIS B 1 175 ? 46.146 21.679 28.811 1.00 14.49 492 HIS B N 1
ATOM 3031 C CA . HIS B 1 175 ? 44.937 22.192 28.175 1.00 14.61 492 HIS B CA 1
ATOM 3032 C C . HIS B 1 175 ? 45.248 23.159 27.035 1.00 14.24 492 HIS B C 1
ATOM 3033 O O . HIS B 1 175 ? 45.997 24.122 27.207 1.00 14.66 492 HIS B O 1
ATOM 3040 N N . GLY B 1 176 ? 44.654 22.897 25.876 1.00 13.83 493 GLY B N 1
ATOM 3041 C CA . GLY B 1 176 ? 44.884 23.734 24.711 1.00 13.92 493 GLY B CA 1
ATOM 3042 C C . GLY B 1 176 ? 45.803 23.049 23.709 1.00 13.66 493 GLY B C 1
ATOM 3043 O O . GLY B 1 176 ? 45.905 23.475 22.557 1.00 13.56 493 GLY B O 1
ATOM 3044 N N . ASP B 1 177 ? 46.478 21.988 24.144 1.00 13.07 494 ASP B N 1
ATOM 3045 C CA . ASP B 1 177 ? 47.385 21.249 23.257 1.00 13.14 494 ASP B CA 1
ATOM 3046 C C . ASP B 1 177 ? 46.661 20.113 22.546 1.00 13.09 494 ASP B C 1
ATOM 3047 O O . ASP B 1 177 ? 47.145 19.584 21.548 1.00 12.95 494 ASP B O 1
ATOM 3052 N N . SER B 1 178 ? 45.509 19.728 23.075 1.00 13.45 495 SER B N 1
ATOM 3053 C CA . SER B 1 178 ? 44.726 18.646 22.491 1.00 13.48 495 SER B CA 1
ATOM 3054 C C . SER B 1 178 ? 44.528 18.846 20.995 1.00 12.95 495 SER B C 1
ATOM 3055 O O . SER B 1 178 ? 44.325 19.971 20.537 1.00 12.56 495 SER B O 1
ATOM 3058 N N . GLY B 1 179 ? 44.577 17.749 20.246 1.00 12.51 496 GLY B N 1
ATOM 3059 C CA . GLY B 1 179 ? 44.393 17.807 18.807 1.00 12.93 496 GLY B CA 1
ATOM 3060 C C . GLY B 1 179 ? 45.686 18.088 18.071 1.00 12.88 496 GLY B C 1
ATOM 3061 O O . GLY B 1 179 ? 45.767 17.905 16.853 1.00 13.35 496 GLY B O 1
ATOM 3062 N N . GLY B 1 180 ? 46.697 18.517 18.821 1.00 12.87 497 GLY B N 1
ATOM 3063 C CA . GLY B 1 180 ? 47.991 18.846 18.250 1.00 12.97 497 GLY B CA 1
ATOM 3064 C C . GLY B 1 180 ? 48.822 17.667 17.781 1.00 12.68 497 GLY B C 1
ATOM 3065 O O . GLY B 1 180 ? 48.558 16.518 18.136 1.00 12.29 497 GLY B O 1
ATOM 3066 N N . PRO B 1 181 ? 49.867 17.938 16.993 1.00 12.78 498 PRO B N 1
ATOM 3067 C CA . PRO B 1 181 ? 50.741 16.895 16.460 1.00 12.76 498 PRO B CA 1
ATOM 3068 C C . PRO B 1 181 ? 51.991 16.487 17.240 1.00 12.68 498 PRO B C 1
ATOM 3069 O O . PRO B 1 181 ? 52.785 17.326 17.665 1.00 12.89 498 PRO B O 1
ATOM 3073 N N . LEU B 1 182 ? 52.149 15.179 17.414 1.00 12.99 499 LEU B N 1
ATOM 3074 C CA . LEU B 1 182 ? 53.332 14.613 18.063 1.00 13.25 499 LEU B CA 1
ATOM 3075 C C . LEU B 1 182 ? 54.087 14.058 16.857 1.00 13.92 499 LEU B C 1
ATOM 3076 O O . LEU B 1 182 ? 53.542 13.249 16.105 1.00 13.62 499 LEU B O 1
ATOM 3081 N N . VAL B 1 183 ? 55.329 14.486 16.662 1.00 14.80 500 VAL B N 1
ATOM 3082 C CA . VAL B 1 183 ? 56.075 14.041 15.492 1.00 16.21 500 VAL B CA 1
ATOM 3083 C C . VAL B 1 183 ? 57.432 13.419 15.791 1.00 17.04 500 VAL B C 1
ATOM 3084 O O . VAL B 1 183 ? 58.051 13.703 16.810 1.00 17.45 500 VAL B O 1
ATOM 3088 N N . ALA B 1 184 ? 57.884 12.574 14.871 1.00 18.47 501 ALA B N 1
ATOM 3089 C CA . ALA B 1 184 ? 59.177 11.912 14.991 1.00 19.59 501 ALA B CA 1
ATOM 3090 C C . ALA B 1 184 ? 59.633 11.524 13.595 1.00 20.50 501 ALA B C 1
ATOM 3091 O O . ALA B 1 184 ? 58.844 11.013 12.804 1.00 20.37 501 ALA B O 1
ATOM 3093 N N . ASN B 1 185 ? 60.899 11.787 13.284 1.00 22.11 502 ASN B N 1
ATOM 3094 C CA . ASN B 1 185 ? 61.441 11.435 11.973 1.00 23.33 502 ASN B CA 1
ATOM 3095 C C . ASN B 1 185 ? 60.692 12.113 10.825 1.00 23.41 502 ASN B C 1
ATOM 3096 O O . ASN B 1 185 ? 60.624 11.574 9.718 1.00 24.25 502 ASN B O 1
ATOM 3101 N N . GLY B 1 186 ? 60.122 13.284 11.093 1.00 23.11 507 GLY B N 1
ATOM 3102 C CA . GLY B 1 186 ? 59.407 14.014 10.059 1.00 22.45 507 GLY B CA 1
ATOM 3103 C C . GLY B 1 186 ? 58.018 13.505 9.728 1.00 21.82 507 GLY B C 1
ATOM 3104 O O . GLY B 1 186 ? 57.461 13.844 8.681 1.00 22.33 507 GLY B O 1
ATOM 3105 N N . ALA B 1 187 ? 57.450 12.690 10.610 1.00 20.74 508 ALA B N 1
ATOM 3106 C CA . ALA B 1 187 ? 56.109 12.157 10.393 1.00 19.22 508 ALA B CA 1
ATOM 3107 C C . ALA B 1 187 ? 55.296 12.289 11.672 1.00 18.42 508 ALA B C 1
ATOM 3108 O O . ALA B 1 187 ? 55.835 12.148 12.768 1.00 18.28 508 ALA B O 1
ATOM 3110 N N . GLN B 1 188 ? 54.005 12.569 11.536 1.00 17.34 509 GLN B N 1
ATOM 3111 C CA . GLN B 1 188 ? 53.154 12.683 12.715 1.00 16.45 509 GLN B CA 1
ATOM 3112 C C . GLN B 1 188 ? 52.790 11.280 13.184 1.00 15.49 509 GLN B C 1
ATOM 3113 O O . GLN B 1 188 ? 52.234 10.488 12.429 1.00 16.09 509 GLN B O 1
ATOM 3119 N N . ILE B 1 189 ? 53.103 10.984 14.438 1.00 14.83 510 ILE B N 1
ATOM 3120 C CA . ILE B 1 189 ? 52.828 9.671 15.009 1.00 13.92 510 ILE B CA 1
ATOM 3121 C C . ILE B 1 189 ? 51.683 9.696 16.020 1.00 13.09 510 ILE B C 1
ATOM 3122 O O . ILE B 1 189 ? 51.154 8.645 16.391 1.00 13.49 510 ILE B O 1
ATOM 3127 N N . GLY B 1 190 ? 51.303 10.890 16.468 1.00 12.63 511 GLY B N 1
ATOM 3128 C CA . GLY B 1 190 ? 50.220 10.977 17.434 1.00 12.27 511 GLY B CA 1
ATOM 3129 C C . GLY B 1 190 ? 49.445 12.282 17.450 1.00 12.06 511 GLY B C 1
ATOM 3130 O O . GLY B 1 190 ? 49.930 13.312 16.976 1.00 12.23 511 GLY B O 1
ATOM 3131 N N . ILE B 1 191 ? 48.226 12.220 17.986 1.00 11.92 512 ILE B N 1
ATOM 3132 C CA . ILE B 1 191 ? 47.345 13.382 18.121 1.00 11.77 512 ILE B CA 1
ATOM 3133 C C . ILE B 1 191 ? 47.102 13.511 19.629 1.00 11.78 512 ILE B C 1
ATOM 3134 O O . ILE B 1 191 ? 46.633 12.563 20.255 1.00 11.85 512 ILE B O 1
ATOM 3139 N N . VAL B 1 192 ? 47.426 14.663 20.211 1.00 12.54 513 VAL B N 1
ATOM 3140 C CA . VAL B 1 192 ? 47.224 14.867 21.648 1.00 12.88 513 VAL B CA 1
ATOM 3141 C C . VAL B 1 192 ? 45.771 14.579 22.017 1.00 13.49 513 VAL B C 1
ATOM 3142 O O . VAL B 1 192 ? 44.852 15.184 21.468 1.00 13.62 513 VAL B O 1
ATOM 3146 N N . SER B 1 193 ? 45.564 13.663 22.958 1.00 14.01 514 SER B N 1
ATOM 3147 C CA . SER B 1 193 ? 44.209 13.297 23.358 1.00 15.13 514 SER B CA 1
ATOM 3148 C C . SER B 1 193 ? 43.912 13.538 24.831 1.00 15.00 514 SER B C 1
ATOM 3149 O O . SER B 1 193 ? 43.013 14.305 25.162 1.00 15.19 514 SER B O 1
ATOM 3152 N N . PHE B 1 194 ? 44.646 12.870 25.718 1.00 14.86 515 PHE B N 1
ATOM 3153 C CA . PHE B 1 194 ? 44.415 13.046 27.148 1.00 15.43 515 PHE B CA 1
ATOM 3154 C C . PHE B 1 194 ? 45.628 12.737 28.004 1.00 15.72 515 PHE B C 1
ATOM 3155 O O . PHE B 1 194 ? 46.678 12.340 27.502 1.00 15.75 515 PHE B O 1
ATOM 3163 N N . GLY B 1 195 ? 45.479 12.935 29.308 1.00 15.64 516 GLY B N 1
ATOM 3164 C CA . GLY B 1 195 ? 46.578 12.667 30.219 1.00 16.03 516 GLY B CA 1
ATOM 3165 C C . GLY B 1 195 ? 46.131 12.942 31.634 1.00 16.47 516 GLY B C 1
ATOM 3166 O O . GLY B 1 195 ? 44.950 12.792 31.954 1.00 16.79 516 GLY B O 1
ATOM 3167 N N . SER B 1 196 ? 47.073 13.316 32.490 1.00 16.62 517 SER B N 1
ATOM 3168 C CA . SER B 1 196 ? 46.759 13.644 33.874 1.00 17.23 517 SER B CA 1
ATOM 3169 C C . SER B 1 196 ? 47.117 15.116 33.976 1.00 17.90 517 SER B C 1
ATOM 3170 O O . SER B 1 196 ? 48.260 15.478 34.272 1.00 17.39 517 SER B O 1
ATOM 3173 N N . PRO B 1 197 ? 46.133 15.986 33.705 1.00 18.70 519 PRO B N 1
ATOM 3174 C CA . PRO B 1 197 ? 46.238 17.433 33.724 1.00 19.65 519 PRO B CA 1
ATOM 3175 C C . PRO B 1 197 ? 47.555 18.085 34.069 1.00 20.04 519 PRO B C 1
ATOM 3176 O O . PRO B 1 197 ? 47.794 18.520 35.189 1.00 20.90 519 PRO B O 1
ATOM 3180 N N . CYS B 1 198 ? 48.414 18.083 33.056 1.00 19.76 520 CYS B N 1
ATOM 3181 C CA . CYS B 1 198 ? 49.706 18.745 33.033 1.00 17.67 520 CYS B CA 1
ATOM 3182 C C . CYS B 1 198 ? 50.965 18.437 33.820 1.00 17.08 520 CYS B C 1
ATOM 3183 O O . CYS B 1 198 ? 51.187 18.928 34.933 1.00 15.84 520 CYS B O 1
ATOM 3186 N N . ALA B 1 199 ? 51.802 17.647 33.158 1.00 16.74 521 ALA B N 1
ATOM 3187 C CA . ALA B 1 199 ? 53.127 17.273 33.615 1.00 16.55 521 ALA B CA 1
ATOM 3188 C C . ALA B 1 199 ? 53.306 16.960 35.088 1.00 16.37 521 ALA B C 1
ATOM 3189 O O . ALA B 1 199 ? 54.098 17.609 35.769 1.00 16.17 521 ALA B O 1
ATOM 3191 N N . LEU B 1 200 ? 52.595 15.947 35.569 1.00 16.03 522 LEU B N 1
ATOM 3192 C CA . LEU B 1 200 ? 52.702 15.548 36.963 1.00 16.07 522 LEU B CA 1
ATOM 3193 C C . LEU B 1 200 ? 53.471 14.237 37.097 1.00 15.82 522 LEU B C 1
ATOM 3194 O O . LEU B 1 200 ? 53.417 13.582 38.135 1.00 16.14 522 LEU B O 1
ATOM 3199 N N . GLY B 1 201 ? 54.170 13.842 36.038 1.00 15.41 523 GLY B N 1
ATOM 3200 C CA . GLY B 1 201 ? 54.943 12.615 36.101 1.00 15.42 523 GLY B CA 1
ATOM 3201 C C . GLY B 1 201 ? 54.224 11.377 35.608 1.00 15.36 523 GLY B C 1
ATOM 3202 O O . GLY B 1 201 ? 54.721 10.259 35.774 1.00 15.11 523 GLY B O 1
ATOM 3203 N N . GLU B 1 202 ? 53.045 11.561 35.021 1.00 15.20 524 GLU B N 1
ATOM 3204 C CA . GLU B 1 202 ? 52.283 10.444 34.478 1.00 15.39 524 GLU B CA 1
ATOM 3205 C C . GLU B 1 202 ? 52.302 10.625 32.963 1.00 15.15 524 GLU B C 1
ATOM 3206 O O . GLU B 1 202 ? 52.343 11.753 32.471 1.00 15.18 524 GLU B O 1
ATOM 3212 N N . PRO B 1 203 ? 52.273 9.523 32.206 1.00 15.34 525 PRO B N 1
ATOM 3213 C CA . PRO B 1 203 ? 52.300 9.637 30.743 1.00 15.04 525 PRO B CA 1
ATOM 3214 C C . PRO B 1 203 ? 51.138 10.380 30.086 1.00 14.84 525 PRO B C 1
ATOM 3215 O O . PRO B 1 203 ? 50.008 10.358 30.579 1.00 14.86 525 PRO B O 1
ATOM 3219 N N . ASP B 1 204 ? 51.442 11.062 28.984 1.00 14.43 526 ASP B N 1
ATOM 3220 C CA . ASP B 1 204 ? 50.427 11.760 28.207 1.00 14.06 526 ASP B CA 1
ATOM 3221 C C . ASP B 1 204 ? 50.026 10.756 27.133 1.00 13.98 526 ASP B C 1
ATOM 3222 O O . ASP B 1 204 ? 50.878 10.041 26.601 1.00 14.27 526 ASP B O 1
ATOM 3227 N N . VAL B 1 205 ? 48.738 10.696 26.820 1.00 13.42 527 VAL B N 1
ATOM 3228 C CA . VAL B 1 205 ? 48.237 9.743 25.838 1.00 13.35 527 VAL B CA 1
ATOM 3229 C C . VAL B 1 205 ? 47.775 10.418 24.554 1.00 13.17 527 VAL B C 1
ATOM 3230 O O . VAL B 1 205 ? 47.103 11.452 24.583 1.00 13.08 527 VAL B O 1
ATOM 3234 N N . TYR B 1 206 ? 48.146 9.818 23.428 1.00 12.99 528 TYR B N 1
ATOM 3235 C CA . TYR B 1 206 ? 47.796 10.344 22.118 1.00 12.55 528 TYR B CA 1
ATOM 3236 C C . TYR B 1 206 ? 47.098 9.297 21.275 1.00 12.63 528 TYR B C 1
ATOM 3237 O O . TYR B 1 206 ? 47.213 8.091 21.520 1.00 12.72 528 TYR B O 1
ATOM 3246 N N . THR B 1 207 ? 46.376 9.763 20.267 1.00 12.85 529 THR B N 1
ATOM 3247 C CA . THR B 1 207 ? 45.724 8.851 19.346 1.00 12.86 529 THR B CA 1
ATOM 3248 C C . THR B 1 207 ? 46.876 8.435 18.433 1.00 13.06 529 THR B C 1
ATOM 3249 O O . THR B 1 207 ? 47.605 9.288 17.937 1.00 12.98 529 THR B O 1
ATOM 3253 N N . ARG B 1 208 ? 47.062 7.134 18.238 1.00 12.99 530 ARG B N 1
ATOM 3254 C CA . ARG B 1 208 ? 48.147 6.647 17.381 1.00 13.60 530 ARG B CA 1
ATOM 3255 C C . ARG B 1 208 ? 47.727 6.807 15.922 1.00 13.87 530 ARG B C 1
ATOM 3256 O O . ARG B 1 208 ? 46.813 6.132 15.459 1.00 13.83 530 ARG B O 1
ATOM 3264 N N . VAL B 1 209 ? 48.398 7.706 15.205 1.00 14.09 531 VAL B N 1
ATOM 3265 C CA . VAL B 1 209 ? 48.074 7.979 13.807 1.00 14.87 531 VAL B CA 1
ATOM 3266 C C . VAL B 1 209 ? 48.065 6.754 12.889 1.00 15.19 531 VAL B C 1
ATOM 3267 O O . VAL B 1 209 ? 47.122 6.566 12.115 1.00 15.55 531 VAL B O 1
ATOM 3271 N N . SER B 1 210 ? 49.098 5.921 12.982 1.00 15.77 532 SER B N 1
ATOM 3272 C CA . SER B 1 210 ? 49.201 4.732 12.132 1.00 16.11 532 SER B CA 1
ATOM 3273 C C . SER B 1 210 ? 47.965 3.844 12.170 1.00 16.80 532 SER B C 1
ATOM 3274 O O . SER B 1 210 ? 47.635 3.189 11.179 1.00 17.31 532 SER B O 1
ATOM 3277 N N . SER B 1 211 ? 47.281 3.826 13.310 1.00 16.90 533 SER B N 1
ATOM 3278 C CA . SER B 1 211 ? 46.086 3.007 13.475 1.00 17.04 533 SER B CA 1
ATOM 3279 C C . SER B 1 211 ? 44.881 3.524 12.693 1.00 17.42 533 SER B C 1
ATOM 3280 O O . SER B 1 211 ? 43.932 2.778 12.449 1.00 17.20 533 SER B O 1
ATOM 3283 N N . PHE B 1 212 ? 44.915 4.795 12.298 1.00 17.71 534 PHE B N 1
ATOM 3284 C CA . PHE B 1 212 ? 43.793 5.383 11.573 1.00 18.42 534 PHE B CA 1
ATOM 3285 C C . PHE B 1 212 ? 44.098 5.890 10.166 1.00 19.06 534 PHE B C 1
ATOM 3286 O O . PHE B 1 212 ? 43.292 6.613 9.580 1.00 19.46 534 PHE B O 1
ATOM 3294 N N . VAL B 1 213 ? 45.245 5.515 9.615 1.00 19.89 535 VAL B N 1
ATOM 3295 C CA . VAL B 1 213 ? 45.592 5.965 8.271 1.00 20.82 535 VAL B CA 1
ATOM 3296 C C . VAL B 1 213 ? 44.496 5.621 7.263 1.00 21.16 535 VAL B C 1
ATOM 3297 O O . VAL B 1 213 ? 44.123 6.454 6.435 1.00 21.42 535 VAL B O 1
ATOM 3301 N N . SER B 1 214 ? 43.983 4.398 7.339 1.00 21.61 536 SER B N 1
ATOM 3302 C CA . SER B 1 214 ? 42.932 3.946 6.435 1.00 22.01 536 SER B CA 1
ATOM 3303 C C . SER B 1 214 ? 41.671 4.788 6.587 1.00 21.89 536 SER B C 1
ATOM 3304 O O . SER B 1 214 ? 41.067 5.208 5.596 1.00 21.97 536 SER B O 1
ATOM 3307 N N . TRP B 1 215 ? 41.273 5.028 7.833 1.00 21.71 537 TRP B N 1
ATOM 3308 C CA . TRP B 1 215 ? 40.083 5.823 8.110 1.00 21.50 537 TRP B CA 1
ATOM 3309 C C . TRP B 1 215 ? 40.272 7.247 7.598 1.00 21.42 537 TRP B C 1
ATOM 3310 O O . TRP B 1 215 ? 39.353 7.847 7.041 1.00 21.41 537 TRP B O 1
ATOM 3321 N N . ILE B 1 216 ? 41.468 7.786 7.795 1.00 21.40 538 ILE B N 1
ATOM 3322 C CA . ILE B 1 216 ? 41.768 9.140 7.354 1.00 21.84 538 ILE B CA 1
ATOM 3323 C C . ILE B 1 216 ? 41.656 9.253 5.836 1.00 22.62 538 ILE B C 1
ATOM 3324 O O . ILE B 1 216 ? 40.973 10.142 5.332 1.00 22.28 538 ILE B O 1
ATOM 3329 N N . ASN B 1 217 ? 42.317 8.348 5.116 1.00 23.56 539 ASN B N 1
ATOM 3330 C CA . ASN B 1 217 ? 42.280 8.360 3.654 1.00 24.71 539 ASN B CA 1
ATOM 3331 C C . ASN B 1 217 ? 40.866 8.215 3.100 1.00 25.34 539 ASN B C 1
ATOM 3332 O O . ASN B 1 217 ? 40.528 8.803 2.070 1.00 25.61 539 ASN B O 1
ATOM 3337 N N . ALA B 1 218 ? 40.043 7.432 3.786 1.00 26.29 540 ALA B N 1
ATOM 3338 C CA . ALA B 1 218 ? 38.674 7.193 3.356 1.00 27.19 540 ALA B CA 1
ATOM 3339 C C . ALA B 1 218 ? 37.760 8.394 3.571 1.00 28.07 540 ALA B C 1
ATOM 3340 O O . ALA B 1 218 ? 36.734 8.521 2.907 1.00 27.96 540 ALA B O 1
ATOM 3342 N N . ASN B 1 219 ? 38.133 9.279 4.489 1.00 29.12 541 ASN B N 1
ATOM 3343 C CA . ASN B 1 219 ? 37.302 10.444 4.770 1.00 30.35 541 ASN B CA 1
ATOM 3344 C C . ASN B 1 219 ? 37.879 11.785 4.341 1.00 31.45 541 ASN B C 1
ATOM 3345 O O . ASN B 1 219 ? 37.362 12.836 4.715 1.00 31.29 541 ASN B O 1
ATOM 3350 N N . LEU B 1 220 ? 38.947 11.747 3.555 1.00 33.08 542 LEU B N 1
ATOM 3351 C CA . LEU B 1 220 ? 39.568 12.965 3.053 1.00 34.96 542 LEU B CA 1
ATOM 3352 C C . LEU B 1 220 ? 38.569 13.650 2.122 1.00 36.52 542 LEU B C 1
ATOM 3353 O O . LEU B 1 220 ? 37.782 12.982 1.454 1.00 36.37 542 LEU B O 1
ATOM 3358 N N . LYS B 1 221 ? 38.596 14.977 2.078 1.00 38.13 543 LYS B N 1
ATOM 3359 C CA . LYS B 1 221 ? 37.678 15.712 1.215 1.00 39.78 543 LYS B CA 1
ATOM 3360 C C . LYS B 1 221 ? 37.840 15.237 -0.229 1.00 40.87 543 LYS B C 1
ATOM 3361 O O . LYS B 1 221 ? 38.926 14.830 -0.640 1.00 41.26 543 LYS B O 1
ATOM 3367 N N . LYS B 1 222 ? 36.760 15.290 -0.999 1.00 41.90 544 LYS B N 1
ATOM 3368 C CA . LYS B 1 222 ? 36.807 14.857 -2.390 1.00 42.75 544 LYS B CA 1
ATOM 3369 C C . LYS B 1 222 ? 37.580 15.849 -3.252 1.00 43.06 544 LYS B C 1
ATOM 3370 O O . LYS B 1 222 ? 38.601 15.437 -3.845 1.00 43.42 544 LYS B O 1
#

B-factor: mean 22.68, std 9.52, range [10.06, 60.38]

Foldseek 3Di:
DAQWAFDDQLPQQQWKFKAFQLHGAEIWGAAFFWKIKFFCVRPVPDDDQQRIWIAGLGQFSVDRHDIFGFPDKAQDPPQDPVQQPRGIIMTTTPGTDDDDSNHDGFAADQDCPPQAQDKKKAKWQFANAQVHDTDGGITMDIWGWHDPVVLCVQDGNDDPQKTKTFDAARDDGARSHHGTFIGDPRHGQWGFGAWDHHRHGGIGMTGGRNVCPVVCVVPHDD/DAPWAFDDQLPQQQWKFKAFQLHGAEIWGAAFFWKIKFFCVRPVPDDDQQRIWIAGLGFFSVDRHDIFGFPDKAQDPPQDPVQQPSGIIMTTTPGTDDDDSNHDGFAADQDCPPQAQDKKKAKWQFANAQVHDTDGGITMDIWGWHDPVVLCVQDGNDDPQKTKTFDAARDDGARSHAGTFIGDPRHGQWGFGAWDHHRHGGIGMTGGRNVCPVVCVVPHDD

Radius of gyration: 22.2 Å; Cα contacts (8 Å, |Δi|>4): 1256; chains: 2; bounding box: 57×46×60 Å

Solvent-accessible surface area: 18193 Å² total; per-residue (Å²): 1,20,48,30,153,88,9,67,104,24,110,26,27,20,7,0,0,1,10,57,80,63,73,31,30,0,0,0,0,0,24,39,58,25,0,0,0,0,0,0,47,0,6,81,71,30,122,64,36,112,150,0,59,0,15,1,21,17,14,73,35,91,88,67,36,58,66,25,56,10,112,64,21,33,41,7,186,88,34,47,40,21,29,46,48,33,8,0,0,0,0,22,3,57,88,77,3,162,71,66,133,79,0,72,51,21,142,27,5,98,98,33,130,116,16,83,67,70,72,4,35,0,1,1,1,0,4,56,159,26,29,11,128,70,23,70,19,2,13,28,14,119,2,57,2,17,28,27,181,60,0,96,148,31,2,39,116,13,52,117,14,2,2,0,1,42,49,135,150,33,50,1,9,10,45,17,0,21,1,0,1,0,15,12,149,55,12,0,2,0,0,8,10,36,15,4,23,10,9,18,28,47,1,13,0,0,2,33,1,34,57,16,29,91,47,2,90,76,45,48,57,225,0,20,50,29,155,86,9,67,103,24,110,26,27,19,6,0,0,1,9,48,66,63,72,28,27,0,1,0,0,0,23,40,58,25,0,0,0,0,0,0,44,0,5,80,68,34,111,80,40,108,123,0,48,0,16,1,20,17,13,71,34,91,89,68,37,58,69,24,59,13,115,68,22,33,42,6,187,89,34,47,27,23,27,40,54,32,5,0,0,0,0,21,4,59,88,77,3,160,72,64,132,81,1,72,50,23,145,26,6,98,96,33,125,114,16,79,70,69,72,5,35,0,1,1,1,0,4,57,159,27,28,12,129,70,22,71,20,2,13,26,16,120,3,59,2,18,29,27,156,80,0,94,163,46,4,38,118,12,51,116,14,2,2,0,1,46,51,125,175,31,58,0,9,9,45,17,0,20,1,0,0,0,14,12,148,54,11,1,2,0,1,8,10,35,15,3,24,10,8,21,30,44,0,13,1,1,2,33,0,34,56,15,29,90,47,2,90,77,44,48,59,225

Nearest PDB structures (foldseek):
  1eq9-assembly1_B  TM=1.005E+00  e=4.796E-47  Solenopsis invicta
  8vis-assembly4_H  TM=9.536E-01  e=2.033E-22  Homo sapiens
  2oq5-assembly1_A  TM=9.563E-01  e=3.158E-22  Homo sapiens
  9dpf-assembly2_C  TM=9.568E-01  e=8.508E-22  Homo sapiens
  1azz-assembly1_B  TM=9.394E-01  e=1.184E-21  Leptuca pugilator